Protein AF-A0A4T0FE33-F1 (afdb_monomer_lite)

Secondary structure (DSSP, 8-state):
--GGGG-S--HHHH---EEEEE-TT-BHHHHHHHHHHHHHTTTSTT--SSS--PPEEEEE-GGG-B-STTHHHH-EEEEE-SSTT-EEEEEHHHHHHH-HHHHHHHHHHHHS-SSSHHHHHHHTEEE-SSS---HHHHTTEEEE-TTS---S---SS-----------GGGSS--GGG-PPPPPPPBSS-SSPP--TTEEEETTSS-HHHHHHHHHH----TTT-SEEEEESS--HHHHHHHHHHHHHHTTTS-HHHHHHHS-SS---EEEEEEE---S-TTSS-EEEEPPPTTEEEEEEEEEEES-EEEEEEE------S----------EEEEEPTT-EEEE-HHHHHTEEEEE---SEEEETTTEEEEP--EEEEEEEEEPGGG--

Radius of gyration: 26.39 Å; chains: 1; bounding box: 79×45×77 Å

InterPro domains:
  IPR005822 Large ribosomal subunit protein uL13 [MF_01366] (18-138)
  IPR005822 Large ribosomal subunit protein uL13 [PF00572] (16-133)
  IPR005822 Large ribosomal subunit protein uL13 [PTHR11545] (12-141)
  IPR005822 Large ribosomal subunit protein uL13 [cd00392] (18-131)
  IPR005823 Large ribosomal subunit protein uL13, bacteria [TIGR01066] (9-134)
  IPR023563 Large ribosomal subunit protein uL13, conserved site [PS00783] (108-130)
  IPR027450 Alpha-ketoglutarate-dependent dioxygenase AlkB-like [PF13532] (250-381)
  IPR036899 Large ribosomal subunit protein uL13 superfamily [G3DSA:3.90.1180.10] (6-172)
  IPR036899 Large ribosomal subunit protein uL13 superfamily [SSF52161] (13-144)
  IPR037151 Alpha-ketoglutarate-dependent dioxygenase AlkB-like superfamily [G3DSA:2.60.120.590] (201-388)

Structure (mmCIF, N/CA/C/O backbone):
data_AF-A0A4T0FE33-F1
#
_entry.id   AF-A0A4T0FE33-F1
#
loop_
_atom_site.group_PDB
_atom_site.id
_atom_site.type_symbol
_atom_site.label_atom_id
_atom_site.label_alt_id
_atom_site.label_comp_id
_atom_site.label_asym_id
_atom_site.label_entity_id
_atom_site.label_seq_id
_atom_site.pdbx_PDB_ins_code
_atom_site.Cartn_x
_atom_site.Cartn_y
_atom_site.Cartn_z
_atom_site.occupancy
_atom_site.B_iso_or_equiv
_atom_site.auth_seq_id
_atom_site.auth_comp_id
_atom_site.auth_asym_id
_atom_site.auth_atom_id
_atom_site.pdbx_PDB_model_num
ATOM 1 N N . MET A 1 1 ? -6.019 16.703 -22.066 1.00 43.78 1 MET A N 1
ATOM 2 C CA . MET A 1 1 ? -5.236 15.664 -21.366 1.00 43.78 1 MET A CA 1
ATOM 3 C C . MET A 1 1 ? -5.342 14.396 -22.200 1.00 43.78 1 MET A C 1
ATOM 5 O O . MET A 1 1 ? -6.476 13.988 -22.433 1.00 43.78 1 MET A O 1
ATOM 9 N N . PRO A 1 2 ? -4.248 13.837 -22.740 1.00 44.31 2 PRO A N 1
ATOM 10 C CA . PRO A 1 2 ? -4.337 12.634 -23.561 1.00 44.31 2 PRO A CA 1
ATOM 11 C C . PRO A 1 2 ? -4.808 11.468 -22.680 1.00 44.31 2 PRO A C 1
ATOM 13 O O . PRO A 1 2 ? -4.273 11.237 -21.601 1.00 44.31 2 PRO A O 1
ATOM 16 N N . ALA A 1 3 ? -5.863 10.776 -23.109 1.00 55.12 3 ALA A N 1
ATOM 17 C CA . ALA A 1 3 ? -6.564 9.748 -22.336 1.00 55.12 3 ALA A CA 1
ATOM 18 C C . ALA A 1 3 ? -5.802 8.407 -22.225 1.00 55.12 3 ALA A C 1
ATOM 20 O O . ALA A 1 3 ? -6.330 7.453 -21.657 1.00 55.12 3 ALA A O 1
ATOM 21 N N . SER A 1 4 ? -4.575 8.318 -22.752 1.00 70.38 4 SER A N 1
ATOM 22 C CA . SER A 1 4 ? -3.825 7.065 -22.912 1.00 70.38 4 SER A CA 1
ATOM 23 C C . SER A 1 4 ? -3.527 6.354 -21.589 1.00 70.38 4 SER A C 1
ATOM 25 O O . SER A 1 4 ? -3.642 5.138 -21.526 1.00 70.38 4 SER A O 1
ATOM 27 N N . HIS A 1 5 ? -3.237 7.084 -20.505 1.00 71.06 5 HIS A N 1
ATOM 28 C CA . HIS A 1 5 ? -2.904 6.478 -19.204 1.00 71.06 5 HIS A CA 1
ATOM 29 C C . HIS A 1 5 ? -4.098 5.831 -18.474 1.00 71.06 5 HIS A C 1
ATOM 31 O O . HIS A 1 5 ? -3.899 5.131 -17.484 1.00 71.06 5 HIS A O 1
ATOM 37 N N . VAL A 1 6 ? -5.337 6.074 -18.923 1.00 67.06 6 VAL A N 1
ATOM 38 C CA . VAL A 1 6 ? -6.563 5.528 -18.302 1.00 67.06 6 VAL A CA 1
ATOM 39 C C . VAL A 1 6 ? -7.117 4.337 -19.099 1.00 67.06 6 VAL A C 1
ATOM 41 O O . VAL A 1 6 ? -7.943 3.576 -18.593 1.00 67.06 6 VAL A O 1
ATOM 44 N N . ILE A 1 7 ? -6.656 4.149 -20.339 1.00 74.69 7 ILE A N 1
ATOM 45 C CA . ILE A 1 7 ? -7.128 3.101 -21.247 1.00 74.69 7 ILE A CA 1
ATOM 46 C C . ILE A 1 7 ? -6.292 1.837 -21.021 1.00 74.69 7 ILE A C 1
ATOM 48 O O . ILE A 1 7 ? -5.102 1.798 -21.311 1.00 74.69 7 ILE A O 1
ATOM 52 N N . GLY A 1 8 ? -6.922 0.789 -20.491 1.00 82.25 8 GLY A N 1
ATOM 53 C CA . GLY A 1 8 ? -6.276 -0.492 -20.212 1.00 82.25 8 GLY A CA 1
ATOM 54 C C . GLY A 1 8 ? -7.132 -1.387 -19.319 1.00 82.25 8 GLY A C 1
ATOM 55 O O . GLY A 1 8 ? -8.261 -1.042 -18.961 1.00 82.25 8 GLY A O 1
ATOM 56 N N . ASN A 1 9 ? -6.603 -2.550 -18.936 1.00 82.62 9 ASN A N 1
ATOM 57 C CA . ASN A 1 9 ? -7.295 -3.437 -18.003 1.00 82.62 9 ASN A CA 1
ATOM 58 C C . ASN A 1 9 ? -7.242 -2.875 -16.568 1.00 82.62 9 ASN A C 1
ATOM 60 O O . ASN A 1 9 ? -6.261 -3.046 -15.849 1.00 82.62 9 ASN A O 1
ATOM 64 N N . THR A 1 10 ? -8.323 -2.224 -16.138 1.00 84.44 10 THR A N 1
ATOM 65 C CA . THR A 1 10 ? -8.432 -1.574 -14.820 1.00 84.44 10 THR A CA 1
ATOM 66 C C . THR A 1 10 ? -8.978 -2.485 -13.715 1.00 84.44 10 THR A C 1
ATOM 68 O O . THR A 1 10 ? -9.022 -2.078 -12.552 1.00 84.44 10 THR A O 1
ATOM 71 N N . SER A 1 11 ? -9.364 -3.726 -14.035 1.00 82.62 11 SER A N 1
ATOM 72 C CA . SER A 1 11 ? -9.993 -4.661 -13.085 1.00 82.62 11 SER A CA 1
ATOM 73 C C . SER A 1 11 ? -9.157 -4.895 -11.821 1.00 82.62 11 SER A C 1
ATOM 75 O O . SER A 1 11 ? -9.689 -4.850 -10.711 1.00 82.62 11 SER A O 1
ATOM 77 N N . LEU A 1 12 ? -7.841 -5.066 -11.972 1.00 85.69 12 LEU A N 1
ATOM 78 C CA . LEU A 1 12 ? -6.920 -5.257 -10.851 1.00 85.69 12 LEU A CA 1
ATOM 79 C C . LEU A 1 12 ? -6.812 -4.003 -9.977 1.00 85.69 12 LEU A C 1
ATOM 81 O O . LEU A 1 12 ? -6.770 -4.115 -8.754 1.00 85.69 12 LEU A O 1
ATOM 85 N N . ALA A 1 13 ? -6.837 -2.811 -10.575 1.00 80.62 13 ALA A N 1
ATOM 86 C CA . ALA A 1 13 ? -6.742 -1.555 -9.833 1.00 80.62 13 ALA A CA 1
ATOM 87 C C . ALA A 1 13 ? -7.981 -1.300 -8.951 1.00 80.62 13 ALA A C 1
ATOM 89 O O . ALA A 1 13 ? -7.852 -0.822 -7.821 1.00 80.62 13 ALA A O 1
ATOM 90 N N . PHE A 1 14 ? -9.174 -1.668 -9.434 1.00 86.75 14 PHE A N 1
ATOM 91 C CA . PHE A 1 14 ? -10.429 -1.576 -8.674 1.00 86.75 14 PHE A CA 1
ATOM 92 C C . PHE A 1 14 ? -10.714 -2.795 -7.787 1.00 86.75 14 PHE A C 1
ATOM 94 O O . PHE A 1 14 ? -11.676 -2.776 -7.011 1.00 86.75 14 PHE A O 1
ATOM 101 N N . SER A 1 15 ? -9.887 -3.842 -7.860 1.00 88.81 15 SER A N 1
ATOM 102 C CA . SER A 1 15 ? -10.001 -4.995 -6.970 1.00 88.81 15 SER A CA 1
ATOM 103 C C . SER A 1 15 ? -9.833 -4.567 -5.507 1.00 88.81 15 SER A C 1
ATOM 105 O O . SER A 1 15 ? -9.126 -3.603 -5.192 1.00 88.81 15 SER A O 1
ATOM 107 N N . ARG A 1 16 ? -10.534 -5.255 -4.601 1.00 90.44 16 ARG A N 1
ATOM 108 C CA . ARG A 1 16 ? -10.509 -4.949 -3.167 1.00 90.44 16 ARG A CA 1
ATOM 109 C C . ARG A 1 16 ? -9.562 -5.905 -2.464 1.00 90.44 16 ARG A C 1
ATOM 111 O O . ARG A 1 16 ? -9.888 -7.077 -2.297 1.00 90.44 16 ARG A O 1
ATOM 118 N N . ALA A 1 17 ? -8.413 -5.393 -2.049 1.00 91.44 17 ALA A N 1
ATOM 119 C CA . ALA A 1 17 ? -7.463 -6.154 -1.251 1.00 91.44 17 ALA A CA 1
ATOM 120 C C . ALA A 1 17 ? -7.923 -6.224 0.212 1.00 91.44 17 ALA A C 1
ATOM 122 O O . ALA A 1 17 ? -8.711 -5.392 0.670 1.00 91.44 17 ALA A O 1
ATOM 123 N N . TRP A 1 18 ? -7.417 -7.211 0.950 1.00 93.12 18 TRP A N 1
ATOM 124 C CA . TRP A 1 18 ? -7.623 -7.323 2.392 1.00 93.12 18 TRP A CA 1
ATOM 125 C C . TRP A 1 18 ? -6.318 -7.017 3.115 1.00 93.12 18 TRP A C 1
ATOM 127 O O . TRP A 1 18 ? -5.277 -7.608 2.823 1.00 93.12 18 TRP A O 1
ATOM 137 N N . HIS A 1 19 ? -6.393 -6.102 4.074 1.00 91.19 19 HIS A N 1
ATOM 138 C CA . HIS A 1 19 ? -5.263 -5.665 4.885 1.00 91.19 19 HIS A CA 1
ATOM 139 C C . HIS A 1 19 ? -5.483 -6.095 6.332 1.00 91.19 19 HIS A C 1
ATOM 141 O O . HIS A 1 19 ? -6.546 -5.831 6.882 1.00 91.19 19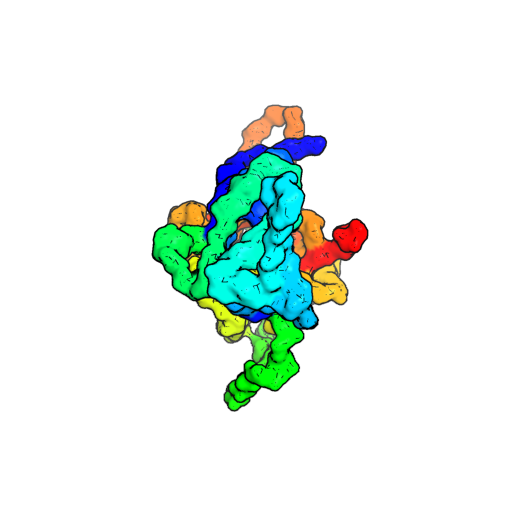 HIS A O 1
ATOM 147 N N . SER A 1 20 ? -4.496 -6.724 6.960 1.00 91.56 20 SER A N 1
ATOM 148 C CA . SER A 1 20 ? -4.494 -7.047 8.391 1.00 91.56 20 SER A CA 1
ATOM 149 C C . SER A 1 20 ? -3.662 -6.019 9.155 1.00 91.56 20 SER A C 1
ATOM 151 O O . SER A 1 20 ? -2.623 -5.574 8.675 1.00 91.56 20 SER A O 1
ATOM 153 N N . VAL A 1 21 ? -4.126 -5.602 10.331 1.00 91.75 21 VAL A N 1
ATOM 154 C CA . VAL A 1 21 ? -3.445 -4.631 11.194 1.00 91.75 21 VAL A CA 1
ATOM 155 C C . VAL A 1 21 ? -3.536 -5.084 12.647 1.00 91.75 21 VAL A C 1
ATOM 157 O O . VAL A 1 21 ? -4.616 -5.417 13.131 1.00 91.75 21 VAL A O 1
ATOM 160 N N . ASP A 1 22 ? -2.418 -5.034 13.368 1.00 91.44 22 ASP A N 1
ATOM 161 C CA . ASP A 1 22 ? -2.393 -5.262 14.813 1.00 91.44 22 ASP A CA 1
ATOM 162 C C . ASP A 1 22 ? -2.597 -3.939 15.574 1.00 91.44 22 ASP A C 1
ATOM 164 O O . ASP A 1 22 ? -1.858 -2.970 15.375 1.00 91.44 22 ASP A O 1
ATOM 168 N N . ALA A 1 23 ? -3.615 -3.877 16.440 1.00 89.94 23 ALA A N 1
ATOM 169 C CA . ALA A 1 23 ? -3.897 -2.706 17.268 1.00 89.94 23 ALA A CA 1
ATOM 170 C C . ALA A 1 23 ? -3.055 -2.637 18.555 1.00 89.94 23 ALA A C 1
ATOM 172 O O . ALA A 1 23 ? -3.117 -1.618 19.254 1.00 89.94 23 ALA A O 1
ATOM 173 N N . ARG A 1 24 ? -2.261 -3.672 18.867 1.00 89.31 24 ARG A N 1
ATOM 174 C CA . ARG A 1 24 ? -1.404 -3.730 20.059 1.00 89.31 24 ARG A CA 1
ATOM 175 C C . ARG A 1 24 ? -0.467 -2.528 20.146 1.00 89.31 24 ARG A C 1
ATOM 177 O O . ARG A 1 24 ? 0.280 -2.237 19.213 1.00 89.31 24 ARG A O 1
ATOM 184 N N . GLU A 1 25 ? -0.529 -1.828 21.280 1.00 86.38 25 GLU A N 1
ATOM 185 C CA . GLU A 1 25 ? 0.295 -0.650 21.591 1.00 86.38 25 GLU A CA 1
ATOM 186 C C . GLU A 1 25 ? 0.135 0.502 20.586 1.00 86.38 25 GLU A C 1
ATOM 188 O O . GLU A 1 25 ? 0.947 1.422 20.553 1.00 86.38 25 GLU A O 1
ATOM 193 N N . ARG A 1 26 ? -0.916 0.512 19.753 1.00 87.62 26 ARG A N 1
ATOM 194 C CA . ARG A 1 26 ? -1.101 1.560 18.740 1.00 87.62 26 ARG A CA 1
ATOM 195 C C . ARG A 1 26 ? -2.006 2.673 19.237 1.00 87.62 26 ARG A C 1
ATOM 197 O O . ARG A 1 26 ? -3.055 2.433 19.829 1.00 87.62 26 ARG A O 1
ATOM 204 N N . VAL A 1 27 ? -1.619 3.917 18.948 1.00 91.81 27 VAL A N 1
ATOM 205 C CA . VAL A 1 27 ? -2.416 5.095 19.313 1.00 91.81 27 VAL A CA 1
ATOM 206 C C . VAL A 1 27 ? -3.700 5.131 18.485 1.00 91.81 27 VAL A C 1
ATOM 208 O O . VAL A 1 27 ? -3.642 5.310 17.266 1.00 91.81 27 VAL A O 1
ATOM 211 N N . LEU A 1 28 ? -4.854 5.051 19.156 1.00 91.25 28 LEU A N 1
ATOM 212 C CA . LEU A 1 28 ? -6.193 4.947 18.561 1.00 91.25 28 LEU A CA 1
ATOM 213 C C . LEU A 1 28 ? -6.428 5.923 17.401 1.00 91.25 28 LEU A C 1
ATOM 215 O O . LEU A 1 28 ? -6.869 5.520 16.331 1.00 91.25 28 LEU A O 1
ATOM 219 N N . GLY A 1 29 ? -6.128 7.209 17.600 1.00 90.38 29 GLY A N 1
ATOM 220 C CA . GLY A 1 29 ? -6.379 8.240 16.588 1.00 90.38 29 GLY A CA 1
ATOM 221 C C . GLY A 1 29 ? -5.521 8.078 15.331 1.00 90.38 29 GLY A C 1
ATOM 222 O O . GLY A 1 29 ? -6.029 8.222 14.221 1.00 90.38 29 GLY A O 1
ATOM 223 N N . ARG A 1 30 ? -4.235 7.735 15.495 1.00 90.81 30 ARG A N 1
ATOM 224 C CA . ARG A 1 30 ? -3.306 7.530 14.371 1.00 90.81 30 ARG A CA 1
ATOM 225 C C . ARG A 1 30 ? -3.669 6.267 13.594 1.00 90.81 30 ARG A C 1
ATOM 227 O O . ARG A 1 30 ? -3.727 6.301 12.367 1.00 90.81 30 ARG A O 1
ATOM 234 N N . LEU A 1 31 ? -3.981 5.192 14.320 1.00 92.69 31 LEU A N 1
ATOM 235 C CA . LEU A 1 31 ? -4.470 3.940 13.751 1.00 92.69 31 LEU A CA 1
ATOM 236 C C . LEU A 1 31 ? -5.756 4.176 12.947 1.00 92.69 31 LEU A C 1
ATOM 238 O O . LEU A 1 31 ? -5.820 3.836 11.769 1.00 92.69 31 LEU A O 1
ATOM 242 N N . ALA A 1 32 ? -6.751 4.833 13.547 1.00 95.06 32 ALA A N 1
ATOM 243 C CA . ALA A 1 32 ? -8.028 5.106 12.897 1.00 95.06 32 ALA A CA 1
ATOM 244 C C . ALA A 1 32 ? -7.888 5.983 11.642 1.00 95.06 32 ALA A C 1
ATOM 246 O O . ALA A 1 32 ? -8.581 5.741 10.656 1.00 95.06 32 ALA A O 1
ATOM 247 N N . GLY A 1 33 ? -6.985 6.970 11.657 1.00 94.88 33 GLY A N 1
ATOM 248 C CA . GLY A 1 33 ? -6.699 7.811 10.493 1.00 94.88 33 GLY A CA 1
ATOM 249 C C . GLY A 1 33 ? -6.161 7.004 9.311 1.00 94.88 33 GLY A C 1
ATOM 250 O O . GLY A 1 33 ? -6.688 7.112 8.205 1.00 94.88 33 GLY A O 1
ATOM 251 N N . LYS A 1 34 ? -5.171 6.135 9.552 1.00 94.50 34 LYS A N 1
ATOM 252 C CA . LYS A 1 34 ? -4.619 5.254 8.511 1.00 94.50 34 LYS A CA 1
ATOM 253 C C . LYS A 1 34 ? -5.661 4.268 7.985 1.00 94.50 34 LYS A C 1
ATOM 255 O O . LYS A 1 34 ? -5.821 4.152 6.776 1.00 94.50 34 LYS A O 1
ATOM 260 N N . ILE A 1 35 ? -6.426 3.633 8.877 1.00 95.81 35 ILE A N 1
ATOM 261 C CA . ILE A 1 35 ? -7.516 2.726 8.488 1.00 95.81 35 ILE A CA 1
ATOM 262 C C . ILE A 1 35 ? -8.533 3.455 7.602 1.00 95.81 35 ILE A C 1
ATOM 264 O O . ILE A 1 35 ? -8.933 2.928 6.569 1.00 95.81 35 ILE A O 1
ATOM 268 N N . ALA A 1 36 ? -8.935 4.677 7.962 1.00 96.38 36 ALA A N 1
ATOM 269 C CA . ALA A 1 36 ? -9.899 5.445 7.179 1.00 96.38 36 ALA A CA 1
ATOM 270 C C . ALA A 1 36 ? -9.390 5.764 5.763 1.00 96.38 36 ALA A C 1
ATOM 272 O O . ALA A 1 36 ? -10.173 5.697 4.816 1.00 96.38 36 ALA A O 1
ATOM 273 N N . LEU A 1 37 ? -8.097 6.074 5.599 1.00 95.19 37 LEU A N 1
ATOM 274 C CA . LEU A 1 37 ? -7.489 6.286 4.279 1.00 95.19 37 LEU A CA 1
ATOM 275 C C . LEU A 1 37 ? -7.564 5.023 3.413 1.00 95.19 37 LEU A C 1
ATOM 277 O O . LEU A 1 37 ? -7.979 5.112 2.257 1.00 95.19 37 LEU A O 1
ATOM 281 N N . THR A 1 38 ? -7.244 3.864 3.992 1.00 95.38 38 THR A N 1
ATOM 282 C CA . THR A 1 38 ? -7.309 2.566 3.305 1.00 95.38 38 THR A CA 1
ATOM 283 C C . THR A 1 38 ? -8.741 2.187 2.928 1.00 95.38 38 THR A C 1
ATOM 285 O O . THR A 1 38 ? -9.000 1.773 1.796 1.00 95.38 38 THR A O 1
ATOM 288 N N . LEU A 1 39 ? -9.697 2.395 3.841 1.00 95.88 39 LEU A N 1
ATOM 289 C CA . LEU A 1 39 ? -11.117 2.161 3.574 1.00 95.88 39 LEU A CA 1
ATOM 290 C C . LEU A 1 39 ? -11.654 3.086 2.481 1.00 95.88 39 LEU A C 1
ATOM 292 O O . LEU A 1 39 ? -12.500 2.664 1.712 1.00 95.88 39 LEU A O 1
ATOM 296 N N . MET A 1 40 ? -11.181 4.332 2.380 1.00 94.50 40 MET A N 1
ATOM 297 C CA . MET A 1 40 ? -11.568 5.231 1.284 1.00 94.50 40 MET A CA 1
ATOM 298 C C . MET A 1 40 ? -10.884 4.891 -0.047 1.00 94.50 40 MET A C 1
ATOM 300 O O . MET A 1 40 ? -11.335 5.363 -1.084 1.00 94.50 40 MET A O 1
ATOM 304 N N . GLY A 1 41 ? -9.803 4.106 -0.035 1.00 94.25 41 GLY A N 1
ATOM 305 C CA . GLY A 1 41 ? -9.013 3.815 -1.232 1.00 94.25 41 GLY A CA 1
ATOM 306 C C . GLY A 1 41 ? -8.018 4.914 -1.606 1.00 94.25 41 GLY A C 1
ATOM 307 O O . GLY A 1 41 ? -7.436 4.849 -2.681 1.00 94.25 41 GLY A O 1
ATOM 308 N N . LYS A 1 42 ? -7.785 5.910 -0.736 1.00 93.94 42 LYS A N 1
ATOM 309 C CA . LYS A 1 42 ? -6.891 7.055 -1.016 1.00 93.94 42 LYS A CA 1
ATOM 310 C C . LYS A 1 42 ? -5.420 6.672 -1.188 1.00 93.94 42 LYS A C 1
ATOM 312 O O . LYS A 1 42 ? -4.629 7.479 -1.656 1.00 93.94 42 LYS A O 1
ATOM 317 N N . HIS A 1 43 ? -5.045 5.464 -0.782 1.00 91.56 43 HIS A N 1
ATOM 318 C CA . HIS A 1 43 ? -3.723 4.891 -1.031 1.00 91.56 43 HIS A CA 1
ATOM 319 C C . HIS A 1 43 ? -3.552 4.387 -2.469 1.00 91.56 43 HIS A C 1
ATOM 321 O O . HIS A 1 43 ? -2.427 4.100 -2.869 1.00 91.56 43 HIS A O 1
ATOM 327 N N . LYS A 1 44 ? -4.640 4.244 -3.238 1.00 91.12 44 LYS A N 1
ATOM 328 C CA . LYS A 1 44 ? -4.594 3.844 -4.646 1.00 91.12 44 LYS A CA 1
ATOM 329 C C . LYS A 1 44 ? -4.503 5.090 -5.534 1.00 91.12 44 LYS A C 1
ATOM 331 O O . LYS A 1 44 ? -5.266 6.031 -5.323 1.00 91.12 44 LYS A O 1
ATOM 336 N N . PRO A 1 45 ? -3.652 5.088 -6.574 1.00 90.12 45 PRO A N 1
ATOM 337 C CA . PRO A 1 45 ? -3.512 6.231 -7.482 1.00 90.12 45 PRO A CA 1
ATOM 338 C C . PRO A 1 45 ? -4.774 6.487 -8.320 1.00 90.12 45 PRO A C 1
ATOM 340 O O . PRO A 1 45 ? -4.988 7.598 -8.782 1.00 90.12 45 PRO A O 1
ATOM 343 N N . MET A 1 46 ? -5.638 5.476 -8.468 1.00 87.38 46 MET A N 1
ATOM 344 C CA . MET A 1 46 ? -6.921 5.557 -9.179 1.00 87.38 46 MET A CA 1
ATOM 345 C C . MET A 1 46 ? -8.070 6.076 -8.299 1.00 87.38 46 MET A C 1
ATOM 347 O O . MET A 1 46 ? -9.237 5.891 -8.642 1.00 87.38 46 MET A O 1
ATOM 351 N N . TYR A 1 47 ? -7.764 6.635 -7.124 1.00 93.25 47 TYR A N 1
ATOM 352 C CA . TYR A 1 47 ? -8.779 7.140 -6.210 1.00 93.25 47 TYR A CA 1
ATOM 353 C C . TYR A 1 47 ? -9.609 8.237 -6.877 1.00 93.25 47 TYR A C 1
ATOM 355 O O . TYR A 1 47 ? -9.084 9.262 -7.308 1.00 93.25 47 TYR A O 1
ATOM 363 N N . ASP A 1 48 ? -10.921 8.038 -6.873 1.00 90.06 48 ASP A N 1
ATOM 364 C CA . ASP A 1 48 ? -11.892 9.033 -7.290 1.00 90.06 48 ASP A CA 1
ATOM 365 C C . ASP A 1 48 ? -12.925 9.229 -6.164 1.00 90.06 48 ASP A C 1
ATOM 367 O O . ASP A 1 48 ? -13.436 8.242 -5.633 1.00 90.06 48 ASP A O 1
ATOM 371 N N . PRO A 1 49 ? -13.251 10.471 -5.759 1.00 90.06 49 PRO A N 1
ATOM 372 C CA . PRO A 1 49 ? -14.214 10.720 -4.685 1.00 90.06 49 PRO A CA 1
ATOM 373 C C . PRO A 1 49 ? -15.641 10.221 -4.959 1.00 90.06 49 PRO A C 1
ATOM 375 O O . PRO A 1 49 ? -16.401 10.029 -4.005 1.00 90.06 49 PRO A O 1
ATOM 378 N N . ALA A 1 50 ? -16.034 10.064 -6.227 1.00 88.62 50 ALA A N 1
ATOM 379 C CA . ALA A 1 50 ? -17.345 9.554 -6.617 1.00 88.62 50 ALA A CA 1
ATOM 380 C C . ALA A 1 50 ? -17.369 8.018 -6.697 1.00 88.62 50 ALA A C 1
ATOM 382 O O . ALA A 1 50 ? -18.426 7.419 -6.478 1.00 88.62 50 ALA A O 1
ATOM 383 N N . ALA A 1 51 ? -16.226 7.376 -6.961 1.00 87.12 51 ALA A N 1
ATOM 384 C CA . ALA A 1 51 ? -16.105 5.925 -7.055 1.00 87.12 51 ALA A CA 1
ATOM 385 C C . ALA A 1 51 ? -15.647 5.258 -5.744 1.00 87.12 51 ALA A C 1
ATOM 387 O O . ALA A 1 51 ? -14.717 5.683 -5.065 1.00 87.12 51 ALA A O 1
ATOM 388 N N . ASP A 1 52 ? -16.260 4.122 -5.409 1.00 88.56 52 ASP A N 1
ATOM 389 C CA . ASP A 1 52 ? -15.898 3.347 -4.221 1.00 88.56 52 ASP A CA 1
ATOM 390 C C . ASP A 1 52 ? -14.862 2.248 -4.532 1.00 88.56 52 ASP A C 1
ATOM 392 O O . ASP A 1 52 ? -15.202 1.086 -4.791 1.00 88.56 52 ASP A O 1
ATOM 396 N N . CYS A 1 53 ? -13.584 2.630 -4.472 1.00 91.88 53 CYS A N 1
ATOM 397 C CA . CYS A 1 53 ? -12.415 1.779 -4.734 1.00 91.88 53 CYS A CA 1
ATOM 398 C C . CYS A 1 53 ? -11.685 1.288 -3.461 1.00 91.88 53 CYS A C 1
ATOM 400 O O . CYS A 1 53 ? -10.572 0.758 -3.538 1.00 91.88 53 CYS A O 1
ATOM 402 N N . GLY A 1 54 ? -12.308 1.464 -2.292 1.00 92.25 54 GLY A N 1
ATOM 403 C CA . GLY A 1 54 ? -11.732 1.152 -0.985 1.00 92.25 54 GLY A CA 1
ATOM 404 C C . GLY A 1 54 ? -11.523 -0.335 -0.695 1.00 92.25 54 GLY A C 1
ATOM 405 O O . GLY A 1 54 ? -12.302 -1.179 -1.144 1.00 92.25 54 GLY A O 1
ATOM 406 N N . ASP A 1 55 ? -10.514 -0.638 0.120 1.00 95.00 55 ASP A N 1
ATOM 407 C CA . ASP A 1 55 ? -10.121 -2.005 0.488 1.00 95.00 55 ASP A CA 1
ATOM 408 C C . ASP A 1 55 ? -10.753 -2.486 1.807 1.00 95.00 55 ASP A C 1
ATOM 410 O O . ASP A 1 55 ? -11.354 -1.705 2.548 1.00 95.00 55 ASP A O 1
ATOM 414 N N . TYR A 1 56 ? -10.618 -3.782 2.106 1.00 95.25 56 TYR A N 1
ATOM 415 C CA . TYR A 1 56 ? -10.995 -4.371 3.393 1.00 95.25 56 TYR A CA 1
ATOM 416 C C . TYR A 1 56 ? -9.878 -4.204 4.414 1.00 95.25 56 TYR A C 1
ATOM 418 O O . TYR A 1 56 ? -8.700 -4.362 4.094 1.00 95.25 56 TYR A O 1
ATOM 426 N N . VAL A 1 57 ? -10.253 -3.926 5.661 1.00 96.19 57 VAL A N 1
ATOM 427 C CA . VAL A 1 57 ? -9.294 -3.814 6.761 1.00 96.19 57 VAL A CA 1
ATOM 428 C C . VAL A 1 57 ? -9.747 -4.689 7.913 1.00 96.19 57 VAL A C 1
ATOM 430 O O . VAL A 1 57 ? -10.865 -4.557 8.409 1.00 96.19 57 VAL A O 1
ATOM 433 N N . VAL A 1 58 ? -8.850 -5.563 8.345 1.00 94.81 58 VAL A N 1
ATOM 434 C CA . VAL A 1 58 ? -9.027 -6.474 9.462 1.00 94.81 58 VAL A CA 1
ATOM 435 C C . VAL A 1 58 ? -8.105 -6.051 10.592 1.00 94.81 58 VAL A C 1
ATOM 437 O O . VAL A 1 58 ? -6.897 -5.958 10.415 1.00 94.81 58 VAL A O 1
ATOM 440 N N . VAL A 1 59 ? -8.673 -5.778 11.759 1.00 94.19 59 VAL A N 1
ATOM 441 C CA . VAL A 1 59 ? -7.935 -5.324 12.937 1.00 94.19 59 VAL A CA 1
ATOM 442 C C . VAL A 1 59 ? -7.919 -6.430 13.986 1.00 94.19 59 VAL A C 1
ATOM 444 O O . VAL A 1 59 ? -8.983 -6.915 14.370 1.00 94.19 59 VAL A O 1
ATOM 447 N N . LYS A 1 60 ? -6.729 -6.794 14.467 1.00 92.69 60 LYS A N 1
ATOM 448 C CA . LYS A 1 60 ? -6.496 -7.732 15.578 1.00 92.69 60 LYS A CA 1
ATOM 449 C C . LYS A 1 60 ? -6.198 -6.982 16.874 1.00 92.69 60 LYS A C 1
ATOM 451 O O . LYS A 1 60 ? -5.814 -5.813 16.847 1.00 92.69 60 LYS A O 1
ATOM 456 N N . ASN A 1 61 ? -6.335 -7.671 18.007 1.00 91.94 61 ASN A N 1
ATOM 457 C CA . ASN A 1 61 ? -5.967 -7.179 19.340 1.00 91.94 61 ASN A CA 1
ATOM 458 C C . ASN A 1 61 ? -6.587 -5.815 19.691 1.00 91.94 61 ASN A C 1
ATOM 460 O O . ASN A 1 61 ? -5.950 -4.978 20.332 1.00 91.94 61 ASN A O 1
ATOM 464 N N . ALA A 1 62 ? -7.847 -5.575 19.306 1.00 90.75 62 ALA A N 1
ATOM 465 C CA . ALA A 1 62 ? -8.514 -4.291 19.547 1.00 90.75 62 ALA A CA 1
ATOM 466 C C . ALA A 1 62 ? -8.585 -3.897 21.036 1.00 90.75 62 ALA A C 1
ATOM 468 O O . ALA A 1 62 ? -8.692 -2.716 21.361 1.00 90.75 62 ALA A O 1
ATOM 469 N N . THR A 1 63 ? -8.495 -4.872 21.945 1.00 89.50 63 THR A N 1
ATOM 470 C CA . THR A 1 63 ? -8.410 -4.658 23.402 1.00 89.50 63 THR A CA 1
ATOM 471 C C . THR A 1 63 ? -7.151 -3.910 23.843 1.00 89.50 63 THR A C 1
ATOM 473 O O . THR A 1 63 ? -7.161 -3.278 24.894 1.00 89.50 63 THR A O 1
ATOM 476 N N . GLN A 1 64 ? -6.080 -3.958 23.050 1.00 88.44 64 GLN A N 1
ATOM 477 C CA . GLN A 1 64 ? -4.751 -3.449 23.402 1.00 88.44 64 GLN A CA 1
ATOM 478 C C . GLN A 1 64 ? -4.428 -2.108 22.724 1.00 88.44 64 GLN A C 1
ATOM 480 O O . GLN A 1 64 ? -3.268 -1.691 22.674 1.00 88.44 64 GLN A O 1
ATOM 485 N N . VAL A 1 65 ? -5.450 -1.427 22.196 1.00 89.25 65 VAL A N 1
ATOM 486 C CA . VAL A 1 65 ? -5.306 -0.093 21.610 1.00 89.25 65 VAL A CA 1
ATOM 487 C C . VAL A 1 65 ? -5.052 0.945 22.704 1.00 89.25 65 VAL A C 1
ATOM 489 O O . VAL A 1 65 ? -5.726 0.963 23.736 1.00 89.25 65 VAL A O 1
ATOM 492 N N . VAL A 1 66 ? -4.096 1.845 22.475 1.00 89.06 66 VAL A N 1
ATOM 493 C CA . VAL A 1 66 ? -3.693 2.850 23.468 1.00 89.06 66 VAL A CA 1
ATOM 494 C C . VAL A 1 66 ? -4.209 4.241 23.111 1.00 89.06 66 VAL A C 1
ATOM 496 O O . VAL A 1 66 ? -4.398 4.606 21.948 1.00 89.06 66 VAL A O 1
ATOM 499 N N . THR A 1 67 ? -4.423 5.065 24.130 1.00 87.31 67 THR A N 1
ATOM 500 C CA . THR A 1 67 ? -4.721 6.494 23.984 1.00 87.31 67 THR A CA 1
ATOM 501 C C . THR A 1 67 ? -3.652 7.300 24.701 1.00 87.31 67 THR A C 1
ATOM 503 O O . THR A 1 67 ? -3.191 6.894 25.760 1.00 87.31 67 THR A O 1
ATOM 506 N N . THR A 1 68 ? -3.268 8.448 24.149 1.00 86.50 68 THR A N 1
ATOM 507 C CA . THR A 1 68 ? -2.235 9.299 24.749 1.00 86.50 68 THR A CA 1
ATOM 508 C C . THR A 1 68 ? -2.780 10.171 25.884 1.00 86.50 68 THR A C 1
ATOM 510 O O . THR A 1 68 ? -3.928 10.624 25.832 1.00 86.50 68 THR A O 1
ATOM 513 N N . GLY A 1 69 ? -1.932 10.448 26.881 1.00 85.25 69 GLY A N 1
ATOM 514 C CA . GLY A 1 69 ? -2.259 11.289 28.038 1.00 85.25 69 GLY A CA 1
ATOM 515 C C . GLY A 1 69 ? -3.365 10.700 28.921 1.00 85.25 69 GLY A C 1
ATOM 516 O O . GLY A 1 69 ? -3.555 9.489 28.973 1.00 85.25 69 GLY A O 1
ATOM 517 N N . ASP A 1 70 ? -4.142 11.567 29.571 1.00 85.88 70 ASP A N 1
ATOM 518 C CA . ASP A 1 70 ? -5.224 11.173 30.491 1.00 85.88 70 ASP A CA 1
ATOM 519 C C . ASP A 1 70 ? -6.570 10.879 29.783 1.00 85.88 70 ASP A C 1
ATOM 521 O O . ASP A 1 70 ? -7.636 10.752 30.392 1.00 85.88 70 ASP A O 1
ATOM 525 N N . LYS A 1 71 ? -6.547 10.748 28.450 1.00 84.88 71 LYS A N 1
ATOM 526 C CA . LYS A 1 71 ? -7.758 10.558 27.634 1.00 84.88 71 LYS A CA 1
ATOM 527 C C . LYS A 1 71 ? -8.508 9.276 27.981 1.00 84.88 71 LYS A C 1
ATOM 529 O O . LYS A 1 71 ? -9.731 9.260 27.893 1.00 84.88 71 LYS A O 1
ATOM 534 N N . ALA A 1 72 ? -7.812 8.227 28.417 1.00 82.00 72 ALA A N 1
ATOM 535 C CA . ALA A 1 72 ? -8.453 6.982 28.836 1.00 82.00 72 ALA A CA 1
ATOM 536 C C . ALA A 1 72 ? -9.415 7.178 30.026 1.00 82.00 72 ALA A C 1
ATOM 538 O O . ALA A 1 72 ? -10.408 6.458 30.136 1.00 82.00 72 ALA A O 1
ATOM 539 N N . ASN A 1 73 ? -9.139 8.149 30.903 1.00 85.81 73 ASN A N 1
ATOM 540 C CA . ASN A 1 73 ? -9.976 8.464 32.062 1.00 85.81 73 ASN A CA 1
ATOM 541 C C . ASN A 1 73 ? -11.056 9.500 31.730 1.00 85.81 73 ASN A C 1
ATOM 543 O O . ASN A 1 73 ? -12.176 9.400 32.226 1.00 85.81 73 ASN A O 1
ATOM 547 N N . GLN A 1 74 ? -10.734 10.470 30.874 1.00 89.00 74 GLN A N 1
ATOM 548 C CA . GLN A 1 74 ? -11.603 11.616 30.592 1.00 89.00 74 GLN A CA 1
ATOM 549 C C . GLN A 1 74 ? -12.581 11.387 29.433 1.00 89.00 74 GLN A C 1
ATOM 551 O O . GLN A 1 74 ? -13.599 12.071 29.332 1.00 89.00 74 GLN A O 1
ATOM 556 N N . MET A 1 75 ? -12.286 10.460 28.518 1.00 88.81 75 MET A N 1
ATOM 557 C CA . MET A 1 75 ? -13.079 10.299 27.304 1.00 88.81 75 MET A CA 1
ATOM 558 C C . MET A 1 75 ? -14.397 9.566 27.585 1.00 88.81 75 MET A C 1
ATOM 560 O O . MET A 1 75 ? -14.424 8.432 28.072 1.00 88.81 75 MET A O 1
ATOM 564 N N . VAL A 1 76 ? -15.504 10.221 27.226 1.00 92.88 76 VAL A N 1
ATOM 565 C CA . VAL A 1 76 ? -16.870 9.723 27.410 1.00 92.88 76 VAL A CA 1
ATOM 566 C C . VAL A 1 76 ? -17.593 9.696 26.069 1.00 92.88 76 VAL A C 1
ATOM 568 O O . VAL A 1 76 ? -17.690 10.703 25.367 1.00 92.88 76 VAL A O 1
ATOM 571 N N . TYR A 1 77 ? -18.130 8.534 25.715 1.00 92.50 77 TYR A N 1
ATOM 572 C CA . TYR A 1 77 ? -18.963 8.353 24.536 1.00 92.50 77 TYR A CA 1
ATOM 573 C C . TYR A 1 77 ? -20.414 8.665 24.874 1.00 92.50 77 TYR A C 1
ATOM 575 O O . TYR A 1 77 ? -21.013 8.014 25.731 1.00 92.50 77 TYR A O 1
ATOM 583 N N . ARG A 1 78 ? -20.989 9.628 24.156 1.00 93.81 78 ARG A N 1
ATOM 584 C CA . ARG A 1 78 ? -22.376 10.059 24.330 1.00 93.81 78 ARG A CA 1
ATOM 585 C C . ARG A 1 78 ? -23.257 9.528 23.209 1.00 93.81 78 ARG A C 1
ATOM 587 O O . ARG A 1 78 ? -22.829 9.419 22.062 1.00 93.81 78 ARG A O 1
ATOM 594 N N . SER A 1 79 ? -24.499 9.215 23.540 1.00 93.38 79 SER A N 1
ATOM 595 C CA . SER A 1 79 ? -25.562 8.921 22.578 1.00 93.38 79 SER A CA 1
ATOM 596 C C . SER A 1 79 ? -26.883 9.443 23.126 1.00 93.38 79 SER A C 1
ATOM 598 O O . SER A 1 79 ? -27.072 9.472 24.339 1.00 93.38 79 SER A O 1
ATOM 600 N N . HIS A 1 80 ? -27.782 9.875 22.250 1.00 96.12 80 HIS A N 1
ATOM 601 C CA . HIS A 1 80 ? -29.075 10.418 22.642 1.00 96.12 80 HIS A CA 1
ATOM 602 C C . HIS A 1 80 ? -30.173 9.739 21.832 1.00 96.12 80 HIS A C 1
ATOM 604 O O . HIS A 1 80 ? -30.008 9.518 20.634 1.00 96.12 80 HIS A O 1
ATOM 610 N N . THR A 1 81 ? -31.283 9.393 22.479 1.00 94.50 81 THR A N 1
ATOM 611 C CA . THR A 1 81 ? -32.408 8.709 21.818 1.00 94.50 81 THR A CA 1
ATOM 612 C C . THR A 1 81 ? -33.315 9.655 21.029 1.00 94.50 81 THR A C 1
ATOM 614 O O . THR A 1 81 ? -34.074 9.196 20.187 1.00 94.50 81 THR A O 1
ATOM 617 N N . GLY A 1 82 ? -33.242 10.960 21.300 1.00 93.88 82 GLY A N 1
ATOM 618 C CA . GLY A 1 82 ? -34.115 11.994 20.727 1.00 93.88 82 GLY A CA 1
ATOM 619 C C . GLY A 1 82 ? -35.181 12.504 21.703 1.00 93.88 82 GLY A C 1
ATOM 620 O O . GLY A 1 82 ? -35.713 13.588 21.498 1.00 93.88 82 GLY A O 1
ATOM 621 N N . TYR A 1 83 ? -35.430 11.783 22.800 1.00 94.62 83 TYR A N 1
ATOM 622 C CA . TYR A 1 83 ? -36.377 12.170 23.853 1.00 94.62 83 TYR A CA 1
ATOM 623 C C . TYR A 1 83 ? -35.687 12.919 24.999 1.00 94.62 83 TYR A C 1
ATOM 625 O O . TYR A 1 83 ? -34.519 12.660 25.289 1.00 94.62 83 TYR A O 1
ATOM 633 N N . ALA A 1 84 ? -36.409 13.808 25.687 1.00 93.81 84 ALA A N 1
ATOM 634 C CA . ALA A 1 84 ? -35.896 14.496 26.873 1.00 93.81 84 ALA A CA 1
ATOM 635 C C . ALA A 1 84 ? -35.440 13.487 27.946 1.00 93.81 84 ALA A C 1
ATOM 637 O O . ALA A 1 84 ? -36.146 12.526 28.244 1.00 93.81 84 ALA A O 1
ATOM 638 N N . GLY A 1 85 ? -34.237 13.681 28.496 1.00 93.19 85 GLY A N 1
ATOM 639 C CA . GLY A 1 85 ? -33.613 12.740 29.439 1.00 93.19 85 GLY A CA 1
ATOM 640 C C . GLY A 1 85 ? -32.996 11.490 28.793 1.00 93.19 85 GLY A C 1
ATOM 641 O O . GLY A 1 85 ? -32.459 10.637 29.492 1.00 93.19 85 GLY A O 1
ATOM 642 N N . GLY A 1 86 ? -33.014 11.373 27.462 1.00 94.00 86 GLY A N 1
ATOM 643 C CA . GLY A 1 86 ? -32.504 10.222 26.715 1.00 94.00 86 GLY A CA 1
ATOM 644 C C . GLY A 1 86 ? -30.984 10.168 26.524 1.00 94.00 86 GLY A C 1
ATOM 645 O O . GLY A 1 86 ? -30.517 9.419 25.659 1.00 94.00 86 GLY A O 1
ATOM 646 N N . LEU A 1 87 ? -30.209 10.966 27.267 1.00 95.12 87 LEU A N 1
ATOM 647 C CA . LEU A 1 87 ? -28.751 11.012 27.167 1.00 95.12 87 LEU A CA 1
ATOM 648 C C . LEU A 1 87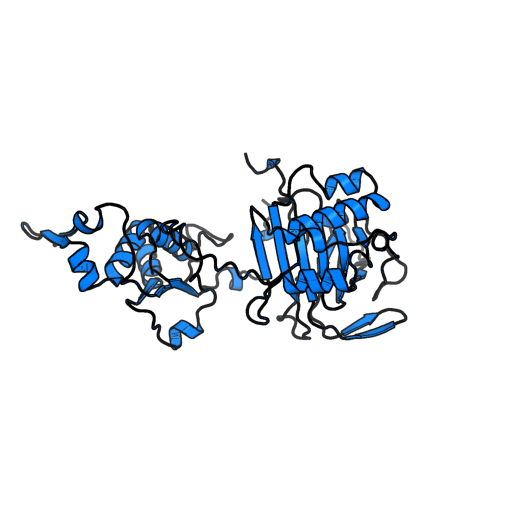 ? -28.130 9.790 27.850 1.00 95.12 87 LEU A C 1
ATOM 650 O O . LEU A 1 87 ? -28.332 9.543 29.035 1.00 95.12 87 LEU A O 1
ATOM 654 N N . LYS A 1 88 ? -27.335 9.035 27.095 1.00 93.94 88 LYS A N 1
ATOM 655 C CA . LYS A 1 88 ? -26.556 7.899 27.584 1.00 93.94 88 LYS A CA 1
ATOM 656 C C . LYS A 1 88 ? -25.078 8.195 27.422 1.00 93.94 88 LYS A C 1
ATOM 658 O O . LYS A 1 88 ? -24.617 8.473 26.313 1.00 93.94 88 LYS A O 1
ATOM 663 N N . GLU A 1 89 ? -24.347 8.060 28.517 1.00 94.44 89 GLU A N 1
ATOM 664 C CA . GLU A 1 89 ? -22.909 8.277 28.579 1.00 94.44 89 GLU A CA 1
ATOM 665 C C . GLU A 1 89 ? -22.193 6.986 28.980 1.00 94.44 89 GLU A C 1
ATOM 667 O O . GLU A 1 89 ? -22.611 6.272 29.894 1.00 94.44 89 GLU A O 1
ATOM 672 N N . VAL A 1 90 ? -21.116 6.657 28.271 1.00 93.19 90 VAL A N 1
ATOM 673 C CA . VAL A 1 90 ? -20.286 5.481 28.545 1.00 93.19 90 VAL A CA 1
ATOM 674 C C . VAL A 1 90 ? -18.827 5.915 28.554 1.00 93.19 90 VAL A C 1
ATOM 676 O O . VAL A 1 90 ? -18.332 6.433 27.554 1.00 93.19 90 VAL A O 1
ATOM 679 N N . SER A 1 91 ? -18.133 5.702 29.671 1.00 93.06 91 SER A N 1
ATOM 680 C CA . SER A 1 91 ? -16.701 5.994 29.776 1.00 93.06 91 SER A CA 1
ATOM 681 C C . SER A 1 91 ? -15.872 5.075 28.878 1.00 93.06 91 SER A C 1
ATOM 683 O O . SER A 1 91 ? -16.267 3.942 28.583 1.00 93.06 91 SER A O 1
ATOM 685 N N . PHE A 1 92 ? -14.697 5.550 28.462 1.00 89.94 92 PHE A N 1
ATOM 686 C CA . PHE A 1 92 ? -13.773 4.777 27.638 1.00 89.94 92 PHE A CA 1
ATOM 687 C C . PHE A 1 92 ? -13.416 3.423 28.257 1.00 89.94 92 PHE A C 1
ATOM 689 O O . PHE A 1 92 ? -13.557 2.409 27.582 1.00 89.94 92 PHE A O 1
ATOM 696 N N . LYS A 1 93 ? -13.060 3.388 29.549 1.00 89.44 93 LYS A N 1
ATOM 697 C CA . LYS A 1 93 ? -12.745 2.142 30.272 1.00 89.44 93 LYS A CA 1
ATOM 698 C C . LYS A 1 93 ? -13.869 1.113 30.186 1.00 89.44 93 LYS A C 1
ATOM 700 O O . LYS A 1 93 ? -13.651 -0.018 29.770 1.00 89.44 93 LYS A O 1
ATOM 705 N N . ARG A 1 94 ? -15.102 1.542 30.474 1.00 91.12 94 ARG A N 1
ATOM 706 C CA . ARG A 1 94 ? -16.278 0.664 30.423 1.00 91.12 94 ARG A CA 1
ATOM 707 C C . ARG A 1 94 ? -16.560 0.161 29.007 1.00 91.12 94 ARG A C 1
ATOM 709 O O . ARG A 1 94 ? -17.063 -0.947 28.835 1.00 91.12 94 ARG A O 1
ATOM 716 N N . MET A 1 95 ? -16.283 0.981 27.992 1.00 90.44 95 MET A N 1
ATOM 717 C CA . MET A 1 95 ? -16.411 0.565 26.596 1.00 90.44 95 MET A CA 1
ATOM 718 C C . MET A 1 95 ? -15.318 -0.431 26.207 1.00 90.44 95 MET A C 1
ATOM 720 O O . MET A 1 95 ? -15.637 -1.416 25.556 1.00 90.44 95 MET A O 1
ATOM 724 N N . ALA A 1 96 ? -14.079 -0.224 26.655 1.00 87.94 96 ALA A N 1
ATOM 725 C CA . ALA A 1 96 ? -12.955 -1.116 26.380 1.00 87.94 96 ALA A CA 1
ATOM 726 C C . ALA A 1 96 ? -13.174 -2.514 26.976 1.00 87.94 96 ALA A C 1
ATOM 728 O O . ALA A 1 96 ? -12.884 -3.508 26.322 1.00 87.94 96 ALA A O 1
ATOM 729 N N . GLU A 1 97 ? -13.765 -2.590 28.170 1.00 88.44 97 GLU A N 1
ATOM 730 C CA . GLU A 1 97 ? -14.112 -3.858 28.823 1.00 88.44 97 GLU A CA 1
ATOM 731 C C . GLU A 1 97 ? -15.250 -4.604 28.114 1.00 88.44 97 GLU A C 1
ATOM 733 O O . GLU A 1 97 ? -15.198 -5.820 27.956 1.00 88.44 97 GLU A O 1
ATOM 738 N N . LYS A 1 98 ? -16.312 -3.892 27.707 1.00 90.75 98 LYS A N 1
ATOM 739 C CA . LYS A 1 98 ? -17.521 -4.533 27.163 1.00 90.75 98 LYS A CA 1
ATOM 740 C C . LYS A 1 98 ? -17.478 -4.772 25.658 1.00 90.75 98 LYS A C 1
ATOM 742 O O . LYS A 1 98 ? -18.034 -5.763 25.196 1.00 90.75 98 LYS A O 1
ATOM 747 N N . LYS A 1 99 ? -16.959 -3.801 24.904 1.00 90.88 99 LYS A N 1
ATOM 748 C CA . LYS A 1 99 ? -16.997 -3.717 23.434 1.00 90.88 99 LYS A CA 1
ATOM 749 C C . LYS A 1 99 ? -15.771 -2.946 22.915 1.00 90.88 99 LYS A C 1
ATOM 751 O O . LYS A 1 99 ? -15.900 -1.791 22.496 1.00 90.88 99 LYS A O 1
ATOM 756 N N . PRO A 1 100 ? -14.567 -3.541 22.987 1.00 89.12 100 PRO A N 1
ATOM 757 C CA . PRO A 1 100 ? -13.330 -2.899 22.532 1.00 89.12 100 PRO A CA 1
ATOM 758 C C . PRO A 1 100 ? -13.331 -2.612 21.021 1.00 89.12 100 PRO A C 1
ATOM 760 O O . PRO A 1 100 ? -12.715 -1.655 20.558 1.00 89.12 100 PRO A O 1
ATOM 763 N N . ASP A 1 101 ? -14.075 -3.397 20.248 1.00 92.44 101 ASP A N 1
ATOM 764 C CA . ASP A 1 101 ? -14.293 -3.228 18.812 1.00 92.44 101 ASP A CA 1
ATOM 765 C C . ASP A 1 101 ? -14.986 -1.898 18.465 1.00 92.44 101 ASP A C 1
ATOM 767 O O . ASP A 1 101 ? -14.600 -1.204 17.519 1.00 92.44 101 ASP A O 1
ATOM 771 N N . GLU A 1 102 ? -15.966 -1.488 19.273 1.00 92.75 102 GLU A N 1
ATOM 772 C CA . GLU A 1 102 ? -16.721 -0.247 19.069 1.00 92.75 102 GLU A CA 1
ATOM 773 C C . GLU A 1 102 ? -15.852 1.010 19.195 1.00 92.75 102 GLU A C 1
ATOM 775 O O . GLU A 1 102 ? -16.124 2.016 18.540 1.00 92.75 102 GLU A O 1
ATOM 780 N N . ILE A 1 103 ? -14.784 0.966 19.994 1.00 93.25 103 ILE A N 1
ATOM 781 C CA . ILE A 1 103 ? -13.861 2.096 20.168 1.00 93.25 103 ILE A CA 1
ATOM 782 C C . ILE A 1 103 ? -13.198 2.449 18.834 1.00 93.25 103 ILE A C 1
ATOM 784 O O . ILE A 1 103 ? -13.255 3.598 18.384 1.00 93.25 103 ILE A O 1
ATOM 788 N N . ILE A 1 104 ? -12.609 1.448 18.175 1.00 94.88 104 ILE A N 1
ATOM 789 C CA . ILE A 1 104 ? -11.938 1.623 16.883 1.00 94.88 104 ILE A CA 1
ATOM 790 C C . ILE A 1 104 ? -12.975 1.947 15.806 1.00 94.88 104 ILE A C 1
ATOM 792 O O . ILE A 1 104 ? -12.785 2.889 15.032 1.00 94.88 104 ILE A O 1
ATOM 796 N N . ARG A 1 105 ? -14.120 1.247 15.804 1.00 95.81 105 ARG A N 1
ATOM 797 C CA . ARG A 1 105 ? -15.213 1.493 14.852 1.00 95.81 105 ARG A CA 1
ATOM 798 C C . ARG A 1 105 ? -15.705 2.939 14.909 1.00 95.81 105 ARG A C 1
ATOM 800 O O . ARG A 1 105 ? -15.866 3.569 13.864 1.00 95.81 105 ARG A O 1
ATOM 807 N N . LYS A 1 106 ? -15.909 3.501 16.104 1.00 94.56 106 LYS A N 1
ATOM 808 C CA . LYS A 1 106 ? -16.337 4.898 16.284 1.00 94.56 106 LYS A CA 1
ATOM 809 C C . LYS A 1 106 ? -15.270 5.896 15.861 1.00 94.56 106 LYS A C 1
ATOM 811 O O . LYS A 1 106 ? -15.611 6.872 15.192 1.00 94.56 106 LYS A O 1
ATOM 816 N N . ALA A 1 107 ? -14.007 5.643 16.200 1.00 94.62 107 ALA A N 1
ATOM 817 C CA . ALA A 1 107 ? -12.897 6.494 15.787 1.00 94.62 107 ALA A CA 1
ATOM 818 C C . ALA A 1 107 ? -12.803 6.574 14.253 1.00 94.62 107 ALA A C 1
ATOM 820 O O . ALA A 1 107 ? -12.825 7.668 13.691 1.00 94.62 107 ALA A O 1
ATOM 821 N N . VAL A 1 108 ? -12.813 5.426 13.565 1.00 96.88 108 VAL A N 1
ATOM 822 C CA . VAL A 1 108 ? -12.778 5.362 12.093 1.00 96.88 108 VAL A CA 1
ATOM 823 C C . VAL A 1 108 ? -14.035 5.983 11.480 1.00 96.88 108 VAL A C 1
ATOM 825 O O . VAL A 1 108 ? -13.955 6.788 10.556 1.00 96.88 108 VAL A O 1
ATOM 828 N N . SER A 1 109 ? -15.211 5.688 12.035 1.00 96.38 109 SER A N 1
ATOM 829 C CA . SER A 1 109 ? -16.485 6.265 11.593 1.00 96.38 109 SER A CA 1
ATOM 830 C C . SER A 1 109 ? -16.511 7.794 11.685 1.00 96.38 109 SER A C 1
ATOM 832 O O . SER A 1 109 ? -17.170 8.452 10.869 1.00 96.38 109 SER A O 1
ATOM 834 N N . GLY A 1 110 ? -15.804 8.370 12.660 1.00 95.12 110 GLY A N 1
ATOM 835 C CA . GLY A 1 110 ? -15.575 9.807 12.784 1.00 95.12 110 GLY A CA 1
ATOM 836 C C . GLY A 1 110 ? -14.799 10.379 11.598 1.00 95.12 110 GLY A C 1
ATOM 837 O O . GLY A 1 110 ? -15.242 11.383 11.042 1.00 95.12 110 GL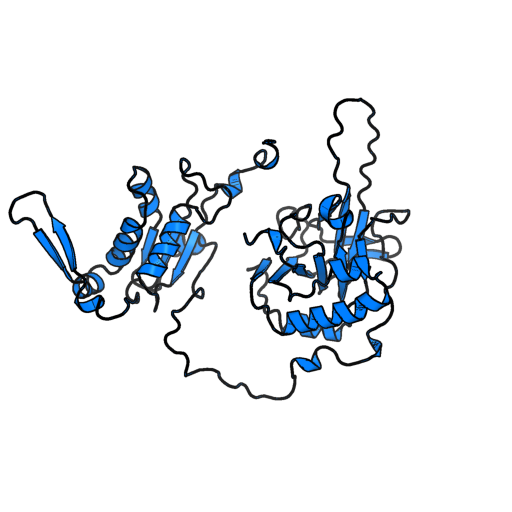Y A O 1
ATOM 838 N N . MET A 1 111 ? -13.738 9.688 11.172 1.00 95.50 111 MET A N 1
ATOM 839 C CA . MET A 1 111 ? -12.816 10.097 10.101 1.00 95.50 111 MET A CA 1
ATOM 840 C C . MET A 1 111 ? -13.386 9.950 8.681 1.00 95.50 111 MET A C 1
ATOM 842 O O . MET A 1 111 ? -12.887 10.580 7.753 1.00 95.50 111 MET A O 1
ATOM 846 N N . LEU A 1 112 ? -14.427 9.133 8.491 1.00 95.38 112 LEU A N 1
ATOM 847 C CA . LEU A 1 112 ? -15.045 8.937 7.177 1.00 95.38 112 LEU A CA 1
ATOM 848 C C . LEU A 1 112 ? -15.988 10.097 6.776 1.00 95.38 112 LEU A C 1
ATOM 850 O O . LEU A 1 112 ? -16.717 10.617 7.642 1.00 95.38 112 LEU A O 1
ATOM 854 N N . PRO A 1 113 ? -16.052 10.447 5.469 1.00 93.88 113 PRO A N 1
ATOM 855 C CA . PRO A 1 113 ? -16.983 11.438 4.931 1.00 93.88 113 PRO A CA 1
ATOM 856 C C . PRO A 1 113 ? -18.435 11.115 5.290 1.00 93.88 113 PRO A C 1
ATOM 858 O O . PRO A 1 113 ? -18.844 9.955 5.332 1.00 93.88 113 PRO A O 1
ATOM 861 N N . LYS A 1 114 ? -19.246 12.139 5.563 1.00 94.44 114 LYS A N 1
ATOM 862 C CA . LYS A 1 114 ? -20.650 11.966 5.966 1.00 94.44 114 LYS A CA 1
ATOM 863 C C . LYS A 1 114 ? -21.553 11.873 4.734 1.00 94.44 114 LYS A C 1
ATOM 865 O O . LYS A 1 114 ? -22.262 12.812 4.400 1.00 94.44 114 LYS A O 1
ATOM 870 N N . ASN A 1 115 ? -21.502 10.733 4.053 1.00 93.69 115 ASN A N 1
ATOM 871 C CA . ASN A 1 115 ? -22.284 10.442 2.849 1.00 93.69 115 ASN A CA 1
ATOM 872 C C . ASN A 1 115 ? -22.931 9.040 2.924 1.00 93.69 115 ASN A C 1
ATOM 874 O O . ASN A 1 115 ? -22.814 8.336 3.930 1.00 93.69 115 ASN A O 1
ATOM 878 N N . ARG A 1 116 ? -23.622 8.626 1.851 1.00 91.94 116 ARG A N 1
ATOM 879 C CA . ARG A 1 116 ? -24.277 7.306 1.762 1.00 91.94 116 ARG A CA 1
ATOM 880 C C . ARG A 1 116 ? -23.275 6.143 1.737 1.00 91.94 116 ARG A C 1
ATOM 882 O O . ARG A 1 116 ? -23.585 5.080 2.267 1.00 91.94 116 ARG A O 1
ATOM 889 N N . THR A 1 117 ? -22.077 6.341 1.178 1.00 90.31 117 THR A N 1
ATOM 890 C CA . THR A 1 117 ? -21.051 5.288 1.072 1.00 90.31 117 THR A CA 1
ATOM 891 C C . THR A 1 117 ? -20.381 4.975 2.407 1.00 90.31 117 THR A C 1
ATOM 893 O O . THR A 1 117 ? -19.921 3.855 2.603 1.00 90.31 117 THR A O 1
ATOM 896 N N . ARG A 1 118 ? -20.425 5.894 3.382 1.00 93.62 118 ARG A N 1
ATOM 897 C CA . ARG A 1 118 ? -19.879 5.702 4.737 1.00 93.62 118 ARG A CA 1
ATOM 898 C C . ARG A 1 118 ? -20.263 4.372 5.384 1.00 93.62 118 ARG A C 1
ATOM 900 O O . ARG A 1 118 ? -19.417 3.761 6.029 1.00 93.62 118 ARG A O 1
ATOM 907 N N . LYS A 1 119 ? -21.523 3.940 5.248 1.00 93.12 119 LYS A N 1
ATOM 908 C CA . LYS A 1 119 ? -21.982 2.669 5.830 1.00 93.12 119 LYS A CA 1
ATOM 909 C C . LYS A 1 119 ? -21.254 1.487 5.184 1.00 93.12 119 LYS A C 1
ATOM 911 O O . LYS A 1 119 ? -20.662 0.692 5.898 1.00 93.12 119 LYS A O 1
ATOM 916 N N . HIS A 1 120 ? -21.200 1.461 3.854 1.00 92.88 120 HIS A N 1
ATOM 917 C CA . HIS A 1 120 ? -20.494 0.427 3.098 1.00 92.88 120 HIS A CA 1
ATOM 918 C C . HIS A 1 120 ? -18.996 0.389 3.416 1.00 92.88 120 HIS A C 1
ATOM 920 O O . HIS A 1 120 ? -18.436 -0.691 3.556 1.00 92.88 120 HIS A O 1
ATOM 926 N N . LEU A 1 121 ? -18.357 1.550 3.593 1.00 93.88 121 LEU A N 1
ATOM 927 C CA . LEU A 1 121 ? -16.951 1.617 4.001 1.00 93.88 121 LEU A CA 1
ATOM 928 C C . LEU A 1 121 ? -16.731 1.055 5.414 1.00 93.88 121 LEU A C 1
ATOM 930 O O . LEU A 1 121 ? -15.755 0.352 5.651 1.00 93.88 121 LEU A O 1
ATOM 934 N N . LEU A 1 122 ? -17.641 1.328 6.354 1.00 95.06 122 LEU A N 1
ATOM 935 C CA . LEU A 1 122 ? -17.564 0.773 7.711 1.00 95.06 122 LEU A CA 1
ATOM 936 C C . LEU A 1 122 ? -17.842 -0.728 7.772 1.00 95.06 122 LEU A C 1
ATOM 938 O O . LEU A 1 122 ? -17.292 -1.397 8.648 1.00 95.06 122 LEU A O 1
ATOM 942 N N . ASP A 1 123 ? -18.669 -1.255 6.872 1.00 95.00 123 ASP A N 1
ATOM 943 C CA . ASP A 1 123 ? -18.952 -2.691 6.793 1.00 95.00 123 ASP A CA 1
ATOM 944 C C . ASP A 1 123 ? -17.704 -3.486 6.356 1.00 95.00 123 ASP A C 1
ATOM 946 O O . ASP A 1 123 ? -17.551 -4.647 6.725 1.00 95.00 123 ASP A O 1
ATOM 950 N N . ARG A 1 124 ? -16.759 -2.846 5.647 1.00 94.94 124 ARG A N 1
ATOM 951 C CA . ARG A 1 124 ? -15.457 -3.436 5.274 1.00 94.94 124 ARG A CA 1
ATOM 952 C C . ARG A 1 124 ? -14.424 -3.448 6.400 1.00 94.94 124 ARG A C 1
ATOM 954 O O . ARG A 1 124 ? -13.364 -4.054 6.245 1.00 94.94 124 ARG A O 1
ATOM 961 N N . LEU A 1 125 ? -14.712 -2.771 7.511 1.00 96.81 125 LEU A N 1
ATOM 962 C CA . LEU A 1 125 ? -13.868 -2.768 8.698 1.00 96.81 125 LEU A CA 1
ATOM 963 C C . LEU A 1 125 ? -14.273 -3.912 9.631 1.00 96.81 125 LEU A C 1
ATOM 965 O O . LEU A 1 125 ? -15.296 -3.849 10.329 1.00 96.81 125 LEU A O 1
ATOM 969 N N . LEU A 1 126 ? -13.426 -4.933 9.670 1.00 94.44 126 LEU A N 1
ATOM 970 C CA . LEU A 1 126 ? -13.566 -6.102 10.527 1.00 94.44 126 LEU A CA 1
ATOM 971 C C . LEU A 1 126 ? -12.640 -5.934 11.728 1.00 94.44 126 LEU A C 1
ATOM 973 O O . LEU A 1 126 ? -11.456 -5.662 11.567 1.00 94.44 126 LEU A O 1
ATOM 977 N N . ILE A 1 127 ? -13.177 -6.042 12.939 1.00 94.88 127 ILE A N 1
ATOM 978 C CA . ILE A 1 127 ? -12.419 -5.780 14.165 1.00 94.88 127 ILE A CA 1
ATOM 979 C C . ILE A 1 127 ? -12.590 -6.969 15.093 1.00 94.88 127 ILE A C 1
ATOM 981 O O . ILE A 1 127 ? -13.713 -7.338 15.430 1.00 94.88 127 ILE A O 1
ATOM 985 N N . PHE A 1 128 ? -11.466 -7.526 15.523 1.00 93.12 128 PHE A N 1
ATOM 986 C CA . PHE A 1 128 ? -11.387 -8.646 16.441 1.00 93.12 128 PHE A CA 1
ATOM 987 C C . PHE A 1 128 ? -10.724 -8.197 17.743 1.00 93.12 128 PHE A C 1
ATOM 989 O O . PHE A 1 128 ? -9.720 -7.480 17.762 1.00 93.12 128 PHE A O 1
ATOM 996 N N . SER A 1 129 ? -11.324 -8.593 18.865 1.00 89.56 129 SER A N 1
ATOM 997 C CA . SER A 1 129 ? -10.859 -8.196 20.198 1.00 89.56 129 SER A CA 1
ATOM 998 C C . SER A 1 129 ? -9.511 -8.822 20.566 1.00 89.56 129 SER A C 1
ATOM 1000 O O . SER A 1 129 ? -8.732 -8.189 21.281 1.00 89.56 129 SER A O 1
ATOM 1002 N N . GLY A 1 130 ? -9.248 -10.038 20.076 1.00 86.50 130 GLY A N 1
ATOM 1003 C CA . GLY A 1 130 ? -8.009 -10.788 20.283 1.00 86.50 130 GLY A CA 1
ATOM 1004 C C . GLY A 1 130 ? -7.218 -10.990 18.992 1.00 86.50 130 GLY A C 1
ATOM 1005 O O . GLY A 1 130 ? -7.487 -10.350 17.975 1.00 86.50 130 GLY A O 1
ATOM 1006 N N . ASP A 1 131 ? -6.236 -11.882 19.057 1.00 85.19 131 ASP A N 1
ATOM 1007 C CA . ASP A 1 131 ? -5.299 -12.142 17.959 1.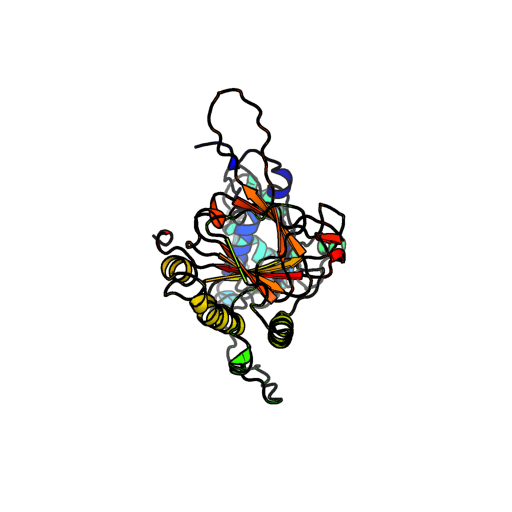00 85.19 131 ASP A CA 1
ATOM 1008 C C . ASP A 1 131 ? -5.856 -13.115 16.908 1.00 85.19 131 ASP A C 1
ATOM 1010 O O . ASP A 1 131 ? -5.467 -13.106 15.740 1.00 85.19 131 ASP A O 1
ATOM 1014 N N . THR A 1 132 ? -6.810 -13.948 17.322 1.00 83.88 132 THR A N 1
ATOM 1015 C CA . THR A 1 132 ? -7.406 -14.982 16.480 1.00 83.88 132 THR A CA 1
ATOM 1016 C C . THR A 1 132 ? -8.396 -14.376 15.490 1.00 83.88 132 THR A C 1
ATOM 1018 O O . THR A 1 132 ? -9.407 -13.787 15.877 1.00 83.88 132 THR A O 1
ATOM 1021 N N . ILE A 1 133 ? -8.118 -14.575 14.204 1.00 83.62 133 ILE A N 1
ATOM 1022 C CA . ILE A 1 133 ? -9.034 -14.300 13.096 1.00 83.62 133 ILE A CA 1
ATOM 1023 C C . ILE A 1 133 ? -9.551 -15.647 12.567 1.00 83.62 133 ILE A C 1
ATOM 1025 O O . ILE A 1 133 ? -8.764 -16.586 12.494 1.00 83.62 133 ILE A O 1
ATOM 1029 N N . PRO A 1 134 ? -10.830 -15.761 12.166 1.00 85.88 134 PRO A N 1
ATOM 1030 C CA . PRO A 1 134 ? -11.325 -16.937 11.451 1.00 85.88 134 PRO A CA 1
ATOM 1031 C C . PRO A 1 134 ? -10.507 -17.248 10.185 1.00 85.88 134 PRO A C 1
ATOM 1033 O O . PRO A 1 134 ? -10.222 -16.341 9.400 1.00 85.88 134 PRO A O 1
ATOM 1036 N N . ASP A 1 135 ? -10.211 -18.525 9.933 1.00 79.62 135 ASP A N 1
ATOM 1037 C CA . ASP A 1 135 ? -9.382 -18.961 8.794 1.00 79.62 135 ASP A CA 1
ATOM 1038 C C . ASP A 1 135 ? -9.917 -18.476 7.437 1.00 79.62 135 ASP A C 1
ATOM 1040 O O . ASP A 1 135 ? -9.150 -18.098 6.552 1.00 79.62 135 ASP A O 1
ATOM 1044 N N . SER A 1 136 ? -11.246 -18.393 7.301 1.00 79.19 136 SER A N 1
ATOM 1045 C CA . SER A 1 136 ? -11.920 -17.882 6.099 1.00 79.19 136 SER A CA 1
ATOM 1046 C C . SER A 1 136 ? -11.586 -16.425 5.776 1.00 79.19 136 SER A C 1
ATOM 1048 O O . SER A 1 136 ? -11.668 -16.020 4.621 1.00 79.19 136 SER A O 1
ATOM 1050 N N . ILE A 1 137 ? -11.227 -15.630 6.785 1.00 82.62 137 ILE A N 1
ATOM 1051 C CA . ILE A 1 137 ? -10.806 -14.237 6.630 1.00 82.62 137 ILE A CA 1
ATOM 1052 C C . ILE A 1 137 ? -9.285 -14.166 6.516 1.00 82.62 137 ILE A C 1
ATOM 1054 O O . ILE A 1 137 ? -8.781 -13.414 5.686 1.00 82.62 137 ILE A O 1
ATOM 1058 N N . ALA A 1 138 ? -8.561 -14.955 7.315 1.00 75.62 138 ALA A N 1
ATOM 1059 C CA . ALA A 1 138 ? -7.102 -14.981 7.308 1.00 75.62 138 ALA A CA 1
ATOM 1060 C C . ALA A 1 138 ? -6.535 -15.357 5.928 1.00 75.62 138 ALA A C 1
ATOM 1062 O O . ALA A 1 138 ? -5.608 -14.700 5.464 1.00 75.62 138 ALA A O 1
ATOM 1063 N N . GLY A 1 139 ? -7.145 -16.325 5.233 1.00 78.06 139 GLY A N 1
ATOM 1064 C CA . GLY A 1 139 ? -6.732 -16.729 3.883 1.00 78.06 139 GLY A CA 1
ATOM 1065 C C . GLY A 1 139 ? -6.919 -15.658 2.800 1.00 78.06 139 GLY A C 1
ATOM 1066 O O . GLY A 1 139 ? -6.306 -15.756 1.742 1.00 78.06 139 GLY A O 1
ATOM 1067 N N . ASN A 1 140 ? -7.724 -14.620 3.055 1.00 82.81 140 ASN A N 1
ATOM 1068 C CA . ASN A 1 140 ? -7.941 -13.525 2.104 1.00 82.81 140 ASN A CA 1
ATOM 1069 C C . ASN A 1 140 ? -6.951 -12.367 2.289 1.00 82.81 140 ASN A C 1
ATOM 1071 O O . ASN A 1 140 ? -6.889 -11.490 1.427 1.00 82.81 140 ASN A O 1
ATOM 1075 N N . VAL A 1 141 ? -6.221 -12.318 3.410 1.00 85.31 141 VAL A N 1
ATOM 1076 C CA . VAL A 1 141 ? -5.320 -11.209 3.754 1.00 85.31 141 VAL A CA 1
ATOM 1077 C C . VAL A 1 141 ? -4.136 -11.176 2.790 1.00 85.31 141 VAL A C 1
ATOM 1079 O O . VAL A 1 141 ? -3.342 -12.106 2.733 1.00 85.31 141 VAL A O 1
ATOM 1082 N N . VAL A 1 142 ? -3.994 -10.065 2.065 1.00 82.94 142 VAL A N 1
ATOM 1083 C CA . VAL A 1 142 ? -2.913 -9.851 1.088 1.00 82.94 142 VAL A CA 1
ATOM 1084 C C . VAL A 1 142 ? -1.727 -9.123 1.722 1.00 82.94 142 VAL A C 1
ATOM 1086 O O . VAL A 1 142 ? -0.581 -9.358 1.351 1.00 82.94 142 VAL A O 1
ATOM 1089 N N . LYS A 1 143 ? -1.985 -8.213 2.669 1.00 80.50 143 LYS A N 1
ATOM 1090 C CA . LYS A 1 143 ? -0.945 -7.434 3.360 1.00 80.50 143 LYS A CA 1
ATOM 1091 C C . LYS A 1 143 ? -1.175 -7.447 4.861 1.00 80.50 143 LYS A C 1
ATOM 1093 O O . LYS A 1 143 ? -2.275 -7.123 5.304 1.00 80.50 143 LYS A O 1
ATOM 1098 N N . ASP A 1 144 ? -0.138 -7.759 5.632 1.00 79.88 144 ASP A N 1
ATOM 1099 C CA . ASP A 1 144 ? -0.172 -7.699 7.094 1.00 79.88 144 ASP A CA 1
ATOM 1100 C C . ASP A 1 144 ? 0.734 -6.572 7.615 1.00 79.88 144 ASP A C 1
ATOM 1102 O O . ASP A 1 144 ? 1.923 -6.508 7.308 1.00 79.88 144 ASP A O 1
ATOM 1106 N N . TYR A 1 145 ? 0.159 -5.654 8.390 1.00 75.19 145 TYR A N 1
ATOM 1107 C CA . TYR A 1 145 ? 0.804 -4.438 8.897 1.00 75.19 145 TYR A CA 1
ATOM 1108 C C . TYR A 1 145 ? 1.180 -4.551 10.380 1.00 75.19 145 TYR A C 1
ATOM 1110 O O . TYR A 1 145 ? 1.172 -3.558 11.113 1.00 75.19 145 TYR A O 1
ATOM 1118 N N . THR A 1 146 ? 1.545 -5.750 10.834 1.00 66.38 146 THR A N 1
ATOM 1119 C CA . THR A 1 146 ? 1.971 -6.035 12.217 1.00 66.38 146 THR A CA 1
ATOM 1120 C C . THR A 1 146 ? 3.134 -5.144 12.685 1.00 66.38 146 THR A C 1
ATOM 1122 O O . THR A 1 146 ? 3.171 -4.746 13.850 1.00 66.38 146 THR A O 1
ATOM 1125 N N . ASN A 1 147 ? 4.008 -4.691 11.773 1.00 51.66 147 ASN A N 1
ATOM 1126 C CA . ASN A 1 147 ? 5.223 -3.933 12.113 1.00 51.66 147 ASN A CA 1
ATOM 1127 C C . ASN A 1 147 ? 5.240 -2.430 11.756 1.00 51.66 147 ASN A C 1
ATOM 1129 O O . ASN A 1 147 ? 6.226 -1.758 12.038 1.00 51.66 147 ASN A O 1
ATOM 1133 N N . GLY A 1 148 ? 4.184 -1.845 11.181 1.00 44.41 148 GLY A N 1
ATOM 1134 C CA . GLY A 1 148 ? 4.263 -0.452 10.700 1.00 44.41 148 GLY A CA 1
ATOM 1135 C C . GLY A 1 148 ? 3.921 0.601 11.758 1.00 44.41 148 GLY A C 1
ATOM 1136 O O . GLY A 1 148 ? 2.734 0.813 11.966 1.00 44.41 148 GLY A O 1
ATOM 1137 N N . ASP A 1 149 ? 4.904 1.274 12.376 1.00 41.03 149 ASP A N 1
ATOM 1138 C CA . ASP A 1 149 ? 4.828 2.405 13.346 1.00 41.03 149 ASP A CA 1
ATOM 1139 C C . ASP A 1 149 ? 4.363 2.095 14.784 1.00 41.03 149 ASP A C 1
ATOM 1141 O O . ASP A 1 149 ? 3.364 2.658 15.263 1.00 41.03 149 ASP A O 1
ATOM 1145 N N . LYS A 1 150 ? 5.047 1.209 15.521 1.00 35.78 150 LYS A N 1
ATOM 1146 C CA . LYS A 1 150 ? 4.894 1.228 16.989 1.00 35.78 150 LYS A CA 1
ATOM 1147 C C . LYS A 1 150 ? 5.183 2.662 17.472 1.00 35.78 150 LYS A C 1
ATOM 1149 O O . LYS A 1 150 ? 6.166 3.242 17.012 1.00 35.78 150 LYS A O 1
ATOM 1154 N N . PRO A 1 151 ? 4.330 3.285 18.309 1.00 33.06 151 PRO A N 1
ATOM 1155 C CA . PRO A 1 151 ? 4.670 4.581 18.869 1.00 33.06 151 PRO A CA 1
ATOM 1156 C C . PRO A 1 151 ? 5.980 4.431 19.635 1.00 33.06 151 PRO A C 1
ATOM 1158 O O . PRO A 1 151 ? 6.169 3.478 20.385 1.00 33.06 151 PRO A O 1
ATOM 1161 N N . GLU A 1 152 ? 6.869 5.376 19.384 1.00 33.94 152 GLU A N 1
ATOM 1162 C CA . GLU A 1 152 ? 8.191 5.576 19.964 1.00 33.94 152 GLU A CA 1
ATOM 1163 C C . GLU A 1 152 ? 8.098 5.803 21.486 1.00 33.94 152 GLU A C 1
ATOM 1165 O O . GLU A 1 152 ? 8.307 6.891 22.008 1.00 33.94 152 GLU A O 1
ATOM 1170 N N . ALA A 1 153 ? 7.672 4.775 22.213 1.00 32.62 153 ALA A N 1
ATOM 1171 C CA . ALA A 1 153 ? 7.483 4.783 23.654 1.00 32.62 153 ALA A CA 1
ATOM 1172 C C . ALA A 1 153 ? 8.009 3.467 24.235 1.00 32.62 153 ALA A C 1
ATOM 1174 O O . ALA A 1 153 ? 7.258 2.711 24.836 1.00 32.62 153 ALA A O 1
ATOM 1175 N N . GLN A 1 154 ? 9.295 3.203 23.976 1.00 32.12 154 GLN A N 1
ATOM 1176 C CA . GLN A 1 154 ? 10.249 2.437 24.796 1.00 32.12 154 GLN A CA 1
ATOM 1177 C C . GLN A 1 154 ? 11.587 2.341 24.039 1.00 32.12 154 GLN A C 1
ATOM 1179 O O . GLN A 1 154 ? 12.075 1.273 23.681 1.00 32.12 154 GLN A O 1
ATOM 1184 N N . ALA A 1 155 ? 12.196 3.496 23.772 1.00 34.38 155 ALA A N 1
ATOM 1185 C CA . ALA A 1 155 ? 13.616 3.565 23.455 1.00 34.38 155 ALA A CA 1
ATOM 1186 C C . ALA A 1 155 ? 14.390 3.531 24.781 1.00 34.38 155 ALA A C 1
ATOM 1188 O O . ALA A 1 155 ? 14.635 4.592 25.338 1.00 34.38 155 ALA A O 1
ATOM 1189 N N . THR A 1 156 ? 14.662 2.326 25.305 1.00 31.67 156 THR A N 1
ATOM 1190 C CA . THR A 1 156 ? 15.775 1.974 26.228 1.00 31.67 156 THR A CA 1
ATOM 1191 C C . THR A 1 156 ? 15.612 0.573 26.841 1.00 31.67 156 THR A C 1
ATOM 1193 O O . THR A 1 156 ? 15.793 0.396 28.034 1.00 31.67 156 THR A O 1
ATOM 1196 N N . GLN A 1 157 ? 15.317 -0.474 26.065 1.00 30.20 157 GLN A N 1
ATOM 1197 C CA . GLN A 1 157 ? 15.801 -1.820 26.422 1.00 30.20 157 GLN A CA 1
ATOM 1198 C C . GLN A 1 157 ? 15.567 -2.795 25.269 1.00 30.20 157 GLN A C 1
ATOM 1200 O O . GLN A 1 157 ? 14.425 -3.059 24.909 1.00 30.20 157 GLN A O 1
ATOM 1205 N N . GLY A 1 158 ? 16.645 -3.358 24.716 1.00 26.19 158 GLY A N 1
ATOM 1206 C CA . GLY A 1 158 ? 16.543 -4.500 23.805 1.00 26.19 158 GLY A CA 1
ATOM 1207 C C . GLY A 1 158 ? 17.233 -4.358 22.452 1.00 26.19 158 GLY A C 1
ATOM 1208 O O . GLY A 1 158 ? 16.733 -4.901 21.474 1.00 26.19 158 GLY A O 1
ATOM 1209 N N . TRP A 1 159 ? 18.395 -3.710 22.374 1.00 27.39 159 TRP A N 1
ATOM 1210 C CA . TRP A 1 159 ? 19.423 -4.245 21.484 1.00 27.39 159 TRP A CA 1
ATOM 1211 C C . TRP A 1 159 ? 20.151 -5.320 22.276 1.00 27.39 159 TRP A C 1
ATOM 1213 O O . TRP A 1 159 ? 20.855 -5.033 23.240 1.00 27.39 159 TRP A O 1
ATOM 1223 N N . LYS A 1 160 ? 19.909 -6.584 21.920 1.00 27.28 160 LYS A N 1
ATOM 1224 C CA . LYS A 1 160 ? 20.933 -7.588 22.163 1.00 27.28 160 LYS A CA 1
ATOM 1225 C C . LYS A 1 160 ? 22.066 -7.220 21.224 1.00 27.28 160 LYS A C 1
ATOM 1227 O O . LYS A 1 160 ? 21.972 -7.487 20.028 1.00 27.28 160 LYS A O 1
ATOM 1232 N N . ASP A 1 161 ? 23.101 -6.618 21.795 1.00 35.12 161 ASP A N 1
ATOM 1233 C CA . ASP A 1 161 ? 24.458 -6.769 21.302 1.00 35.12 161 ASP A CA 1
ATOM 1234 C C . ASP A 1 161 ? 24.698 -8.272 21.154 1.00 35.12 161 ASP A C 1
ATOM 1236 O O . ASP A 1 161 ? 25.041 -8.976 22.101 1.00 35.12 161 ASP A O 1
ATOM 1240 N N . SER A 1 162 ? 24.448 -8.788 19.954 1.00 29.86 162 SER A N 1
ATOM 1241 C CA . SER A 1 162 ? 25.087 -10.018 19.512 1.00 29.86 162 SER A CA 1
ATOM 1242 C C . SER A 1 162 ? 26.448 -9.581 19.001 1.00 29.86 162 SER A C 1
ATOM 1244 O O . SER A 1 162 ? 26.703 -9.502 17.804 1.00 29.86 162 SER A O 1
ATOM 1246 N N . ALA A 1 163 ? 27.281 -9.183 19.960 1.00 35.44 163 ALA A N 1
ATOM 1247 C CA . ALA A 1 163 ? 28.711 -9.172 19.807 1.00 35.44 163 ALA A CA 1
ATOM 1248 C C . ALA A 1 163 ? 29.139 -10.636 19.675 1.00 35.44 163 ALA A C 1
ATOM 1250 O O . ALA A 1 163 ? 29.415 -11.294 20.669 1.00 35.44 163 ALA A O 1
ATOM 1251 N N . ASP A 1 164 ? 29.145 -11.118 18.436 1.00 28.62 164 ASP A N 1
ATOM 1252 C CA . ASP A 1 164 ? 30.111 -12.106 17.981 1.00 28.62 164 ASP A CA 1
ATOM 1253 C C . ASP A 1 164 ? 30.738 -11.572 16.685 1.00 28.62 164 ASP A C 1
ATOM 1255 O O . ASP A 1 164 ? 30.190 -11.653 15.592 1.00 28.62 164 ASP A O 1
ATOM 1259 N N . SER A 1 165 ? 31.890 -10.931 16.902 1.00 35.59 165 SER A N 1
ATOM 1260 C CA . SER A 1 165 ? 33.089 -10.884 16.055 1.00 35.59 165 SER A CA 1
ATOM 1261 C C . SER A 1 165 ? 32.981 -10.561 14.548 1.00 35.59 165 SER A C 1
ATOM 1263 O O . SER A 1 165 ? 32.667 -11.413 13.726 1.00 35.59 165 SER A O 1
ATOM 1265 N N . SER A 1 166 ? 33.476 -9.357 14.215 1.00 34.44 166 SER A N 1
ATOM 1266 C CA . SER A 1 166 ? 34.417 -9.065 13.109 1.00 34.44 166 SER A CA 1
ATOM 1267 C C . SER A 1 166 ? 33.962 -9.023 11.640 1.00 34.44 166 SER A C 1
ATOM 1269 O O . SER A 1 166 ? 34.728 -9.444 10.779 1.00 34.44 166 SER A O 1
ATOM 1271 N N . ASP A 1 167 ? 32.822 -8.421 11.307 1.00 40.53 167 ASP A N 1
ATOM 1272 C CA . ASP A 1 167 ? 32.634 -7.871 9.950 1.00 40.53 167 ASP A CA 1
ATOM 1273 C C . ASP A 1 167 ? 32.034 -6.460 10.073 1.00 40.53 167 ASP A C 1
ATOM 1275 O O . ASP A 1 167 ? 30.824 -6.263 10.184 1.00 40.53 167 ASP A O 1
ATOM 1279 N N . SER A 1 168 ? 32.909 -5.455 10.182 1.00 43.62 168 SER A N 1
ATOM 1280 C CA . SER A 1 168 ? 32.513 -4.049 10.077 1.00 43.62 168 SER A CA 1
ATOM 1281 C C . SER A 1 168 ? 31.920 -3.806 8.688 1.00 43.62 168 SER A C 1
ATOM 1283 O O . SER A 1 168 ? 32.381 -4.383 7.716 1.00 43.62 168 SER A O 1
ATOM 1285 N N . LEU A 1 169 ? 30.922 -2.929 8.556 1.00 45.66 169 LEU A N 1
ATOM 1286 C CA . LEU A 1 169 ? 30.345 -2.559 7.250 1.00 45.66 169 LEU A CA 1
ATOM 1287 C C . LEU A 1 169 ? 31.401 -2.035 6.247 1.00 45.66 169 LEU A C 1
ATOM 1289 O O . LEU A 1 169 ? 31.205 -2.152 5.039 1.00 45.66 169 LEU A O 1
ATOM 1293 N N . ASP A 1 170 ? 32.546 -1.557 6.746 1.00 46.12 170 ASP A N 1
ATOM 1294 C CA . ASP A 1 170 ? 33.738 -1.193 5.965 1.00 46.12 170 ASP A CA 1
ATOM 1295 C C . ASP A 1 170 ? 34.420 -2.389 5.272 1.00 46.12 170 ASP A C 1
ATOM 1297 O O . ASP A 1 170 ? 35.252 -2.203 4.389 1.00 46.12 170 ASP A O 1
ATOM 1301 N N . SER A 1 171 ? 34.088 -3.627 5.649 1.00 53.25 171 SER A N 1
ATOM 1302 C CA . SER A 1 171 ? 34.675 -4.843 5.086 1.00 53.25 171 SER A CA 1
ATOM 1303 C C . SER A 1 171 ? 33.961 -5.339 3.829 1.00 53.25 171 SER A C 1
ATOM 1305 O O . SER A 1 171 ? 34.468 -6.272 3.207 1.00 53.25 171 SER A O 1
ATOM 1307 N N . LEU A 1 172 ? 32.819 -4.754 3.425 1.00 58.09 172 LEU A N 1
ATOM 1308 C CA . LEU A 1 172 ? 32.050 -5.192 2.247 1.00 58.09 172 LEU A CA 1
ATOM 1309 C C . LEU A 1 172 ? 32.886 -5.181 0.956 1.00 58.09 172 LEU A C 1
ATOM 1311 O O . LEU A 1 172 ? 32.691 -6.049 0.103 1.00 58.09 172 LEU A O 1
ATOM 1315 N N . PHE A 1 173 ? 33.839 -4.252 0.855 1.00 59.59 173 PHE A N 1
ATOM 1316 C CA . PHE A 1 173 ? 34.658 -3.991 -0.325 1.00 59.59 173 PHE A CA 1
ATOM 1317 C C . PHE A 1 173 ? 36.136 -3.941 0.092 1.00 59.59 173 PHE A C 1
ATOM 1319 O O . PHE A 1 173 ? 36.590 -2.955 0.665 1.00 59.59 173 PHE A O 1
ATOM 1326 N N . VAL A 1 174 ? 36.892 -5.019 -0.146 1.00 49.59 174 VAL A N 1
ATOM 1327 C CA . VAL A 1 174 ? 38.325 -5.106 0.186 1.00 49.59 174 VAL A CA 1
ATOM 1328 C C . VAL A 1 174 ? 39.100 -5.493 -1.069 1.00 49.59 174 VAL A C 1
ATOM 1330 O O . VAL A 1 174 ? 39.061 -6.651 -1.468 1.00 49.59 174 VAL A O 1
ATOM 1333 N N . GLY A 1 175 ? 39.847 -4.547 -1.647 1.00 53.06 175 GLY A N 1
ATOM 1334 C CA . GLY A 1 175 ? 40.862 -4.832 -2.669 1.00 53.06 175 GLY A CA 1
ATOM 1335 C C . GLY A 1 175 ? 40.856 -3.885 -3.873 1.00 53.06 175 GLY A C 1
ATOM 1336 O O . GLY A 1 175 ? 39.810 -3.484 -4.367 1.00 53.06 175 GLY A O 1
ATOM 1337 N N . ALA A 1 176 ? 42.052 -3.542 -4.365 1.00 50.41 176 ALA A N 1
ATOM 1338 C CA . ALA A 1 176 ? 42.253 -2.758 -5.591 1.00 50.41 176 ALA A CA 1
ATOM 1339 C C . ALA A 1 176 ? 42.063 -3.584 -6.883 1.00 50.41 176 ALA A C 1
ATOM 1341 O O . ALA A 1 176 ? 41.938 -3.011 -7.964 1.00 50.41 176 ALA A O 1
ATOM 1342 N N . ASP A 1 177 ? 42.007 -4.917 -6.774 1.00 51.25 177 ASP A N 1
ATOM 1343 C CA . ASP A 1 177 ? 41.876 -5.841 -7.911 1.00 51.25 177 ASP A CA 1
ATOM 1344 C C . ASP A 1 177 ? 40.461 -5.858 -8.531 1.00 51.25 177 ASP A C 1
ATOM 1346 O O . ASP A 1 177 ? 40.277 -6.358 -9.643 1.00 51.25 177 ASP A O 1
ATOM 1350 N N . ASP A 1 178 ? 39.472 -5.251 -7.862 1.00 54.78 178 ASP A N 1
ATOM 1351 C CA . ASP A 1 178 ? 38.054 -5.252 -8.257 1.00 54.78 178 ASP A CA 1
ATOM 1352 C C . ASP A 1 178 ? 37.649 -4.077 -9.181 1.00 54.78 178 ASP A C 1
ATOM 1354 O O . ASP A 1 178 ? 36.479 -3.926 -9.544 1.00 54.78 178 ASP A O 1
ATOM 1358 N N . LEU A 1 179 ? 38.600 -3.234 -9.608 1.00 63.81 179 LEU A N 1
ATOM 1359 C CA . LEU A 1 179 ? 38.370 -2.044 -10.450 1.00 63.81 179 LEU A CA 1
ATOM 1360 C C . LEU A 1 179 ? 38.789 -2.234 -11.923 1.00 63.81 179 LEU A C 1
ATOM 1362 O O . LEU A 1 179 ? 39.319 -1.328 -12.564 1.00 63.81 179 LEU A O 1
ATOM 1366 N N . GLN A 1 180 ? 38.555 -3.417 -12.495 1.00 64.44 180 GLN A N 1
ATOM 1367 C CA . GLN A 1 180 ? 38.807 -3.666 -13.924 1.00 64.44 180 GLN A CA 1
ATOM 1368 C C . GLN A 1 180 ? 37.725 -3.048 -14.824 1.00 64.44 180 GLN A C 1
ATOM 1370 O O . GLN A 1 180 ? 36.544 -3.137 -14.504 1.00 64.44 180 GLN A O 1
ATOM 1375 N N . VAL A 1 181 ? 38.103 -2.479 -15.974 1.00 65.56 181 VAL A N 1
ATOM 1376 C CA . VAL A 1 181 ? 37.170 -1.883 -16.956 1.00 65.56 181 VAL A CA 1
ATOM 1377 C C . VAL A 1 181 ? 36.140 -2.922 -17.447 1.00 65.56 181 VAL A C 1
ATOM 1379 O O . VAL A 1 181 ? 36.496 -4.089 -17.632 1.00 65.56 181 VAL A O 1
ATOM 1382 N N . PRO A 1 182 ? 34.866 -2.535 -17.659 1.00 65.44 182 PRO A N 1
ATOM 1383 C CA . PRO A 1 182 ? 33.809 -3.438 -18.104 1.00 65.44 182 PRO A CA 1
ATOM 1384 C C . PRO A 1 182 ? 34.112 -4.143 -19.432 1.00 65.44 182 PRO A C 1
ATOM 1386 O O . PRO A 1 182 ? 34.667 -3.571 -20.369 1.00 65.44 182 PRO A O 1
ATOM 1389 N N . VAL A 1 183 ? 33.662 -5.396 -19.527 1.00 62.16 183 VAL A N 1
ATOM 1390 C CA . VAL A 1 183 ? 33.665 -6.194 -20.763 1.00 62.16 183 VAL A CA 1
ATOM 1391 C C . VAL A 1 183 ? 32.354 -5.969 -21.521 1.00 62.16 183 VAL A C 1
ATOM 1393 O O . VAL A 1 183 ? 31.289 -5.879 -20.901 1.00 62.16 183 VAL A O 1
ATOM 1396 N N . ALA A 1 184 ? 32.423 -5.925 -22.857 1.00 60.16 184 ALA A N 1
ATOM 1397 C CA . ALA A 1 184 ? 31.269 -5.733 -23.736 1.00 60.16 184 ALA A CA 1
ATOM 1398 C C . ALA A 1 184 ? 30.087 -6.675 -23.396 1.00 60.16 184 ALA A C 1
ATOM 1400 O O . ALA A 1 184 ? 30.307 -7.849 -23.068 1.00 60.16 184 ALA A O 1
ATOM 1401 N N . PRO A 1 185 ? 28.831 -6.192 -23.483 1.00 60.44 185 PRO A N 1
ATOM 1402 C CA . PRO A 1 185 ? 27.651 -6.982 -23.151 1.00 60.44 185 PRO A CA 1
ATOM 1403 C C . PRO A 1 185 ? 27.503 -8.207 -24.052 1.00 60.44 185 PRO A C 1
ATOM 1405 O O . PRO A 1 185 ? 27.652 -8.140 -25.271 1.00 60.44 185 PRO A O 1
ATOM 1408 N N . SER A 1 186 ? 27.183 -9.346 -23.434 1.00 61.34 186 SER A N 1
ATOM 1409 C CA . SER A 1 186 ? 26.858 -10.575 -24.160 1.00 61.34 186 SER A CA 1
ATOM 1410 C C . SER A 1 186 ? 25.415 -10.485 -24.674 1.00 61.34 186 SER A C 1
ATOM 1412 O O . SER A 1 186 ? 24.482 -10.382 -23.877 1.00 61.34 186 SER A O 1
ATOM 1414 N N . LEU A 1 187 ? 25.221 -10.506 -25.993 1.00 60.59 187 LEU A N 1
ATOM 1415 C CA . LEU A 1 187 ? 23.895 -10.431 -26.618 1.00 60.59 187 LEU A CA 1
ATOM 1416 C C . LEU A 1 187 ? 23.250 -11.815 -26.723 1.00 60.59 187 LEU A C 1
ATOM 1418 O O . LEU A 1 187 ? 23.928 -12.809 -26.984 1.00 60.59 187 LEU A O 1
ATOM 1422 N N . VAL A 1 188 ? 21.932 -11.872 -26.518 1.00 55.84 188 VAL A N 1
ATOM 1423 C CA . VAL A 1 188 ? 21.191 -13.142 -26.425 1.00 55.84 188 VAL A CA 1
ATOM 1424 C C . VAL A 1 188 ? 20.466 -13.482 -27.727 1.00 55.84 188 VAL A C 1
ATOM 1426 O O . VAL A 1 188 ? 20.545 -14.620 -28.166 1.00 55.84 188 VAL A O 1
ATOM 1429 N N . HIS A 1 189 ? 19.827 -12.512 -28.392 1.00 52.19 189 HIS A N 1
ATOM 1430 C CA . HIS A 1 189 ? 18.972 -12.798 -29.559 1.00 52.19 189 HIS A CA 1
ATOM 1431 C C . HIS A 1 189 ? 19.159 -11.866 -30.764 1.00 52.19 189 HIS A C 1
ATOM 1433 O O . HIS A 1 189 ? 18.561 -12.108 -31.810 1.00 52.19 189 HIS A O 1
ATOM 1439 N N . THR A 1 190 ? 19.990 -10.828 -30.663 1.00 53.88 190 THR A N 1
ATOM 1440 C CA . THR A 1 190 ? 20.160 -9.836 -31.734 1.00 53.88 190 THR A CA 1
ATOM 1441 C C . THR A 1 190 ? 21.586 -9.807 -32.261 1.00 53.88 190 THR A C 1
ATOM 1443 O O . THR A 1 190 ? 22.540 -9.671 -31.495 1.00 53.88 190 THR A O 1
ATOM 1446 N N . SER A 1 191 ? 21.720 -9.903 -33.581 1.00 46.34 191 SER A N 1
ATOM 1447 C CA . SER A 1 191 ? 22.949 -9.631 -34.323 1.00 46.34 191 SER A CA 1
ATOM 1448 C C . SER A 1 191 ? 22.596 -8.655 -35.447 1.00 46.34 191 SER A C 1
ATOM 1450 O O . SER A 1 191 ? 21.612 -8.921 -36.141 1.00 46.34 191 SER A O 1
ATOM 1452 N N . PRO A 1 192 ? 23.333 -7.546 -35.654 1.00 54.62 192 PRO A N 1
ATOM 1453 C CA . PRO A 1 192 ? 24.579 -7.109 -35.002 1.00 54.62 192 PRO A CA 1
ATOM 1454 C C . PRO A 1 192 ? 24.366 -6.395 -33.644 1.00 54.62 192 PRO A C 1
ATOM 1456 O O . PRO A 1 192 ? 23.222 -6.144 -33.262 1.00 54.62 192 PRO A O 1
ATOM 1459 N N . PRO A 1 193 ? 25.439 -6.076 -32.884 1.00 55.09 193 PRO A N 1
ATOM 1460 C CA . PRO A 1 193 ? 25.333 -5.270 -31.670 1.00 55.09 193 PRO A CA 1
ATOM 1461 C C . PRO A 1 193 ? 24.739 -3.897 -31.973 1.00 55.09 193 PRO A C 1
ATOM 1463 O O . PRO A 1 193 ? 25.308 -3.122 -32.739 1.00 55.09 193 PRO A O 1
ATOM 1466 N N . VAL A 1 194 ? 23.597 -3.602 -31.358 1.00 62.22 194 VAL A N 1
ATOM 1467 C CA . VAL A 1 194 ? 22.956 -2.294 -31.460 1.00 62.22 194 VAL A CA 1
ATOM 1468 C C . VAL A 1 194 ? 23.321 -1.455 -30.249 1.00 62.22 194 VAL A C 1
ATOM 1470 O O . VAL A 1 194 ? 23.235 -1.897 -29.105 1.00 62.22 194 VAL A O 1
ATOM 1473 N N . HIS A 1 195 ? 23.769 -0.238 -30.533 1.00 74.06 195 HIS A N 1
ATOM 1474 C CA . HIS A 1 195 ? 24.114 0.761 -29.540 1.00 74.06 195 HIS A CA 1
ATOM 1475 C C . HIS A 1 195 ? 22.848 1.517 -29.129 1.00 74.06 195 HIS A C 1
ATOM 1477 O O . HIS A 1 195 ? 22.271 2.241 -29.941 1.00 74.06 195 HIS A O 1
ATOM 1483 N N . ILE A 1 196 ? 22.424 1.354 -27.876 1.00 81.44 196 ILE A N 1
ATOM 1484 C CA . ILE A 1 196 ? 21.335 2.134 -27.280 1.00 81.44 196 ILE A CA 1
ATOM 1485 C C . ILE A 1 196 ? 21.968 3.361 -26.598 1.00 81.44 196 ILE A C 1
ATOM 1487 O O . ILE A 1 196 ? 22.712 3.183 -25.634 1.00 81.44 196 ILE A O 1
ATOM 1491 N N . PRO A 1 197 ? 21.722 4.598 -27.074 1.00 84.12 197 PRO A N 1
ATOM 1492 C CA . PRO A 1 197 ? 22.277 5.798 -26.446 1.00 84.12 197 PRO A CA 1
ATOM 1493 C C . PRO A 1 197 ? 21.825 5.939 -24.985 1.00 84.12 197 PRO A C 1
ATOM 1495 O O . PRO A 1 197 ? 20.634 5.835 -24.699 1.00 84.12 197 PRO A O 1
ATOM 1498 N N . GLY A 1 198 ? 22.769 6.171 -24.068 1.00 84.44 198 GLY A N 1
ATOM 1499 C CA . GLY A 1 198 ? 22.505 6.280 -22.625 1.00 84.44 198 GLY A CA 1
ATOM 1500 C C . GLY A 1 198 ? 22.372 4.940 -21.883 1.00 84.44 198 GLY A C 1
ATOM 1501 O O . GLY A 1 198 ? 22.098 4.928 -20.684 1.00 84.44 198 GLY A O 1
ATOM 1502 N N . LEU A 1 199 ? 22.558 3.800 -22.565 1.00 88.75 199 LEU A N 1
ATOM 1503 C CA . LEU A 1 199 ? 22.637 2.481 -21.931 1.00 88.75 199 LEU A CA 1
ATOM 1504 C C . LEU A 1 199 ? 24.103 2.102 -21.721 1.00 88.75 199 LEU A C 1
ATOM 1506 O O . LEU A 1 199 ? 24.826 1.845 -22.683 1.00 88.75 199 LEU A O 1
ATOM 1510 N N . HIS A 1 200 ? 24.513 1.966 -20.462 1.00 88.88 200 HIS A N 1
ATOM 1511 C CA . HIS A 1 200 ? 25.832 1.439 -20.114 1.00 88.88 200 HIS A CA 1
ATOM 1512 C C . HIS A 1 200 ? 25.686 0.191 -19.250 1.00 88.88 200 HIS A C 1
ATOM 1514 O O . HIS A 1 200 ? 24.867 0.141 -18.335 1.00 88.88 200 HIS A O 1
ATOM 1520 N N . ILE A 1 201 ? 26.471 -0.842 -19.549 1.00 87.94 201 ILE A N 1
ATOM 1521 C CA . ILE A 1 201 ? 26.404 -2.125 -18.848 1.00 87.94 201 ILE A CA 1
ATOM 1522 C C . ILE A 1 2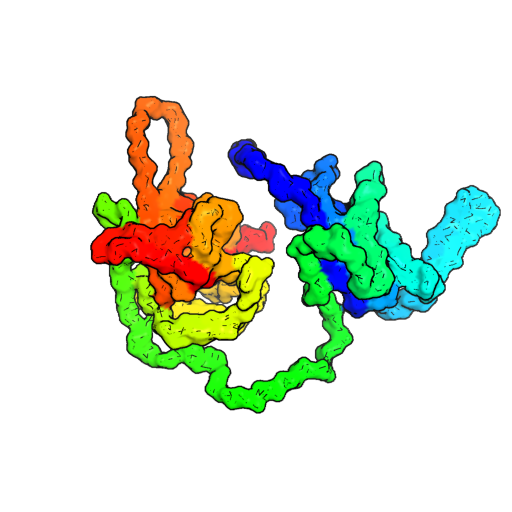01 ? 27.803 -2.516 -18.403 1.00 87.94 201 ILE A C 1
ATOM 1524 O O . ILE A 1 201 ? 28.722 -2.611 -19.216 1.00 87.94 201 ILE A O 1
ATOM 1528 N N . ASP A 1 202 ? 27.928 -2.809 -17.117 1.00 88.44 202 ASP A N 1
ATOM 1529 C CA . ASP A 1 202 ? 29.139 -3.332 -16.511 1.00 88.44 202 ASP A CA 1
ATOM 1530 C C . ASP A 1 202 ? 28.889 -4.756 -16.031 1.00 88.44 202 ASP A C 1
ATOM 1532 O O . ASP A 1 202 ? 28.273 -4.980 -14.992 1.00 88.44 202 ASP A O 1
ATOM 1536 N N . ASN A 1 203 ? 29.342 -5.738 -16.811 1.00 83.12 203 ASN A N 1
ATOM 1537 C CA . ASN A 1 203 ? 29.093 -7.154 -16.527 1.00 83.12 203 ASN A CA 1
ATOM 1538 C C . ASN A 1 203 ? 29.904 -7.708 -15.349 1.00 83.12 203 ASN A C 1
ATOM 1540 O O . ASN A 1 203 ? 29.619 -8.813 -14.897 1.00 83.12 203 ASN A O 1
ATOM 1544 N N . ALA A 1 204 ? 30.892 -6.958 -14.862 1.00 80.69 204 ALA A N 1
ATOM 1545 C CA . ALA A 1 204 ? 31.809 -7.379 -13.809 1.00 80.69 204 ALA A CA 1
ATOM 1546 C C . ALA A 1 204 ? 31.825 -6.369 -12.653 1.00 80.69 204 ALA A C 1
ATOM 1548 O O . ALA A 1 204 ? 32.851 -6.183 -12.002 1.00 80.69 204 ALA A O 1
ATOM 1549 N N . ALA A 1 205 ? 30.689 -5.706 -12.402 1.00 85.62 205 ALA A N 1
ATOM 1550 C CA . ALA A 1 205 ? 30.613 -4.644 -11.409 1.00 85.62 205 ALA A CA 1
ATOM 1551 C C . ALA A 1 205 ? 30.915 -5.126 -9.984 1.00 85.62 205 ALA A C 1
ATOM 1553 O O . ALA A 1 205 ? 31.500 -4.380 -9.195 1.00 85.62 205 ALA A O 1
ATOM 1554 N N . LEU A 1 2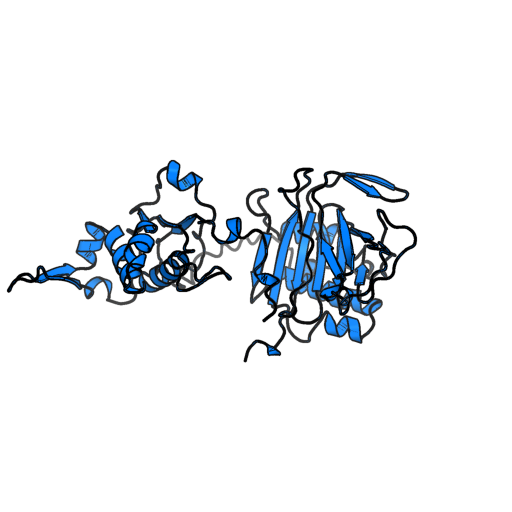06 ? 30.534 -6.369 -9.665 1.00 87.75 206 LEU A N 1
ATOM 1555 C CA . LEU A 1 206 ? 30.749 -6.984 -8.357 1.00 87.75 206 LEU A CA 1
ATOM 1556 C C . LEU A 1 206 ? 31.398 -8.370 -8.440 1.00 87.75 206 LEU A C 1
ATOM 1558 O O . LEU A 1 206 ? 30.924 -9.249 -9.169 1.00 87.75 206 LEU A O 1
ATOM 1562 N N . SER A 1 207 ? 32.392 -8.609 -7.582 1.00 85.56 207 SER A N 1
ATOM 1563 C CA . SER A 1 207 ? 32.976 -9.937 -7.371 1.00 85.56 207 SER A CA 1
ATOM 1564 C C . SER A 1 207 ? 31.974 -10.902 -6.719 1.00 85.56 207 SER A C 1
ATOM 1566 O O . SER A 1 207 ? 31.012 -10.486 -6.068 1.00 85.56 207 SER A O 1
ATOM 1568 N N . GLN A 1 208 ? 32.192 -12.217 -6.849 1.00 82.38 208 GLN A N 1
ATOM 1569 C CA . GLN A 1 208 ? 31.307 -13.221 -6.232 1.00 82.38 208 GLN A CA 1
ATOM 1570 C C . GLN A 1 208 ? 31.197 -13.062 -4.706 1.00 82.38 208 GLN A C 1
ATOM 1572 O O . GLN A 1 208 ? 30.130 -13.301 -4.139 1.00 82.38 208 GLN A O 1
ATOM 1577 N N . GLN A 1 209 ? 32.273 -12.625 -4.044 1.00 82.81 209 GLN A N 1
ATOM 1578 C CA . GLN A 1 209 ? 32.293 -12.386 -2.601 1.00 82.81 209 GLN A CA 1
ATOM 1579 C C . GLN A 1 209 ? 31.431 -11.180 -2.206 1.00 82.81 209 GLN A C 1
ATOM 1581 O O . GLN A 1 209 ? 30.709 -11.227 -1.212 1.00 82.81 209 GLN A O 1
ATOM 1586 N N . MET A 1 210 ? 31.461 -10.105 -2.994 1.00 85.75 210 MET A N 1
ATOM 1587 C CA . MET A 1 210 ? 30.602 -8.940 -2.765 1.00 85.75 210 MET A CA 1
ATOM 1588 C C . MET A 1 210 ? 29.132 -9.297 -2.988 1.00 85.75 210 MET A C 1
ATOM 1590 O O . MET A 1 210 ? 28.269 -8.925 -2.195 1.00 85.75 210 MET A O 1
ATOM 1594 N N . GLN A 1 211 ? 28.844 -10.080 -4.031 1.00 87.75 211 GLN A N 1
ATOM 1595 C CA . GLN A 1 211 ? 27.491 -10.554 -4.313 1.00 87.75 211 GLN A CA 1
ATOM 1596 C C . GLN A 1 211 ? 26.924 -11.388 -3.156 1.00 87.75 211 GLN A C 1
ATOM 1598 O O . GLN A 1 211 ? 25.792 -11.144 -2.736 1.00 87.75 211 GLN A O 1
ATOM 1603 N N . SER A 1 212 ? 27.692 -12.342 -2.616 1.00 83.00 212 SER A N 1
ATOM 1604 C CA . SER A 1 212 ? 27.236 -13.191 -1.506 1.00 83.00 212 SER A CA 1
ATOM 1605 C C . SER A 1 212 ? 26.995 -12.390 -0.226 1.00 83.00 212 SER A C 1
ATOM 1607 O O . SER A 1 212 ? 25.990 -12.609 0.449 1.00 83.00 212 SER A O 1
ATOM 1609 N N . ARG A 1 213 ? 27.852 -11.404 0.065 1.00 84.12 213 ARG A N 1
ATOM 1610 C CA . ARG A 1 213 ? 27.683 -10.485 1.198 1.00 84.12 213 ARG A CA 1
ATOM 1611 C C . ARG A 1 213 ? 26.437 -9.620 1.062 1.00 84.12 213 ARG A C 1
ATOM 1613 O O . ARG A 1 213 ? 25.634 -9.580 1.991 1.00 84.12 213 ARG A O 1
ATOM 1620 N N . ILE A 1 214 ? 26.214 -8.995 -0.095 1.00 86.25 214 ILE A N 1
ATOM 1621 C CA . ILE A 1 214 ? 24.997 -8.203 -0.334 1.00 86.25 214 ILE A CA 1
ATOM 1622 C C . ILE A 1 214 ? 23.755 -9.085 -0.185 1.00 86.25 214 ILE A C 1
ATOM 1624 O O . ILE A 1 214 ? 22.826 -8.709 0.524 1.00 86.25 214 ILE A O 1
ATOM 1628 N N . LEU A 1 215 ? 23.751 -10.279 -0.786 1.00 83.75 215 LEU A N 1
ATOM 1629 C CA . LEU A 1 215 ? 22.645 -11.230 -0.647 1.00 83.75 215 LEU A CA 1
ATOM 1630 C C . LEU A 1 215 ? 22.412 -11.649 0.812 1.00 83.75 215 LEU A C 1
ATOM 1632 O O . LEU A 1 215 ? 21.262 -11.794 1.208 1.00 83.75 215 LEU A O 1
ATOM 1636 N N . SER A 1 216 ? 23.461 -11.781 1.629 1.00 82.69 216 SER A N 1
ATOM 1637 C CA . SER A 1 216 ? 23.327 -12.117 3.056 1.00 82.69 216 SER A CA 1
ATOM 1638 C C . SER A 1 216 ? 22.659 -11.014 3.888 1.00 82.69 216 SER A C 1
ATOM 1640 O O . SER A 1 216 ? 21.973 -11.310 4.863 1.00 82.69 216 SER A O 1
ATOM 1642 N N . HIS A 1 217 ? 22.803 -9.749 3.478 1.00 81.12 217 HIS A N 1
ATOM 1643 C CA . HIS A 1 217 ? 22.109 -8.617 4.099 1.00 81.12 217 HIS A CA 1
ATOM 1644 C C . HIS A 1 217 ? 20.654 -8.479 3.632 1.00 81.12 217 HIS A C 1
ATOM 1646 O O . HIS A 1 217 ? 19.852 -7.803 4.279 1.00 81.12 217 HIS A O 1
ATOM 1652 N N . LEU A 1 218 ? 20.303 -9.114 2.514 1.00 75.19 218 LEU A N 1
ATOM 1653 C CA . LEU A 1 218 ? 18.964 -9.118 1.945 1.00 75.19 218 LEU A CA 1
ATOM 1654 C C . LEU A 1 218 ? 18.190 -10.324 2.488 1.00 75.19 218 LEU A C 1
ATOM 1656 O O . LEU A 1 218 ? 18.043 -11.340 1.815 1.00 75.19 218 LEU A O 1
ATOM 1660 N N . SER A 1 219 ? 17.677 -10.214 3.714 1.00 59.81 219 SER A N 1
ATOM 1661 C CA . SER A 1 219 ? 16.763 -11.214 4.278 1.00 59.81 219 SER A CA 1
ATOM 1662 C C . SER A 1 219 ? 15.471 -11.271 3.453 1.00 59.81 219 SER A C 1
ATOM 1664 O O . SER A 1 219 ? 14.570 -10.456 3.648 1.00 59.81 219 SER A O 1
ATOM 1666 N N . PHE A 1 220 ? 15.381 -12.223 2.525 1.00 61.47 220 PHE A N 1
ATOM 1667 C CA . PHE A 1 220 ? 14.203 -12.475 1.696 1.00 61.47 220 PHE A CA 1
ATOM 1668 C C . PHE A 1 220 ? 13.678 -13.887 1.938 1.00 61.47 220 PHE A C 1
ATOM 1670 O O . PHE A 1 220 ? 14.447 -14.843 1.935 1.00 61.47 220 PHE A O 1
ATOM 1677 N N . ASP A 1 221 ? 12.359 -14.006 2.086 1.00 51.78 221 ASP A N 1
ATOM 1678 C CA . ASP A 1 221 ? 11.653 -15.287 2.163 1.00 51.78 221 ASP A CA 1
ATOM 1679 C C . ASP A 1 221 ? 10.827 -15.490 0.874 1.00 51.78 221 ASP A C 1
ATOM 1681 O O . ASP A 1 221 ? 9.640 -15.137 0.814 1.00 51.78 221 ASP A O 1
ATOM 1685 N N . PRO A 1 222 ? 11.451 -15.934 -0.237 1.00 51.41 222 PRO A N 1
ATOM 1686 C CA . PRO A 1 222 ? 10.707 -16.296 -1.438 1.00 51.41 222 PRO A CA 1
ATOM 1687 C C . PRO A 1 222 ? 9.851 -17.540 -1.134 1.00 51.41 222 PRO A C 1
ATOM 1689 O O . PRO A 1 222 ? 10.392 -18.523 -0.631 1.00 51.41 222 PRO A O 1
ATOM 1692 N N . PRO A 1 223 ? 8.535 -17.552 -1.442 1.00 48.09 223 PRO A N 1
ATOM 1693 C CA . PRO A 1 223 ? 7.855 -16.760 -2.476 1.00 48.09 223 PRO A CA 1
ATOM 1694 C C . PRO A 1 223 ? 6.955 -15.617 -1.961 1.00 48.09 223 PRO A C 1
ATOM 1696 O O . PRO A 1 223 ? 6.210 -15.034 -2.747 1.00 48.09 223 PRO A O 1
ATOM 1699 N N . ALA A 1 224 ? 6.978 -15.293 -0.664 1.00 45.00 224 ALA A N 1
ATOM 1700 C CA . ALA A 1 224 ? 5.994 -14.399 -0.043 1.00 45.00 224 ALA A CA 1
ATOM 1701 C C . ALA A 1 224 ? 6.110 -12.927 -0.487 1.00 45.00 224 ALA A C 1
ATOM 1703 O O . ALA A 1 224 ? 5.117 -12.199 -0.495 1.00 45.00 224 ALA A O 1
ATOM 1704 N N . VAL A 1 225 ? 7.315 -12.481 -0.862 1.00 51.75 225 VAL A N 1
ATOM 1705 C CA . VAL A 1 225 ? 7.590 -11.102 -1.289 1.00 51.75 225 VAL A CA 1
ATOM 1706 C C . VAL A 1 225 ? 8.506 -11.116 -2.511 1.00 51.75 225 VAL A C 1
ATOM 1708 O O . VAL A 1 225 ? 9.673 -11.483 -2.422 1.00 51.75 225 VAL A O 1
ATOM 1711 N N . THR A 1 226 ? 7.982 -10.684 -3.659 1.00 66.44 226 THR A N 1
ATOM 1712 C CA . THR A 1 226 ? 8.745 -10.538 -4.913 1.00 66.44 226 THR A CA 1
ATOM 1713 C C . THR A 1 226 ? 9.313 -9.139 -5.108 1.00 66.44 226 THR A C 1
ATOM 1715 O O . THR A 1 226 ? 10.186 -8.945 -5.945 1.00 66.44 226 THR A O 1
ATOM 1718 N N . GLN A 1 227 ? 8.844 -8.155 -4.338 1.00 75.88 227 GLN A N 1
ATOM 1719 C CA . GLN A 1 227 ? 9.310 -6.778 -4.423 1.00 75.88 227 GLN A CA 1
ATOM 1720 C C . GLN A 1 227 ? 9.236 -6.086 -3.060 1.00 75.88 227 GLN A C 1
ATOM 1722 O O . GLN A 1 227 ? 8.206 -6.115 -2.387 1.00 75.88 227 GLN A O 1
ATOM 1727 N N . GLN A 1 228 ? 10.310 -5.394 -2.694 1.00 75.88 228 GLN A N 1
ATOM 1728 C CA . GLN A 1 228 ? 10.392 -4.517 -1.533 1.00 75.88 228 GLN A CA 1
ATOM 1729 C C . GLN A 1 228 ? 10.885 -3.141 -1.978 1.00 75.88 228 GLN A C 1
ATOM 1731 O O . GLN A 1 228 ? 11.837 -3.031 -2.744 1.00 75.88 228 GLN A O 1
ATOM 1736 N N . VAL A 1 229 ? 10.244 -2.077 -1.495 1.00 76.81 229 VAL A N 1
ATOM 1737 C CA . VAL A 1 229 ? 10.657 -0.700 -1.787 1.00 76.81 229 VAL A CA 1
ATOM 1738 C C . VAL A 1 229 ? 11.113 -0.033 -0.499 1.00 76.81 229 VAL A C 1
ATOM 1740 O O . VAL A 1 229 ? 10.367 0.011 0.479 1.00 76.81 229 VAL A O 1
ATOM 1743 N N . LEU A 1 230 ? 12.334 0.489 -0.513 1.00 74.44 230 LEU A N 1
ATOM 1744 C CA . LEU A 1 230 ? 12.949 1.237 0.575 1.00 74.44 230 LEU A CA 1
ATOM 1745 C C . LEU A 1 230 ? 12.974 2.722 0.205 1.00 74.44 230 LEU A C 1
ATOM 1747 O O . LEU A 1 230 ? 13.370 3.077 -0.905 1.00 74.44 230 LEU A O 1
ATOM 1751 N N . PHE A 1 231 ? 12.556 3.574 1.141 1.00 76.75 231 PHE A N 1
ATOM 1752 C CA . PHE A 1 231 ? 12.507 5.029 0.989 1.00 76.75 231 PHE A CA 1
ATOM 1753 C C . PHE A 1 231 ? 13.209 5.720 2.158 1.00 76.75 231 PHE A C 1
ATOM 1755 O O . PHE A 1 231 ? 13.218 5.201 3.274 1.00 76.75 231 PHE A O 1
ATOM 1762 N N . GLY A 1 232 ? 13.713 6.933 1.927 1.00 72.56 232 GLY A N 1
ATOM 1763 C CA . GLY A 1 232 ? 14.276 7.775 2.982 1.00 72.56 232 GLY A CA 1
ATOM 1764 C C . GLY A 1 232 ? 15.720 7.400 3.304 1.00 72.56 232 GLY A C 1
ATOM 1765 O O . GLY A 1 232 ? 16.561 7.418 2.410 1.00 72.56 232 GLY A O 1
ATOM 1766 N N . THR A 1 233 ? 16.017 7.104 4.573 1.00 74.62 233 THR A N 1
ATOM 1767 C CA . THR A 1 233 ? 17.352 6.652 4.998 1.00 74.62 233 THR A CA 1
ATOM 1768 C C . THR A 1 233 ? 17.535 5.192 4.602 1.00 74.62 233 THR A C 1
ATOM 1770 O O . THR A 1 233 ? 16.973 4.294 5.231 1.00 74.62 233 THR A O 1
ATOM 1773 N N . LEU A 1 234 ? 18.288 4.959 3.528 1.00 79.00 234 LEU A N 1
ATOM 1774 C CA . LEU A 1 234 ? 18.569 3.613 3.038 1.00 79.00 234 LEU A CA 1
ATOM 1775 C C . LEU A 1 234 ? 19.504 2.854 4.001 1.00 79.00 234 LEU A C 1
ATOM 1777 O O . LEU A 1 234 ? 20.273 3.484 4.732 1.00 79.00 234 LEU A O 1
ATOM 1781 N N . PRO A 1 235 ? 19.449 1.508 4.025 1.00 81.00 235 PRO A N 1
ATOM 1782 C CA . PRO A 1 235 ? 20.352 0.705 4.841 1.00 81.00 235 PRO A CA 1
ATOM 1783 C C . PRO A 1 235 ? 21.829 1.007 4.534 1.00 81.00 235 PRO A C 1
ATOM 1785 O O . PRO A 1 235 ? 22.160 1.191 3.361 1.00 81.00 235 PRO A O 1
ATOM 1788 N N . PRO A 1 236 ? 22.734 0.971 5.531 1.00 82.38 236 PRO A N 1
ATOM 1789 C CA . PRO A 1 236 ? 24.145 1.315 5.336 1.00 82.38 236 PRO A CA 1
ATOM 1790 C C . PRO A 1 236 ? 24.836 0.543 4.204 1.00 82.38 236 PRO A C 1
ATOM 1792 O O . PRO A 1 236 ? 25.599 1.131 3.445 1.00 82.38 236 PRO A O 1
ATOM 1795 N N . PHE A 1 237 ? 24.510 -0.745 4.029 1.00 83.50 237 PHE A N 1
ATOM 1796 C CA . PHE A 1 237 ? 25.088 -1.561 2.955 1.00 83.50 237 PHE A CA 1
ATOM 1797 C C . PHE A 1 237 ? 24.745 -1.027 1.553 1.00 83.50 237 PHE A C 1
ATOM 1799 O O . PHE A 1 237 ? 25.530 -1.204 0.626 1.00 83.50 237 PHE A O 1
ATOM 1806 N N . VAL A 1 238 ? 23.588 -0.371 1.381 1.00 84.75 238 VAL A N 1
ATOM 1807 C CA . VAL A 1 238 ? 23.187 0.223 0.096 1.00 84.75 238 VAL A CA 1
ATOM 1808 C C . VAL A 1 238 ? 24.074 1.420 -0.224 1.00 84.75 238 VAL A C 1
ATOM 1810 O O . VAL A 1 238 ? 24.499 1.554 -1.367 1.00 84.75 238 VAL A O 1
ATOM 1813 N N . SER A 1 239 ? 24.400 2.246 0.774 1.00 83.88 239 SER A N 1
ATOM 1814 C CA . SER A 1 239 ? 25.347 3.352 0.603 1.00 83.88 239 SER A CA 1
ATOM 1815 C C . SER A 1 239 ? 26.721 2.838 0.175 1.00 83.88 239 SER A C 1
ATOM 1817 O O . SER A 1 239 ? 27.247 3.307 -0.825 1.00 83.88 239 SER A O 1
ATOM 1819 N N . SER A 1 240 ? 27.241 1.791 0.825 1.00 85.38 240 SER A N 1
ATOM 1820 C CA . SER A 1 240 ? 28.529 1.193 0.447 1.00 85.38 240 SER A CA 1
ATOM 1821 C C . SER A 1 240 ? 28.532 0.625 -0.980 1.00 85.38 240 SER A C 1
ATOM 1823 O O . SER A 1 240 ? 29.513 0.772 -1.703 1.00 85.38 240 SER A O 1
ATOM 1825 N N . VAL A 1 241 ? 27.425 0.007 -1.421 1.00 88.50 241 VAL A N 1
ATOM 1826 C CA . VAL A 1 241 ? 27.265 -0.430 -2.821 1.00 88.50 241 VAL A CA 1
ATOM 1827 C C . VAL A 1 241 ? 27.317 0.762 -3.772 1.00 88.50 241 VAL A C 1
ATOM 1829 O O . VAL A 1 241 ? 27.990 0.693 -4.794 1.00 88.50 241 VAL A O 1
ATOM 1832 N N . VAL A 1 242 ? 26.628 1.853 -3.448 1.00 88.75 242 VAL A N 1
ATOM 1833 C CA . VAL A 1 242 ? 26.593 3.059 -4.286 1.00 88.75 242 VAL A CA 1
ATOM 1834 C C . VAL A 1 242 ? 27.966 3.714 -4.373 1.00 88.75 242 VAL A C 1
ATOM 1836 O O . VAL A 1 242 ? 28.379 4.064 -5.475 1.00 88.75 242 VAL A O 1
ATOM 1839 N N . ASP A 1 243 ? 28.702 3.796 -3.266 1.00 87.00 243 ASP A N 1
ATOM 1840 C CA . ASP A 1 243 ? 30.064 4.336 -3.234 1.00 87.00 243 ASP A CA 1
ATOM 1841 C C . ASP A 1 243 ? 31.021 3.511 -4.112 1.00 87.00 243 ASP A C 1
ATOM 1843 O O . ASP A 1 243 ? 31.804 4.068 -4.887 1.00 87.00 243 ASP A O 1
ATOM 1847 N N . HIS A 1 244 ? 30.911 2.176 -4.067 1.00 87.62 244 HIS A N 1
ATOM 1848 C CA . HIS A 1 244 ? 31.672 1.286 -4.952 1.00 87.62 244 HIS A CA 1
ATOM 1849 C C . HIS A 1 244 ? 31.327 1.515 -6.427 1.00 87.62 244 HIS A C 1
ATOM 1851 O O . HIS A 1 244 ? 32.219 1.666 -7.264 1.00 87.62 244 HIS A O 1
ATOM 1857 N N . LEU A 1 245 ? 30.034 1.584 -6.761 1.00 89.56 245 LEU A N 1
ATOM 1858 C CA . LEU A 1 245 ? 29.590 1.837 -8.134 1.00 89.56 245 LEU A CA 1
ATOM 1859 C C . LEU A 1 245 ? 30.000 3.226 -8.627 1.00 89.56 245 LEU A C 1
ATOM 1861 O O . LEU A 1 245 ? 30.346 3.360 -9.799 1.00 89.56 245 LEU A O 1
ATOM 1865 N N . HIS A 1 246 ? 30.013 4.233 -7.757 1.00 89.25 246 HIS A N 1
ATOM 1866 C CA . HIS A 1 246 ? 30.498 5.575 -8.063 1.00 89.25 246 HIS A CA 1
ATOM 1867 C C . HIS A 1 246 ? 31.983 5.550 -8.440 1.00 89.25 246 HIS A C 1
ATOM 1869 O O . HIS A 1 246 ? 32.348 6.011 -9.523 1.00 89.25 246 HIS A O 1
ATOM 1875 N N . ALA A 1 247 ? 32.831 4.962 -7.586 1.00 87.00 247 ALA A N 1
ATOM 1876 C CA . ALA A 1 247 ? 34.273 4.870 -7.820 1.00 87.00 247 ALA A CA 1
ATOM 1877 C C . ALA A 1 247 ? 34.606 4.068 -9.087 1.00 87.00 247 ALA A C 1
ATOM 1879 O O . ALA A 1 247 ? 35.474 4.455 -9.867 1.00 87.00 247 ALA A O 1
ATOM 1880 N N . ARG A 1 248 ? 33.888 2.965 -9.312 1.00 87.00 248 ARG A N 1
ATOM 1881 C CA . ARG A 1 248 ? 34.113 2.076 -10.450 1.00 87.00 248 ARG A CA 1
ATOM 1882 C C . ARG A 1 248 ? 33.656 2.677 -11.775 1.00 87.00 248 ARG A C 1
ATOM 1884 O O . ARG A 1 248 ? 34.393 2.623 -12.756 1.00 87.00 248 ARG A O 1
ATOM 1891 N N . SER A 1 249 ? 32.457 3.251 -11.816 1.00 87.69 249 SER A N 1
ATOM 1892 C CA . SER A 1 249 ? 31.900 3.820 -13.048 1.00 87.69 249 SER A CA 1
ATOM 1893 C C . SER A 1 249 ? 32.646 5.064 -13.531 1.00 87.69 249 SER A C 1
ATOM 1895 O O . SER A 1 249 ? 32.714 5.294 -14.737 1.00 87.69 249 SER A O 1
ATOM 1897 N N . ALA A 1 250 ? 33.307 5.799 -12.630 1.00 87.38 250 ALA A N 1
ATOM 1898 C CA . ALA A 1 250 ? 34.177 6.925 -12.980 1.00 87.38 250 ALA A CA 1
ATOM 1899 C C . ALA A 1 250 ? 35.366 6.532 -13.884 1.00 87.38 250 ALA A C 1
ATOM 1901 O O . ALA A 1 250 ? 35.976 7.396 -14.509 1.00 87.38 250 ALA A O 1
ATOM 1902 N N . LEU A 1 251 ? 35.710 5.240 -13.962 1.00 84.69 251 LEU A N 1
ATOM 1903 C CA . LEU A 1 251 ? 36.820 4.744 -14.782 1.00 84.69 251 LEU A CA 1
ATOM 1904 C C . LEU A 1 251 ? 36.468 4.607 -16.270 1.00 84.69 251 LEU A C 1
ATOM 1906 O O . LEU A 1 251 ? 37.376 4.482 -17.091 1.00 84.69 251 LEU A O 1
ATOM 1910 N N . TYR A 1 252 ? 35.179 4.569 -16.622 1.00 82.88 252 TYR A N 1
ATOM 1911 C CA . TYR A 1 252 ? 34.740 4.276 -17.992 1.00 82.88 252 TYR A CA 1
ATOM 1912 C C . TYR A 1 252 ? 33.535 5.085 -18.481 1.00 82.88 252 TYR A C 1
ATOM 1914 O O . TYR A 1 252 ? 33.283 5.092 -19.686 1.00 82.88 252 TYR A O 1
ATOM 1922 N N . LEU A 1 253 ? 32.784 5.743 -17.595 1.00 86.88 253 LEU A N 1
ATOM 1923 C CA . LEU A 1 253 ? 31.740 6.687 -17.989 1.00 86.88 253 LEU A CA 1
ATOM 1924 C C . LEU A 1 253 ? 32.333 8.081 -18.186 1.00 86.88 253 LEU A C 1
ATOM 1926 O O . LEU A 1 253 ? 33.264 8.483 -17.488 1.00 86.88 253 LEU A O 1
ATOM 1930 N N . ASP A 1 254 ? 31.776 8.829 -19.134 1.00 88.00 254 ASP A N 1
ATOM 1931 C CA . ASP A 1 254 ? 32.080 10.246 -19.273 1.00 88.00 254 ASP A CA 1
ATOM 1932 C C . ASP A 1 254 ? 31.515 11.048 -18.087 1.00 88.00 254 ASP A C 1
ATOM 1934 O O . ASP A 1 254 ? 30.616 10.604 -17.368 1.00 88.00 254 ASP A O 1
ATOM 1938 N N . THR A 1 255 ? 32.059 12.246 -17.873 1.00 86.94 255 THR A N 1
ATOM 1939 C CA . THR A 1 255 ? 31.725 13.078 -16.711 1.00 86.94 255 THR A CA 1
ATOM 1940 C C . THR A 1 255 ? 30.255 13.501 -16.673 1.00 86.94 255 THR A C 1
ATOM 1942 O O . THR A 1 255 ? 29.710 13.635 -15.581 1.00 86.94 255 THR A O 1
ATOM 1945 N N . ASP A 1 256 ? 29.609 13.695 -17.828 1.00 86.56 256 ASP A N 1
ATOM 1946 C CA . ASP A 1 256 ? 28.201 14.103 -17.898 1.00 86.56 256 ASP A CA 1
ATOM 1947 C C . ASP A 1 256 ? 27.290 12.938 -17.490 1.00 86.56 256 ASP A C 1
ATOM 1949 O O . ASP A 1 256 ? 26.518 13.053 -16.538 1.00 86.56 256 ASP A O 1
ATOM 1953 N N . THR A 1 257 ? 27.467 11.770 -18.112 1.00 86.25 257 THR A N 1
ATOM 1954 C CA . THR A 1 257 ? 26.733 10.543 -17.763 1.00 86.25 257 THR A CA 1
ATOM 1955 C C . THR A 1 257 ? 26.942 10.154 -16.300 1.00 86.25 257 THR A C 1
ATOM 1957 O O . THR A 1 257 ? 25.990 9.793 -15.604 1.00 86.25 257 THR A O 1
ATOM 1960 N N . HIS A 1 258 ? 28.178 10.245 -15.803 1.00 88.75 258 HIS A N 1
ATOM 1961 C CA . HIS A 1 258 ? 28.501 9.933 -14.411 1.00 88.75 258 HIS A CA 1
ATOM 1962 C C . HIS A 1 258 ? 27.799 10.890 -13.436 1.00 88.75 258 HIS A C 1
ATOM 1964 O O . HIS A 1 258 ? 27.143 10.430 -12.503 1.00 88.75 258 HIS A O 1
ATOM 1970 N N . ALA A 1 259 ? 27.816 12.200 -13.700 1.00 85.75 259 ALA A N 1
ATOM 1971 C CA . ALA A 1 259 ? 27.126 13.187 -12.867 1.00 85.75 259 ALA A CA 1
ATOM 1972 C C . ALA A 1 259 ? 25.599 12.982 -12.832 1.00 85.75 259 ALA A C 1
ATOM 1974 O O . ALA A 1 259 ? 24.971 13.163 -11.791 1.00 85.75 259 ALA A O 1
ATOM 1975 N N . LYS A 1 260 ? 24.993 12.547 -13.944 1.00 85.69 260 LYS A N 1
ATOM 1976 C CA . LYS A 1 260 ? 23.556 12.218 -14.013 1.00 85.69 260 LYS A CA 1
ATOM 1977 C C . LYS A 1 260 ? 23.176 11.001 -13.168 1.00 85.69 260 LYS A C 1
ATOM 1979 O O . LYS A 1 260 ? 22.050 10.913 -12.672 1.00 85.69 260 LYS A O 1
ATOM 1984 N N . LEU A 1 261 ? 24.094 10.042 -13.040 1.00 85.19 261 LEU A N 1
ATOM 1985 C CA . LEU A 1 261 ? 23.916 8.819 -12.252 1.00 85.19 261 LEU A CA 1
ATOM 1986 C C . LEU A 1 261 ? 24.155 9.041 -10.763 1.00 85.19 261 LEU A C 1
ATOM 1988 O O . LEU A 1 261 ? 23.494 8.396 -9.953 1.00 85.19 261 LEU A O 1
ATOM 1992 N N . PHE A 1 262 ? 25.072 9.940 -10.416 1.00 85.25 262 PHE A N 1
ATOM 1993 C CA . PHE A 1 262 ? 25.466 10.232 -9.047 1.00 85.25 262 PHE A CA 1
ATOM 1994 C C . PHE A 1 262 ? 25.303 11.729 -8.777 1.00 85.25 262 PHE A C 1
ATOM 1996 O O . PHE A 1 262 ? 26.253 12.506 -8.851 1.00 85.25 262 PHE A O 1
ATOM 2003 N N . ASP A 1 263 ? 24.072 12.130 -8.459 1.00 69.88 263 ASP A N 1
ATOM 2004 C CA . ASP A 1 263 ? 23.796 13.477 -7.956 1.00 69.88 263 ASP A CA 1
ATOM 2005 C C . ASP A 1 263 ? 24.562 13.707 -6.632 1.00 69.88 263 ASP A C 1
ATOM 2007 O O . ASP A 1 263 ? 24.860 12.761 -5.900 1.00 69.88 263 ASP A O 1
ATOM 2011 N N . GLN A 1 264 ? 24.840 14.963 -6.265 1.00 58.69 264 GLN A N 1
ATOM 2012 C CA . GLN A 1 264 ? 25.534 15.334 -5.017 1.00 58.69 264 GLN A CA 1
ATOM 2013 C C . GLN A 1 264 ? 24.753 14.950 -3.741 1.00 58.69 264 GLN A C 1
ATOM 2015 O O . GLN A 1 264 ? 25.192 15.206 -2.617 1.00 58.69 264 GLN A O 1
ATOM 2020 N N . HIS A 1 265 ? 23.577 14.345 -3.895 1.00 64.31 265 HIS A N 1
ATOM 2021 C CA . HIS A 1 265 ? 22.685 13.924 -2.830 1.00 64.31 265 HIS A CA 1
ATOM 2022 C C . HIS A 1 265 ? 22.620 12.403 -2.720 1.00 64.31 265 HIS A C 1
ATOM 2024 O O . HIS A 1 265 ? 22.677 11.684 -3.709 1.00 64.31 265 HIS A O 1
ATOM 2030 N N . LEU A 1 266 ? 22.429 11.899 -1.498 1.00 66.00 266 LEU A N 1
ATOM 2031 C CA . LEU A 1 266 ? 22.286 10.464 -1.260 1.00 66.00 266 LEU A CA 1
ATOM 2032 C C . LEU A 1 266 ? 21.049 9.888 -1.976 1.00 66.00 266 LEU A C 1
ATOM 2034 O O . LEU A 1 266 ? 20.005 10.552 -2.030 1.00 66.00 266 LEU A O 1
ATOM 2038 N N . PRO A 1 267 ? 21.126 8.635 -2.461 1.00 71.12 267 PRO A N 1
ATOM 2039 C CA . PRO A 1 267 ? 19.988 7.949 -3.055 1.00 71.12 267 PRO A CA 1
ATOM 2040 C C . PRO A 1 267 ? 18.826 7.886 -2.060 1.00 71.12 267 PRO A C 1
ATOM 2042 O O . PRO A 1 267 ? 19.001 7.599 -0.876 1.00 71.12 267 PRO A O 1
ATOM 2045 N N . ARG A 1 268 ? 17.616 8.170 -2.548 1.00 73.56 268 ARG A N 1
ATOM 2046 C CA . ARG A 1 268 ? 16.402 8.272 -1.714 1.00 73.56 268 ARG A CA 1
ATOM 2047 C C . ARG A 1 268 ? 15.479 7.068 -1.847 1.00 73.56 268 ARG A C 1
ATOM 2049 O O . ARG A 1 268 ? 14.565 6.917 -1.033 1.00 73.56 268 ARG A O 1
ATOM 2056 N N . GLN A 1 269 ? 15.708 6.232 -2.859 1.00 84.31 269 GLN A N 1
ATOM 2057 C CA . GLN A 1 269 ? 14.917 5.041 -3.120 1.00 84.31 269 GLN A CA 1
ATOM 2058 C C . GLN A 1 269 ? 15.801 3.875 -3.573 1.00 84.31 269 GLN A C 1
ATOM 2060 O O . GLN A 1 269 ? 16.628 4.015 -4.474 1.00 84.31 269 GLN A O 1
ATOM 2065 N N . CYS A 1 270 ? 15.566 2.706 -2.978 1.00 86.19 270 CYS A N 1
ATOM 2066 C CA . CYS A 1 270 ? 16.100 1.428 -3.438 1.00 86.19 270 CYS A CA 1
ATOM 2067 C C . CYS A 1 270 ? 14.948 0.425 -3.548 1.00 86.19 270 CYS A C 1
ATOM 2069 O O . CYS A 1 270 ? 14.206 0.212 -2.589 1.00 86.19 270 CYS A O 1
ATOM 2071 N N . ILE A 1 271 ? 14.764 -0.165 -4.726 1.00 84.94 271 ILE A N 1
ATOM 2072 C CA . ILE A 1 271 ? 13.764 -1.202 -4.981 1.00 84.94 271 ILE A CA 1
ATOM 2073 C C . ILE A 1 271 ? 14.503 -2.527 -5.102 1.00 84.94 271 ILE A C 1
ATOM 2075 O O . ILE A 1 271 ? 15.365 -2.680 -5.962 1.00 84.94 271 ILE A O 1
ATOM 2079 N N . ILE A 1 272 ? 14.140 -3.490 -4.268 1.00 85.62 272 ILE A N 1
ATOM 2080 C CA . ILE A 1 272 ? 14.665 -4.848 -4.322 1.00 85.62 272 ILE A CA 1
ATOM 2081 C C . ILE A 1 272 ? 13.593 -5.726 -4.955 1.00 85.62 272 ILE A C 1
ATOM 2083 O O . ILE A 1 272 ? 12.492 -5.841 -4.423 1.00 85.62 272 ILE A O 1
ATOM 2087 N N . ASN A 1 273 ? 13.910 -6.334 -6.091 1.00 82.75 273 ASN A N 1
ATOM 2088 C CA . ASN A 1 273 ? 13.023 -7.225 -6.829 1.00 82.75 273 ASN A CA 1
ATOM 2089 C C . ASN A 1 273 ? 13.600 -8.640 -6.842 1.00 82.75 273 ASN A C 1
ATOM 2091 O O . ASN A 1 273 ? 14.758 -8.824 -7.207 1.00 82.75 273 ASN A O 1
ATOM 2095 N N . VAL A 1 274 ? 12.796 -9.641 -6.509 1.00 79.94 274 VAL A N 1
ATOM 2096 C CA . VAL A 1 274 ? 13.145 -11.059 -6.607 1.00 79.94 274 VAL A CA 1
ATOM 2097 C C . VAL A 1 274 ? 12.375 -11.677 -7.764 1.00 79.94 274 VAL A C 1
ATOM 2099 O O . VAL A 1 274 ? 11.146 -11.743 -7.762 1.00 79.94 274 VAL A O 1
ATOM 2102 N N . TYR A 1 275 ? 13.124 -12.149 -8.750 1.00 73.50 275 TYR A N 1
ATOM 2103 C CA . TYR A 1 275 ? 12.616 -12.812 -9.937 1.00 73.50 275 TYR A CA 1
ATOM 2104 C C . TYR A 1 275 ? 12.859 -14.311 -9.803 1.00 73.50 275 TYR A C 1
ATOM 2106 O O . TYR A 1 275 ? 14.001 -14.763 -9.697 1.00 73.50 275 TYR A O 1
ATOM 2114 N N . GLY A 1 276 ? 11.772 -15.076 -9.786 1.00 69.75 276 GLY A N 1
ATOM 2115 C CA . GLY A 1 276 ? 11.805 -16.519 -9.975 1.00 69.75 276 GLY A CA 1
ATOM 2116 C C . GLY A 1 276 ? 11.987 -16.901 -11.445 1.00 69.75 276 GLY A C 1
ATOM 2117 O O . GLY A 1 276 ? 12.098 -16.055 -12.331 1.00 69.75 276 GLY A O 1
ATOM 2118 N N . TYR A 1 277 ? 11.987 -18.203 -11.700 1.00 70.94 277 TYR A N 1
ATOM 2119 C CA . TYR A 1 277 ? 12.045 -18.790 -13.033 1.00 70.94 277 TYR A CA 1
ATOM 2120 C C . TYR A 1 277 ? 10.762 -19.597 -13.242 1.00 70.94 277 TYR A C 1
ATOM 2122 O O . TYR A 1 277 ? 10.502 -20.576 -12.547 1.00 70.94 277 TYR A O 1
ATOM 2130 N N . SER A 1 278 ? 9.913 -19.139 -14.154 1.00 66.00 278 SER A N 1
ATOM 2131 C CA . SER A 1 278 ? 8.658 -19.795 -14.513 1.00 66.00 278 SER A CA 1
ATOM 2132 C C . SER A 1 278 ? 8.340 -19.477 -15.965 1.00 66.00 278 SER A C 1
ATOM 2134 O O . SER A 1 278 ? 8.689 -18.399 -16.446 1.00 66.00 278 SER A O 1
ATOM 2136 N N . ASP A 1 279 ? 7.680 -20.410 -16.645 1.00 64.81 279 ASP A N 1
ATOM 2137 C CA . ASP A 1 279 ? 7.115 -20.180 -17.977 1.00 64.81 279 ASP A CA 1
ATOM 2138 C C . ASP A 1 279 ? 5.689 -19.602 -17.900 1.00 64.81 279 ASP A C 1
ATOM 2140 O O . ASP A 1 279 ? 5.102 -19.280 -18.929 1.00 64.81 279 ASP A O 1
ATOM 2144 N N . ASP A 1 280 ? 5.126 -19.455 -16.694 1.00 64.31 280 ASP A N 1
ATOM 2145 C CA . ASP A 1 280 ? 3.846 -18.777 -16.477 1.00 64.31 280 ASP A CA 1
ATOM 2146 C C . ASP A 1 280 ? 4.016 -17.252 -16.644 1.00 64.31 280 ASP A C 1
ATOM 2148 O O . ASP A 1 280 ? 4.688 -16.631 -15.815 1.00 64.31 280 ASP A O 1
ATOM 2152 N N . PRO A 1 281 ? 3.390 -16.620 -17.660 1.00 57.62 281 PRO A N 1
ATOM 2153 C CA . PRO A 1 281 ? 3.479 -15.179 -17.892 1.00 57.62 281 PRO A CA 1
ATOM 2154 C C . PRO A 1 281 ? 2.975 -14.334 -16.719 1.00 57.62 281 PRO A C 1
ATOM 2156 O O . PRO A 1 281 ? 3.383 -13.185 -16.587 1.00 57.62 281 PRO A O 1
ATOM 2159 N N . ALA A 1 282 ? 2.096 -14.880 -15.872 1.00 52.88 282 ALA A N 1
ATOM 2160 C CA . ALA A 1 282 ? 1.580 -14.193 -14.691 1.00 52.88 282 ALA A CA 1
ATOM 2161 C C . ALA A 1 282 ? 2.543 -14.254 -13.489 1.00 52.88 282 ALA A C 1
ATOM 2163 O O . ALA A 1 282 ? 2.358 -13.518 -12.516 1.00 52.88 282 ALA A O 1
ATOM 2164 N N . ALA A 1 283 ? 3.572 -15.105 -13.543 1.00 51.75 283 ALA A N 1
ATOM 2165 C CA . ALA A 1 283 ? 4.494 -15.357 -12.446 1.00 51.75 283 ALA A CA 1
ATOM 2166 C C . ALA A 1 283 ? 5.876 -14.732 -12.713 1.00 51.75 283 ALA A C 1
ATOM 2168 O O . ALA A 1 283 ? 6.529 -15.009 -13.713 1.00 51.75 283 ALA A O 1
ATOM 2169 N N . TYR A 1 284 ? 6.366 -13.920 -11.770 1.00 59.91 284 TYR A N 1
ATOM 2170 C CA . TYR A 1 284 ? 7.770 -13.479 -11.689 1.00 59.91 284 TYR A CA 1
ATOM 2171 C C . TYR A 1 284 ? 8.368 -12.743 -12.915 1.00 59.91 284 TYR A C 1
ATOM 2173 O O . TYR A 1 284 ? 9.582 -12.776 -13.110 1.00 59.91 284 TYR A O 1
ATOM 2181 N N . HIS A 1 285 ? 7.566 -12.039 -13.717 1.00 62.84 285 HIS A N 1
ATOM 2182 C CA . HIS A 1 285 ? 8.063 -11.153 -14.785 1.00 62.84 285 HIS A CA 1
ATOM 2183 C C . HIS A 1 285 ? 8.184 -9.681 -14.353 1.00 62.84 285 HIS A C 1
ATOM 2185 O O . HIS A 1 285 ? 7.434 -9.210 -13.494 1.00 62.84 285 HIS A O 1
ATOM 2191 N N . LEU A 1 286 ? 9.091 -8.941 -14.999 1.00 60.16 286 LEU A N 1
ATOM 2192 C CA . LEU A 1 286 ? 9.061 -7.478 -15.023 1.00 60.16 286 LEU A CA 1
ATOM 2193 C C . LEU A 1 286 ? 8.354 -7.062 -16.308 1.00 60.16 286 LEU A C 1
ATOM 2195 O O . LEU A 1 286 ? 8.925 -7.209 -17.394 1.00 60.16 286 LEU A O 1
ATOM 2199 N N . ALA A 1 287 ? 7.127 -6.557 -16.177 1.00 60.84 287 ALA A N 1
ATOM 2200 C CA . ALA A 1 287 ? 6.406 -5.992 -17.307 1.00 60.84 287 ALA A CA 1
ATOM 2201 C C . ALA A 1 287 ? 7.268 -4.920 -17.988 1.00 60.84 287 ALA A C 1
ATOM 2203 O O . ALA A 1 287 ? 7.948 -4.129 -17.328 1.00 60.84 287 ALA A O 1
ATOM 2204 N N . GLN A 1 288 ? 7.257 -4.934 -19.315 1.00 66.94 288 GLN A N 1
ATOM 2205 C CA . GLN A 1 288 ? 7.996 -3.984 -20.127 1.00 66.94 288 GLN A CA 1
ATOM 2206 C C . GLN A 1 288 ? 7.468 -2.575 -19.853 1.00 66.94 288 GLN A C 1
ATOM 2208 O O . GLN A 1 288 ? 6.273 -2.318 -19.989 1.00 66.94 288 GLN A O 1
ATOM 2213 N N . HIS A 1 289 ? 8.346 -1.685 -19.401 1.00 65.12 289 HIS A N 1
ATOM 2214 C CA . HIS A 1 289 ? 7.967 -0.335 -18.998 1.00 65.12 289 HIS A CA 1
ATOM 2215 C C . HIS A 1 289 ? 9.064 0.670 -19.341 1.00 65.12 289 HIS A C 1
ATOM 2217 O O . HIS A 1 289 ? 10.229 0.310 -19.505 1.00 65.12 289 HIS A O 1
ATOM 2223 N N . THR A 1 290 ? 8.672 1.935 -19.451 1.00 65.81 290 THR A N 1
ATOM 2224 C CA . THR A 1 290 ? 9.581 3.085 -19.434 1.00 65.81 290 THR A CA 1
ATOM 2225 C C . THR A 1 290 ? 9.659 3.651 -18.025 1.00 65.81 290 THR A C 1
ATOM 2227 O O . THR A 1 290 ? 8.670 3.626 -17.284 1.00 65.81 290 THR A O 1
ATOM 2230 N N . ASP A 1 291 ? 10.805 4.212 -17.655 1.00 68.44 291 ASP A N 1
ATOM 2231 C CA . ASP A 1 291 ? 10.941 4.849 -16.351 1.00 68.44 291 ASP A CA 1
ATOM 2232 C C . ASP A 1 291 ? 10.131 6.148 -16.249 1.00 68.44 291 ASP A C 1
ATOM 2234 O O . ASP A 1 291 ? 9.954 6.896 -17.211 1.00 68.44 291 ASP A O 1
ATOM 2238 N N . LEU A 1 292 ? 9.631 6.429 -15.043 1.00 63.69 292 LEU A N 1
ATOM 2239 C CA . LEU A 1 292 ? 8.864 7.640 -14.761 1.00 63.69 292 LEU A CA 1
ATOM 2240 C C . LEU A 1 292 ? 9.789 8.865 -14.687 1.00 63.69 292 LEU A C 1
ATOM 2242 O O . LEU A 1 292 ? 10.800 8.852 -13.980 1.00 63.69 292 LEU A O 1
ATOM 2246 N N . ALA A 1 293 ? 9.376 9.963 -15.325 1.00 59.31 293 ALA A N 1
ATOM 2247 C CA . ALA A 1 293 ? 10.088 11.249 -15.329 1.00 59.31 293 ALA A CA 1
ATOM 2248 C C . ALA A 1 293 ? 10.113 11.981 -13.966 1.00 59.31 293 ALA A C 1
ATOM 2250 O O . ALA A 1 293 ? 10.752 13.018 -13.830 1.00 59.31 293 ALA A O 1
ATOM 2251 N N . GLN A 1 294 ? 9.427 11.453 -12.946 1.00 58.84 294 GLN A N 1
ATOM 2252 C CA . GLN A 1 294 ? 9.366 12.041 -11.598 1.00 58.84 294 GLN A CA 1
ATOM 2253 C C . GLN A 1 294 ? 10.645 11.827 -10.762 1.00 58.84 294 GLN A C 1
ATOM 2255 O O . GLN A 1 294 ? 10.802 12.428 -9.703 1.00 58.84 294 GLN A O 1
ATOM 2260 N N . PHE A 1 295 ? 11.551 10.954 -11.208 1.00 64.69 295 PHE A N 1
ATOM 2261 C CA . PHE A 1 295 ? 12.819 10.663 -10.531 1.00 64.69 295 PHE A CA 1
ATOM 2262 C C . PHE A 1 295 ? 13.988 11.320 -11.282 1.00 64.69 295 PHE A C 1
ATOM 2264 O O . PHE A 1 295 ? 13.888 11.525 -12.490 1.00 64.69 295 PHE A O 1
ATOM 2271 N N . GLY A 1 296 ? 15.087 11.637 -10.584 1.00 63.94 296 GLY A N 1
ATOM 2272 C CA . GLY A 1 296 ? 16.291 12.264 -11.164 1.00 63.94 296 GLY A CA 1
ATOM 2273 C C . GLY A 1 296 ? 16.887 11.425 -12.292 1.00 63.94 296 GLY A C 1
ATOM 2274 O O . GLY A 1 296 ? 16.550 10.255 -12.367 1.00 63.94 296 GLY A O 1
ATOM 2275 N N . GLU A 1 297 ? 17.722 11.997 -13.160 1.00 78.75 297 GLU A N 1
ATOM 2276 C CA . GLU A 1 297 ? 18.030 11.525 -14.527 1.00 78.75 297 GLU A CA 1
ATOM 2277 C C . GLU A 1 297 ? 18.673 10.133 -14.668 1.00 78.75 297 GLU A C 1
ATOM 2279 O O . GLU A 1 297 ? 18.383 9.426 -15.636 1.00 78.75 297 GLU A O 1
ATOM 2284 N N . GLY A 1 298 ? 19.436 9.667 -13.678 1.00 83.38 298 GLY A N 1
ATOM 2285 C CA . GLY A 1 298 ? 20.054 8.339 -13.680 1.00 83.38 298 GLY A CA 1
ATOM 2286 C C . GLY A 1 298 ? 19.290 7.244 -12.920 1.00 83.38 298 GLY A C 1
ATOM 2287 O O . GLY A 1 298 ? 18.763 7.479 -11.828 1.00 83.38 298 GLY A O 1
ATOM 2288 N N . VAL A 1 299 ? 19.243 6.029 -13.484 1.00 88.69 299 VAL A N 1
ATOM 2289 C CA . VAL A 1 299 ? 18.844 4.796 -12.774 1.00 88.69 299 VAL A CA 1
ATOM 2290 C C . VAL A 1 299 ? 19.982 3.785 -12.822 1.00 88.69 299 VAL A C 1
ATOM 2292 O O . VAL A 1 299 ? 20.571 3.548 -13.875 1.00 88.69 299 VAL A O 1
ATOM 2295 N N . MET A 1 300 ? 20.237 3.139 -11.684 1.00 91.62 300 MET A N 1
ATOM 2296 C CA . MET A 1 300 ? 21.158 2.008 -11.581 1.00 91.62 300 MET A CA 1
ATOM 2297 C C . MET A 1 300 ? 20.385 0.734 -11.265 1.00 91.62 300 MET A C 1
ATOM 2299 O O . MET A 1 300 ? 19.570 0.715 -10.343 1.00 91.62 300 MET A O 1
ATOM 2303 N N . ILE A 1 301 ? 20.647 -0.343 -12.000 1.00 92.06 301 ILE A N 1
ATOM 2304 C CA . ILE A 1 301 ? 20.043 -1.657 -11.778 1.00 92.06 301 ILE A CA 1
ATOM 2305 C C . ILE A 1 301 ? 21.160 -2.676 -11.591 1.00 92.06 301 ILE A C 1
ATOM 2307 O O . ILE A 1 301 ? 21.788 -3.118 -12.551 1.00 92.06 301 ILE A O 1
ATOM 2311 N N . LEU A 1 302 ? 21.379 -3.088 -10.350 1.00 92.50 302 LEU A N 1
ATOM 2312 C CA . LEU A 1 302 ? 22.291 -4.167 -10.004 1.00 92.50 302 LEU A CA 1
ATOM 2313 C C . LEU A 1 302 ? 21.580 -5.522 -10.128 1.00 92.50 302 LEU A C 1
ATOM 2315 O O . LEU A 1 302 ? 20.463 -5.695 -9.643 1.00 92.50 302 LEU A O 1
ATOM 2319 N N . SER A 1 303 ? 22.232 -6.490 -10.769 1.00 91.94 303 SER A N 1
ATOM 2320 C CA . SER A 1 303 ? 21.746 -7.858 -10.957 1.00 91.94 303 SER A CA 1
ATOM 2321 C C . SER A 1 303 ? 22.540 -8.833 -10.088 1.00 91.94 303 SER A C 1
ATOM 2323 O O . SER A 1 303 ? 23.756 -8.906 -10.213 1.00 91.94 303 SER A O 1
ATOM 2325 N N . LEU A 1 304 ? 21.876 -9.605 -9.230 1.00 90.12 304 LEU A N 1
ATOM 2326 C CA . LEU A 1 304 ? 22.479 -10.602 -8.337 1.00 90.12 304 LEU A CA 1
ATOM 2327 C C . LEU A 1 304 ? 21.802 -11.970 -8.500 1.00 90.12 304 LEU A C 1
ATOM 2329 O O . LEU A 1 304 ? 20.653 -12.065 -8.938 1.00 90.12 304 LEU A O 1
ATOM 2333 N N . GLY A 1 305 ? 22.486 -13.033 -8.077 1.00 86.56 305 GLY A N 1
ATOM 2334 C CA . GLY A 1 305 ? 21.941 -14.393 -8.056 1.00 86.56 305 GLY A CA 1
ATOM 2335 C C . GLY A 1 305 ? 22.139 -15.124 -9.381 1.00 86.56 305 GLY A C 1
ATOM 2336 O O . GLY A 1 305 ? 23.187 -15.725 -9.596 1.00 86.56 305 GLY A O 1
ATOM 2337 N N . SER A 1 306 ? 21.137 -15.098 -10.261 1.00 85.31 306 SER A N 1
ATOM 2338 C CA . SER A 1 306 ? 21.152 -15.827 -11.536 1.00 85.31 306 SER A CA 1
ATOM 2339 C C . SER A 1 306 ? 21.223 -14.907 -12.757 1.00 85.31 306 SER A C 1
ATOM 2341 O O . SER A 1 306 ? 20.851 -13.734 -12.694 1.00 85.31 306 SER A O 1
ATOM 2343 N N . CYS A 1 307 ? 21.709 -15.451 -13.876 1.00 85.19 307 CYS A N 1
ATOM 2344 C CA . CYS A 1 307 ? 21.737 -14.751 -15.152 1.00 85.19 307 CYS A CA 1
ATOM 2345 C C . CYS A 1 307 ? 20.329 -14.612 -15.738 1.00 85.19 307 CYS A C 1
ATOM 2347 O O . CYS A 1 307 ? 19.506 -15.523 -15.620 1.00 85.19 307 CYS A O 1
ATOM 2349 N N . ILE A 1 308 ? 20.069 -13.488 -16.403 1.00 85.81 308 ILE A N 1
ATOM 2350 C CA . ILE A 1 308 ? 18.782 -13.245 -17.049 1.00 85.81 308 ILE A CA 1
ATOM 2351 C C . ILE A 1 308 ? 18.937 -12.404 -18.309 1.00 85.81 308 ILE A C 1
ATOM 2353 O O . ILE A 1 308 ? 19.769 -11.499 -18.348 1.00 85.81 308 ILE A O 1
ATOM 2357 N N . ALA A 1 309 ? 18.113 -12.657 -19.321 1.00 86.25 309 ALA A N 1
ATOM 2358 C CA . ALA A 1 309 ? 17.972 -11.741 -20.444 1.00 86.25 309 ALA A CA 1
ATOM 2359 C C . ALA A 1 309 ? 16.995 -10.601 -20.105 1.00 86.25 309 ALA A C 1
ATOM 2361 O O . ALA A 1 309 ? 15.830 -10.841 -19.771 1.00 86.25 309 ALA A O 1
ATOM 2362 N N . MET A 1 310 ? 17.468 -9.359 -20.214 1.00 86.81 310 MET A N 1
ATOM 2363 C CA . MET A 1 310 ? 16.636 -8.158 -20.176 1.00 86.81 310 MET A CA 1
ATOM 2364 C C . MET A 1 310 ? 16.367 -7.694 -21.606 1.00 86.81 310 MET A C 1
ATOM 2366 O O . MET A 1 310 ? 17.297 -7.533 -22.398 1.00 86.81 310 MET A O 1
ATOM 2370 N N . ARG A 1 311 ? 15.091 -7.497 -21.933 1.00 87.12 311 ARG A N 1
ATOM 2371 C CA . ARG A 1 311 ? 14.634 -7.039 -23.245 1.00 87.12 311 ARG A CA 1
ATOM 2372 C C . ARG A 1 311 ? 14.493 -5.523 -23.242 1.00 87.12 311 ARG A C 1
ATOM 2374 O O . ARG A 1 311 ? 13.872 -4.988 -22.329 1.00 87.12 311 ARG A O 1
ATOM 2381 N N . PHE A 1 312 ? 15.027 -4.878 -24.270 1.00 85.56 312 PHE A N 1
ATOM 2382 C CA . PHE A 1 312 ? 14.919 -3.458 -24.570 1.00 85.56 312 PHE A CA 1
ATOM 2383 C C . PHE A 1 312 ? 14.194 -3.267 -25.896 1.00 85.56 312 PHE A C 1
ATOM 2385 O O . PHE A 1 312 ? 14.488 -3.960 -26.867 1.00 85.56 312 PHE A O 1
ATOM 2392 N N . GLU A 1 313 ? 13.276 -2.315 -25.961 1.00 85.94 313 GLU A N 1
ATOM 2393 C CA . GLU A 1 313 ? 12.539 -2.011 -27.187 1.00 85.94 313 GLU A CA 1
ATOM 2394 C C . GLU A 1 313 ? 12.264 -0.516 -27.262 1.00 85.94 313 GLU A C 1
ATOM 2396 O O . GLU A 1 313 ? 11.861 0.101 -26.270 1.00 85.94 313 GLU A O 1
ATOM 2401 N N . LYS A 1 314 ? 12.515 0.077 -28.427 1.00 83.19 314 LYS A N 1
ATOM 2402 C CA . LYS A 1 314 ? 12.349 1.513 -28.636 1.00 83.19 314 LYS A CA 1
ATOM 2403 C C . LYS A 1 314 ? 10.865 1.872 -28.580 1.00 83.19 314 LYS A C 1
ATOM 2405 O O . LYS A 1 314 ? 10.045 1.198 -29.191 1.00 83.19 314 LYS A O 1
ATOM 2410 N N . CYS A 1 315 ? 10.520 2.941 -27.871 1.00 76.94 315 CYS A N 1
ATOM 2411 C CA . CYS A 1 315 ? 9.149 3.435 -27.828 1.00 76.94 315 CYS A CA 1
ATOM 2412 C C . CYS A 1 315 ? 8.736 3.948 -29.215 1.00 76.94 315 CYS A C 1
ATOM 2414 O O . CYS A 1 315 ? 9.354 4.883 -29.736 1.00 76.94 315 CYS A O 1
ATOM 2416 N N . GLU A 1 316 ? 7.677 3.384 -29.796 1.00 65.56 316 GLU A N 1
ATOM 2417 C CA . GLU A 1 316 ? 7.023 3.963 -30.970 1.00 65.56 316 GLU A CA 1
ATOM 2418 C C . GLU A 1 316 ? 6.389 5.299 -30.557 1.00 65.56 316 GLU A C 1
ATOM 2420 O O . GLU A 1 316 ? 5.467 5.354 -29.742 1.00 65.56 316 GLU A O 1
ATOM 2425 N N . ARG A 1 317 ? 6.927 6.414 -31.060 1.00 53.03 317 ARG A N 1
ATOM 2426 C CA . ARG A 1 317 ? 6.241 7.705 -30.964 1.00 53.03 317 ARG A CA 1
ATOM 2427 C C . ARG A 1 317 ? 5.176 7.711 -32.053 1.00 53.03 317 ARG A C 1
ATOM 2429 O O . ARG A 1 317 ? 5.540 7.540 -33.209 1.00 53.03 317 ARG A O 1
ATOM 2436 N N . ASP A 1 318 ? 3.914 7.939 -31.687 1.00 42.75 318 ASP A N 1
ATOM 2437 C CA . ASP A 1 318 ? 2.812 8.224 -32.619 1.00 42.75 318 ASP A CA 1
ATOM 2438 C C . ASP A 1 318 ? 3.204 9.401 -33.535 1.00 42.75 318 ASP A C 1
ATOM 2440 O O . ASP A 1 318 ? 2.970 10.575 -33.233 1.00 42.75 318 ASP A O 1
ATOM 2444 N N . THR A 1 319 ? 3.853 9.111 -34.659 1.00 39.38 319 THR A N 1
ATOM 2445 C CA . THR A 1 319 ? 3.959 10.037 -35.779 1.00 39.38 319 THR A CA 1
ATOM 2446 C C . THR A 1 319 ? 2.653 9.915 -36.541 1.00 39.38 319 THR A C 1
ATOM 2448 O O . THR A 1 319 ? 2.366 8.871 -37.125 1.00 39.38 319 THR A O 1
ATOM 2451 N N . GLY A 1 320 ? 1.824 10.956 -36.458 1.00 41.00 320 GLY A N 1
ATOM 2452 C CA . GLY A 1 320 ? 0.537 11.009 -37.139 1.00 41.00 320 GLY A CA 1
ATOM 2453 C C . GLY A 1 320 ? 0.652 10.651 -38.620 1.00 41.00 320 GLY A C 1
ATOM 2454 O O . GLY A 1 320 ? 1.604 11.057 -39.275 1.00 41.00 320 GLY A O 1
ATOM 2455 N N . SER A 1 321 ? -0.336 9.883 -39.087 1.00 46.69 321 SER A N 1
ATOM 2456 C CA . SER A 1 321 ? -0.721 9.659 -40.485 1.00 46.69 321 SER A CA 1
ATOM 2457 C C . SER A 1 321 ? 0.373 9.900 -41.531 1.00 46.69 321 SER A C 1
ATOM 2459 O O . SER A 1 321 ? 0.472 10.999 -42.065 1.00 46.69 321 SER A O 1
ATOM 2461 N N . ASP A 1 322 ? 1.108 8.853 -41.883 1.00 38.00 322 ASP A N 1
ATOM 2462 C CA . ASP A 1 322 ? 1.313 8.495 -43.285 1.00 38.00 322 ASP A CA 1
ATOM 2463 C C . ASP A 1 322 ? 1.704 7.019 -43.364 1.00 38.00 322 ASP A C 1
ATOM 2465 O O . ASP A 1 322 ? 2.462 6.498 -42.544 1.00 38.00 322 ASP A O 1
ATOM 2469 N N . GLY A 1 323 ? 1.065 6.313 -44.294 1.00 47.06 323 GLY A N 1
ATOM 2470 C CA . GLY A 1 323 ? 1.234 4.881 -44.467 1.00 47.06 323 GLY A CA 1
ATOM 2471 C C . GLY A 1 323 ? 2.596 4.560 -45.060 1.00 47.06 323 GLY A C 1
ATOM 2472 O O . GLY A 1 323 ? 2.825 4.839 -46.227 1.00 47.06 323 GLY A O 1
ATOM 2473 N N . ASP A 1 324 ? 3.442 3.910 -44.270 1.00 34.75 324 ASP A N 1
ATOM 2474 C CA . ASP A 1 324 ? 4.393 2.921 -44.765 1.00 34.75 324 ASP A CA 1
ATOM 2475 C C . ASP A 1 324 ? 4.714 1.936 -43.635 1.00 34.75 324 ASP A C 1
ATOM 2477 O O . ASP A 1 324 ? 5.362 2.254 -42.638 1.00 34.75 324 ASP A O 1
ATOM 2481 N N . THR A 1 325 ? 4.199 0.714 -43.762 1.00 41.38 325 THR A N 1
ATOM 2482 C CA . THR A 1 325 ? 4.486 -0.396 -42.852 1.00 41.38 325 THR A CA 1
ATOM 2483 C C . THR A 1 325 ? 5.897 -0.918 -43.106 1.00 41.38 325 THR A C 1
ATOM 2485 O O . THR A 1 325 ? 6.078 -1.923 -43.794 1.00 41.38 325 THR A O 1
ATOM 2488 N N . HIS A 1 326 ? 6.897 -0.270 -42.515 1.00 39.78 326 HIS A N 1
ATOM 2489 C CA . HIS A 1 326 ? 8.164 -0.920 -42.200 1.00 39.78 326 HIS A CA 1
ATOM 2490 C C . HIS A 1 326 ? 8.166 -1.299 -40.717 1.00 39.78 326 HIS A C 1
ATOM 2492 O O . HIS A 1 326 ? 8.435 -0.492 -39.836 1.00 39.78 326 HIS A O 1
ATOM 2498 N N . ASN A 1 327 ? 7.808 -2.560 -40.466 1.00 42.78 327 ASN A N 1
ATOM 2499 C CA . ASN A 1 327 ? 7.895 -3.227 -39.173 1.00 42.78 327 ASN A CA 1
ATOM 2500 C C . ASN A 1 327 ? 9.376 -3.419 -38.802 1.00 42.78 327 ASN A C 1
ATOM 2502 O O . ASN A 1 327 ? 9.947 -4.472 -39.079 1.00 42.78 327 ASN A O 1
ATOM 2506 N N . ASP A 1 328 ? 10.004 -2.387 -38.243 1.00 45.41 328 ASP A N 1
ATOM 2507 C CA . ASP A 1 328 ? 11.361 -2.449 -37.690 1.00 45.41 328 ASP A CA 1
ATOM 2508 C C . ASP A 1 328 ? 11.319 -2.260 -36.164 1.00 45.41 328 ASP A C 1
ATOM 2510 O O . ASP A 1 328 ? 12.005 -1.418 -35.582 1.00 45.41 328 ASP A O 1
ATOM 2514 N N . SER A 1 329 ? 10.465 -3.042 -35.490 1.00 52.81 329 SER A N 1
ATOM 2515 C CA . SER A 1 329 ? 10.464 -3.175 -34.030 1.00 52.81 329 SER A CA 1
ATOM 2516 C C . SER A 1 329 ? 11.686 -4.002 -33.605 1.00 52.81 329 SER A C 1
ATOM 2518 O O . SER A 1 329 ? 11.591 -5.185 -33.253 1.00 52.81 329 SER A O 1
ATOM 2520 N N . SER A 1 330 ? 12.880 -3.427 -33.716 1.00 68.19 330 SER A N 1
ATOM 2521 C CA . SER A 1 330 ? 14.111 -4.102 -33.316 1.00 68.19 330 SER A CA 1
ATOM 2522 C C . SER A 1 330 ? 14.196 -4.141 -31.784 1.00 68.19 330 SER A C 1
ATOM 2524 O O . SER A 1 330 ? 14.655 -3.217 -31.120 1.00 68.19 330 SER A O 1
ATOM 2526 N N . ALA A 1 331 ? 13.665 -5.211 -31.194 1.00 73.38 331 ALA A N 1
ATOM 2527 C CA . ALA A 1 331 ? 13.818 -5.498 -29.775 1.00 73.38 331 ALA A CA 1
ATOM 2528 C C . ALA A 1 331 ? 15.167 -6.182 -29.517 1.00 73.38 331 ALA A C 1
ATOM 2530 O O . ALA A 1 331 ? 15.509 -7.156 -30.188 1.00 73.38 331 ALA A O 1
ATOM 2531 N N . PHE A 1 332 ? 15.901 -5.711 -28.512 1.00 80.69 332 PHE A N 1
ATOM 2532 C CA . PHE A 1 332 ? 17.229 -6.194 -28.138 1.00 80.69 332 PHE A CA 1
ATOM 2533 C C . PHE A 1 332 ? 17.181 -6.942 -26.818 1.00 80.69 332 PHE A C 1
ATOM 2535 O O . PHE A 1 332 ? 16.563 -6.484 -25.867 1.00 80.69 332 PHE A O 1
ATOM 2542 N N . GLU A 1 333 ? 17.858 -8.084 -26.728 1.00 82.88 333 GLU A N 1
ATOM 2543 C CA . GLU A 1 333 ? 17.979 -8.822 -25.469 1.00 82.88 333 GLU A CA 1
ATOM 2544 C C . GLU A 1 333 ? 19.441 -8.848 -25.014 1.00 82.88 333 GLU A C 1
ATOM 2546 O O . GLU A 1 333 ? 20.320 -9.400 -25.685 1.00 82.88 333 GLU A O 1
ATOM 2551 N N . VAL A 1 334 ? 19.679 -8.245 -23.851 1.00 84.75 334 VAL A N 1
ATOM 2552 C CA . VAL A 1 334 ? 20.980 -8.145 -23.191 1.00 84.75 334 VAL A CA 1
ATOM 2553 C C . VAL A 1 334 ? 21.046 -9.178 -22.074 1.00 84.75 334 VAL A C 1
ATOM 2555 O O . VAL A 1 334 ? 20.154 -9.236 -21.225 1.00 84.75 334 VAL A O 1
ATOM 2558 N N . LEU A 1 335 ? 22.118 -9.972 -22.036 1.00 86.25 335 LEU A N 1
ATOM 2559 C CA . LEU A 1 335 ? 22.358 -10.897 -20.934 1.00 86.25 335 LEU A CA 1
ATOM 2560 C C . LEU A 1 335 ? 22.936 -10.151 -19.733 1.00 86.25 335 LEU A C 1
ATOM 2562 O O . LEU A 1 335 ? 24.050 -9.638 -19.796 1.00 86.25 335 LEU A O 1
ATOM 2566 N N . LEU A 1 336 ? 22.219 -10.175 -18.617 1.00 88.00 336 LEU A N 1
ATOM 2567 C CA . LEU A 1 336 ? 22.705 -9.701 -17.329 1.00 88.00 336 LEU A CA 1
ATOM 2568 C C . LEU A 1 336 ? 23.280 -10.878 -16.549 1.00 88.00 336 LEU A C 1
ATOM 2570 O O . LEU A 1 336 ? 22.562 -11.822 -16.212 1.00 88.00 336 LEU A O 1
ATOM 2574 N N . GLN A 1 337 ? 24.581 -10.833 -16.277 1.00 88.19 337 GLN A N 1
ATOM 2575 C CA . GLN A 1 337 ? 25.264 -11.824 -15.447 1.00 88.19 337 GLN A CA 1
ATOM 2576 C C . GLN A 1 337 ? 25.128 -11.465 -13.954 1.00 88.19 337 GLN A C 1
ATOM 2578 O O . GLN A 1 337 ? 24.913 -10.302 -13.613 1.00 88.19 337 GLN A O 1
ATOM 2583 N N . PRO A 1 338 ? 25.234 -12.432 -13.029 1.00 88.44 338 PRO A N 1
ATOM 2584 C CA . PRO A 1 338 ? 25.295 -12.121 -11.604 1.00 88.44 338 PRO A CA 1
ATOM 2585 C C . PRO A 1 338 ? 26.482 -11.199 -11.298 1.00 88.44 338 PRO A C 1
ATOM 2587 O O . PRO A 1 338 ? 27.619 -11.503 -11.655 1.00 88.44 338 PRO A O 1
ATOM 2590 N N . GLY A 1 339 ? 26.208 -10.071 -10.649 1.00 88.75 339 GLY A N 1
ATOM 2591 C CA . GLY A 1 339 ? 27.168 -9.001 -10.392 1.00 88.75 339 GLY A CA 1
ATOM 2592 C C . GLY A 1 339 ? 27.215 -7.923 -11.468 1.00 88.75 339 GLY A C 1
ATOM 2593 O O . GLY A 1 339 ? 28.004 -6.996 -11.323 1.00 88.75 339 GLY A O 1
ATOM 2594 N N . SER A 1 340 ? 26.391 -8.006 -12.519 1.00 90.94 340 SER A N 1
ATOM 2595 C CA . SER A 1 340 ? 26.327 -6.962 -13.541 1.00 90.94 340 SER A CA 1
ATOM 2596 C C . SER A 1 340 ? 25.513 -5.757 -13.074 1.00 90.94 340 SER A C 1
ATOM 2598 O O . SER A 1 340 ? 24.469 -5.933 -12.437 1.00 90.94 340 SER A O 1
ATOM 2600 N N . VAL A 1 341 ? 25.901 -4.557 -13.494 1.00 92.00 341 VAL A N 1
ATOM 2601 C CA . VAL A 1 341 ? 25.119 -3.330 -13.307 1.00 92.00 341 VAL A CA 1
ATOM 2602 C C . VAL A 1 341 ? 24.713 -2.752 -14.651 1.00 92.00 341 VAL A C 1
ATOM 2604 O O . VAL A 1 341 ? 25.502 -2.718 -15.593 1.00 92.00 341 VAL A O 1
ATOM 2607 N N . VAL A 1 342 ? 23.465 -2.302 -14.723 1.00 91.50 342 VAL A N 1
ATOM 2608 C CA . VAL A 1 342 ? 22.917 -1.549 -15.848 1.00 91.50 342 VAL A CA 1
ATOM 2609 C C . VAL A 1 342 ? 22.689 -0.113 -15.405 1.00 91.50 342 VAL A C 1
ATOM 2611 O O . VAL A 1 342 ? 22.009 0.129 -14.407 1.00 91.50 342 VAL A O 1
ATOM 2614 N N . TYR A 1 343 ? 23.240 0.822 -16.163 1.00 91.31 343 TYR A N 1
ATOM 2615 C CA . TYR A 1 343 ? 23.045 2.253 -16.015 1.00 91.31 343 TYR A CA 1
ATOM 2616 C C . TYR A 1 343 ? 22.158 2.744 -17.155 1.00 91.31 343 TYR A C 1
ATOM 2618 O O . TYR A 1 343 ? 22.435 2.458 -18.323 1.00 91.31 343 TYR A O 1
ATOM 2626 N N . LEU A 1 344 ? 21.092 3.461 -16.806 1.00 90.31 344 LEU A N 1
ATOM 2627 C CA . LEU A 1 344 ? 20.163 4.063 -17.758 1.00 90.31 344 LEU A CA 1
ATOM 2628 C C . LEU A 1 344 ? 20.141 5.579 -17.560 1.00 90.31 344 LEU A C 1
ATOM 2630 O O . LEU A 1 344 ? 19.745 6.060 -16.493 1.00 90.31 344 LEU A O 1
ATOM 2634 N N . THR A 1 345 ? 20.527 6.310 -18.602 1.00 89.12 345 THR A N 1
ATOM 2635 C CA . THR A 1 345 ? 20.421 7.771 -18.715 1.00 89.12 345 THR A CA 1
ATOM 2636 C C . THR A 1 345 ? 19.726 8.152 -20.025 1.00 89.12 345 THR A C 1
ATOM 2638 O O . THR A 1 345 ? 19.550 7.316 -20.915 1.00 89.12 345 THR A O 1
ATOM 2641 N N . ASP A 1 346 ? 19.297 9.413 -20.136 1.00 86.44 346 ASP A N 1
ATOM 2642 C CA . ASP A 1 346 ? 18.809 10.018 -21.383 1.00 86.44 346 ASP A CA 1
ATOM 2643 C C . ASP A 1 346 ? 17.796 9.144 -22.157 1.00 86.44 346 ASP A C 1
ATOM 2645 O O . ASP A 1 346 ? 16.740 8.758 -21.642 1.00 86.44 346 ASP A O 1
ATOM 2649 N N . GLU A 1 347 ? 18.101 8.827 -23.420 1.00 85.62 347 GLU A N 1
ATOM 2650 C CA . GLU A 1 347 ? 17.217 8.073 -24.297 1.00 85.62 347 GLU A CA 1
ATOM 2651 C C . GLU A 1 347 ? 16.942 6.669 -23.769 1.00 85.62 347 GLU A C 1
ATOM 2653 O O . GLU A 1 347 ? 15.778 6.271 -23.752 1.00 85.62 347 GLU A O 1
ATOM 2658 N N . ALA A 1 348 ? 17.958 5.932 -23.308 1.00 84.31 348 ALA A N 1
ATOM 2659 C CA . ALA A 1 348 ? 17.799 4.573 -22.784 1.00 84.31 348 ALA A CA 1
ATOM 2660 C C . ALA A 1 348 ? 16.789 4.489 -21.637 1.00 84.31 348 ALA A C 1
ATOM 2662 O O . ALA A 1 348 ? 16.165 3.450 -21.428 1.00 84.31 348 ALA A O 1
ATOM 2663 N N . ARG A 1 349 ? 16.621 5.584 -20.895 1.00 83.19 349 ARG A N 1
ATOM 2664 C CA . ARG A 1 349 ? 15.680 5.658 -19.786 1.00 83.19 349 ARG A CA 1
ATOM 2665 C C . ARG A 1 349 ? 14.252 5.996 -20.218 1.00 83.19 349 ARG A C 1
ATOM 2667 O O . ARG A 1 349 ? 13.301 5.404 -19.707 1.00 83.19 349 ARG A O 1
ATOM 2674 N N . TYR A 1 350 ? 14.093 6.976 -21.107 1.00 82.00 350 TYR A N 1
ATOM 2675 C CA . TYR A 1 350 ? 12.778 7.557 -21.418 1.00 82.00 350 TYR A CA 1
ATOM 2676 C C . TYR A 1 350 ? 12.186 7.084 -22.747 1.00 82.00 350 TYR A C 1
ATOM 2678 O O . TYR A 1 350 ? 10.968 6.991 -22.888 1.00 82.00 350 TYR A O 1
ATOM 2686 N N . ASN A 1 351 ? 13.042 6.774 -23.718 1.00 84.19 351 ASN A N 1
ATOM 2687 C CA . ASN A 1 351 ? 12.658 6.425 -25.086 1.00 84.19 351 ASN A CA 1
ATOM 2688 C C . ASN A 1 351 ? 12.785 4.926 -25.375 1.00 84.19 351 ASN A C 1
ATOM 2690 O O . ASN A 1 351 ? 12.478 4.495 -26.488 1.00 84.19 351 ASN A O 1
ATOM 2694 N N . TRP A 1 352 ? 13.242 4.144 -24.398 1.00 84.25 352 TRP A N 1
ATOM 2695 C CA . TRP A 1 352 ? 13.333 2.695 -24.482 1.00 84.25 352 TRP A CA 1
ATOM 2696 C C . TRP A 1 352 ? 12.570 2.066 -23.328 1.00 84.25 352 TRP A C 1
ATOM 2698 O O . TRP A 1 352 ? 12.744 2.409 -22.159 1.00 84.25 352 TRP A O 1
ATOM 2708 N N . THR A 1 353 ? 11.716 1.116 -23.670 1.00 84.38 353 THR A N 1
ATOM 2709 C CA . THR A 1 353 ? 11.116 0.225 -22.689 1.00 84.38 353 THR A CA 1
ATOM 2710 C C . THR A 1 353 ? 12.105 -0.871 -22.331 1.00 84.38 353 THR A C 1
ATOM 2712 O O . THR A 1 353 ? 12.835 -1.358 -23.195 1.00 84.38 353 THR A O 1
ATOM 2715 N N . HIS A 1 354 ? 12.107 -1.286 -21.070 1.00 85.38 354 HIS A N 1
ATOM 2716 C CA . HIS A 1 354 ? 12.895 -2.417 -20.608 1.00 85.38 354 HIS A CA 1
ATOM 2717 C C . HIS A 1 354 ? 12.040 -3.365 -19.768 1.00 85.38 354 HIS A C 1
ATOM 2719 O O . HIS A 1 354 ? 11.107 -2.958 -19.072 1.00 85.38 354 HIS A O 1
ATOM 2725 N N . GLY A 1 355 ? 12.325 -4.661 -19.857 1.00 84.19 355 GLY A N 1
ATOM 2726 C CA . GLY A 1 355 ? 11.541 -5.684 -19.178 1.00 84.19 355 GLY A CA 1
ATOM 2727 C C . GLY A 1 355 ? 12.247 -7.028 -19.112 1.00 84.19 355 GLY A C 1
ATOM 2728 O O . GLY A 1 355 ? 13.235 -7.286 -19.799 1.00 84.19 355 GLY A O 1
ATOM 2729 N N . ILE A 1 356 ? 11.722 -7.905 -18.266 1.00 82.69 356 ILE A N 1
ATOM 2730 C CA . ILE A 1 356 ? 12.210 -9.270 -18.089 1.00 82.69 356 ILE A CA 1
ATOM 2731 C C . ILE A 1 356 ? 11.014 -10.188 -18.277 1.00 82.69 356 ILE A C 1
ATOM 2733 O O . ILE A 1 356 ? 10.110 -10.217 -17.444 1.00 82.69 356 ILE A O 1
ATOM 2737 N N . GLN A 1 357 ? 11.013 -10.940 -19.373 1.00 77.94 357 GLN A N 1
ATOM 2738 C CA . GLN A 1 357 ? 9.928 -11.869 -19.681 1.00 77.94 357 GLN A CA 1
ATOM 2739 C C . GLN A 1 357 ? 9.973 -13.097 -18.766 1.00 77.94 357 GLN A C 1
ATOM 2741 O O . GLN A 1 357 ? 11.064 -13.550 -18.421 1.00 77.94 357 GLN A O 1
ATOM 2746 N N . ALA A 1 358 ? 8.817 -13.665 -18.415 1.00 74.75 358 ALA A N 1
ATOM 2747 C CA . ALA A 1 358 ? 8.740 -14.958 -17.733 1.00 74.75 358 ALA A CA 1
ATOM 2748 C C . ALA A 1 358 ? 9.217 -16.065 -18.684 1.00 74.75 358 ALA A C 1
ATOM 2750 O O . ALA A 1 358 ? 8.608 -16.295 -19.728 1.00 74.75 358 ALA A O 1
ATOM 2751 N N . ARG A 1 359 ? 10.352 -16.684 -18.357 1.00 76.44 359 ARG A N 1
ATOM 2752 C CA . ARG A 1 359 ? 10.932 -17.829 -19.068 1.00 76.44 359 ARG A CA 1
ATOM 2753 C C . ARG A 1 359 ? 11.732 -18.660 -18.066 1.00 76.44 359 ARG A C 1
ATOM 2755 O O . ARG A 1 359 ? 12.287 -18.106 -17.115 1.00 76.44 359 ARG A O 1
ATOM 2762 N N . THR A 1 360 ? 11.862 -19.959 -18.298 1.00 78.44 360 THR A N 1
ATOM 2763 C CA . THR A 1 360 ? 12.765 -20.844 -17.537 1.00 78.44 360 THR A CA 1
ATOM 2764 C C . THR A 1 360 ? 14.185 -20.891 -18.106 1.00 78.44 360 THR A C 1
ATOM 2766 O O . THR A 1 360 ? 15.134 -21.230 -17.392 1.00 78.44 360 THR A O 1
ATOM 2769 N N . THR A 1 361 ? 14.359 -20.512 -19.375 1.00 82.19 361 THR A N 1
ATOM 2770 C CA . THR A 1 361 ? 15.646 -20.560 -20.079 1.00 82.19 361 THR A CA 1
ATOM 2771 C C . THR A 1 361 ? 15.847 -19.402 -21.055 1.00 82.19 361 THR A C 1
ATOM 2773 O O . THR A 1 361 ? 14.893 -18.969 -21.698 1.00 82.19 361 THR A O 1
ATOM 2776 N N . ASP A 1 362 ? 17.097 -18.967 -21.226 1.00 82.06 362 ASP A N 1
ATOM 2777 C CA . ASP A 1 362 ? 17.533 -17.988 -22.231 1.00 82.06 362 ASP A CA 1
ATOM 2778 C C . ASP A 1 362 ? 18.460 -18.643 -23.260 1.00 82.06 362 ASP A C 1
ATOM 2780 O O . ASP A 1 362 ? 19.413 -19.321 -22.888 1.00 82.06 362 ASP A O 1
ATOM 2784 N N . ASN A 1 363 ? 18.219 -18.438 -24.554 1.00 79.62 363 ASN A N 1
ATOM 2785 C CA . ASN A 1 363 ? 19.089 -18.957 -25.611 1.00 79.62 363 ASN A CA 1
ATOM 2786 C C . ASN A 1 363 ? 20.142 -17.917 -26.005 1.00 79.62 363 ASN A C 1
ATOM 2788 O O . ASN A 1 363 ? 19.839 -17.011 -26.765 1.00 79.62 363 ASN A O 1
ATOM 2792 N N . VAL A 1 364 ? 21.369 -18.034 -25.502 1.00 77.38 364 VAL A N 1
ATOM 2793 C CA . VAL A 1 364 ? 22.435 -17.052 -25.749 1.00 77.38 364 VAL A CA 1
ATOM 2794 C C . VAL A 1 364 ? 23.241 -17.416 -26.994 1.00 77.38 364 VAL A C 1
ATOM 2796 O O . VAL A 1 364 ? 23.766 -18.531 -27.098 1.00 77.38 364 VAL A O 1
ATOM 2799 N N . ILE A 1 365 ? 23.432 -16.451 -27.901 1.00 67.81 365 ILE A N 1
ATOM 2800 C CA . ILE A 1 365 ? 24.281 -16.616 -29.091 1.00 67.81 365 ILE A CA 1
ATOM 2801 C C . ILE A 1 365 ? 25.673 -17.123 -28.677 1.00 67.81 365 ILE A C 1
ATOM 2803 O O . ILE A 1 365 ? 26.368 -16.512 -27.868 1.00 67.81 365 ILE A O 1
ATOM 2807 N N . GLY A 1 366 ? 26.083 -18.272 -29.219 1.00 65.62 366 GLY A N 1
ATOM 2808 C CA . GLY A 1 366 ? 27.402 -18.867 -28.971 1.00 65.62 366 GLY A CA 1
ATOM 2809 C C . GLY A 1 366 ? 27.576 -19.594 -27.629 1.00 65.62 366 GLY A C 1
ATOM 2810 O O . GLY A 1 366 ? 28.596 -20.253 -27.447 1.00 65.62 366 GLY A O 1
ATOM 2811 N N . ARG A 1 367 ? 26.604 -19.532 -26.706 1.00 67.00 367 ARG A N 1
ATOM 2812 C CA . ARG A 1 367 ? 26.615 -20.292 -25.434 1.00 67.00 367 ARG A CA 1
ATOM 2813 C C . ARG A 1 367 ? 25.468 -21.300 -25.301 1.00 67.00 367 ARG A C 1
ATOM 2815 O O . ARG A 1 367 ? 25.541 -22.173 -24.441 1.00 67.00 367 ARG A O 1
ATOM 2822 N N . GLY A 1 368 ? 24.450 -21.218 -26.158 1.00 75.50 368 GLY A N 1
ATOM 2823 C CA . GLY A 1 368 ? 23.292 -22.110 -26.136 1.00 75.50 368 GLY A CA 1
ATOM 2824 C C . GLY A 1 368 ? 22.308 -21.775 -25.013 1.00 75.50 368 GLY A C 1
ATOM 2825 O O . GLY A 1 368 ? 22.225 -20.634 -24.557 1.00 75.50 368 GLY A O 1
ATOM 2826 N N . LEU A 1 369 ? 21.538 -22.775 -24.580 1.00 80.25 369 LEU A N 1
ATOM 2827 C CA . LEU A 1 369 ? 20.442 -22.606 -23.627 1.00 80.25 369 LEU A CA 1
ATOM 2828 C C . LEU A 1 369 ? 20.952 -22.487 -22.177 1.00 80.25 369 LEU A C 1
ATOM 2830 O O . LEU A 1 369 ? 21.439 -23.459 -21.599 1.00 80.25 369 LEU A O 1
ATOM 2834 N N . LEU A 1 370 ? 20.798 -21.313 -21.568 1.00 81.94 370 LEU A N 1
ATOM 2835 C CA . LEU A 1 370 ? 21.074 -21.053 -20.155 1.00 81.94 370 LEU A CA 1
ATOM 2836 C C . LEU A 1 370 ? 19.804 -21.216 -19.320 1.00 81.94 370 LEU A C 1
ATOM 2838 O O . LEU A 1 370 ? 18.768 -20.632 -19.632 1.00 81.94 370 LEU A O 1
ATOM 2842 N N . ARG A 1 371 ? 19.883 -21.980 -18.228 1.00 79.88 371 ARG A N 1
ATOM 2843 C CA . ARG A 1 371 ? 18.785 -22.097 -17.257 1.00 79.88 371 ARG A CA 1
ATOM 2844 C C . ARG A 1 371 ? 18.779 -20.908 -16.307 1.00 79.88 371 ARG A C 1
ATOM 2846 O O . ARG A 1 371 ? 19.814 -20.582 -15.728 1.00 79.88 371 ARG A O 1
ATOM 2853 N N . ARG A 1 372 ? 17.603 -20.313 -16.111 1.00 82.31 372 ARG A N 1
ATOM 2854 C CA . ARG A 1 372 ? 17.399 -19.266 -15.110 1.00 82.31 372 ARG A CA 1
ATOM 2855 C C . ARG A 1 372 ? 17.226 -19.880 -13.726 1.00 82.31 372 ARG A C 1
ATOM 2857 O O . ARG A 1 372 ? 16.617 -20.934 -13.566 1.00 82.31 372 ARG A O 1
ATOM 2864 N N . GLY A 1 373 ? 17.770 -19.196 -12.732 1.00 79.94 373 GLY A N 1
ATOM 2865 C CA . GLY A 1 373 ? 17.532 -19.423 -11.312 1.00 79.94 373 GLY A CA 1
ATOM 2866 C C . GLY A 1 373 ? 16.858 -18.206 -10.684 1.00 79.94 373 GLY A C 1
ATOM 2867 O O . GLY A 1 373 ? 16.249 -17.393 -11.375 1.00 79.94 373 GLY A O 1
ATOM 2868 N N . ILE A 1 374 ? 16.980 -18.064 -9.365 1.00 80.38 374 ILE A N 1
ATOM 2869 C CA . ILE A 1 374 ? 16.466 -16.886 -8.660 1.00 80.38 374 ILE A CA 1
ATOM 2870 C C . ILE A 1 374 ? 17.420 -15.712 -8.895 1.00 80.38 374 ILE A C 1
ATOM 2872 O O . ILE A 1 374 ? 18.619 -15.812 -8.627 1.00 80.38 374 ILE A O 1
ATOM 2876 N N . ARG A 1 375 ? 16.884 -14.593 -9.381 1.00 84.69 375 ARG A N 1
ATOM 2877 C CA . ARG A 1 375 ? 17.611 -13.328 -9.525 1.00 84.69 375 ARG A CA 1
ATOM 2878 C C . ARG A 1 375 ? 17.093 -12.319 -8.514 1.00 84.69 375 ARG A C 1
ATOM 2880 O O . ARG A 1 375 ? 15.888 -12.141 -8.381 1.00 84.69 375 ARG A O 1
ATOM 2887 N N . VAL A 1 376 ? 18.005 -11.584 -7.891 1.00 86.81 376 VAL A N 1
ATOM 2888 C CA . VAL A 1 376 ? 17.680 -10.404 -7.088 1.00 86.81 376 VAL A CA 1
ATOM 2889 C C . VAL A 1 376 ? 18.173 -9.162 -7.828 1.00 86.81 376 VAL A C 1
ATOM 2891 O O . VAL A 1 376 ? 19.345 -9.063 -8.173 1.00 86.81 376 VAL A O 1
ATOM 2894 N N . GLY A 1 377 ? 17.272 -8.236 -8.140 1.00 88.81 377 GLY A N 1
ATOM 2895 C CA . GLY A 1 377 ? 17.582 -6.957 -8.770 1.00 88.81 377 GLY A CA 1
ATOM 2896 C C . GLY A 1 377 ? 17.483 -5.819 -7.761 1.00 88.81 377 GLY A C 1
ATOM 2897 O O . GLY A 1 377 ? 16.439 -5.677 -7.132 1.00 88.81 377 GLY A O 1
ATOM 2898 N N . LEU A 1 378 ? 18.529 -5.006 -7.625 1.00 90.69 378 LEU A N 1
ATOM 2899 C CA . LEU A 1 378 ? 18.504 -3.787 -6.812 1.00 90.69 378 LEU A CA 1
ATOM 2900 C C . LEU A 1 378 ? 18.466 -2.587 -7.752 1.00 90.69 378 LEU A C 1
ATOM 2902 O O . LEU A 1 378 ? 19.430 -2.324 -8.466 1.00 90.69 378 LEU A O 1
ATOM 2906 N N . THR A 1 379 ? 17.352 -1.866 -7.758 1.00 90.69 379 THR A N 1
ATOM 2907 C CA . THR A 1 379 ? 17.175 -0.646 -8.543 1.00 90.69 379 THR A CA 1
ATOM 2908 C C . THR A 1 379 ? 17.329 0.564 -7.634 1.00 90.69 379 THR A C 1
ATOM 2910 O O . THR A 1 379 ? 16.527 0.759 -6.722 1.00 90.69 379 THR A O 1
ATOM 2913 N N . ILE A 1 380 ? 18.342 1.385 -7.888 1.00 90.06 380 ILE A N 1
ATOM 2914 C CA . ILE A 1 380 ? 18.685 2.565 -7.091 1.00 90.06 380 ILE A CA 1
ATOM 2915 C C . ILE A 1 380 ? 18.360 3.816 -7.903 1.00 90.06 380 ILE A C 1
ATOM 2917 O O . ILE A 1 380 ? 18.691 3.898 -9.089 1.00 90.06 380 ILE A O 1
ATOM 2921 N N . ARG A 1 381 ? 17.664 4.765 -7.265 1.00 86.38 381 ARG A N 1
ATOM 2922 C CA . ARG A 1 381 ? 17.187 6.002 -7.897 1.00 86.38 381 ARG A CA 1
ATOM 2923 C C . ARG A 1 381 ? 17.383 7.213 -6.988 1.00 86.38 381 ARG A C 1
ATOM 2925 O O . ARG A 1 381 ? 17.240 7.131 -5.762 1.00 86.38 381 ARG A O 1
ATOM 2932 N N . TYR A 1 382 ? 17.628 8.351 -7.626 1.00 81.25 382 TYR A N 1
ATOM 2933 C CA . TYR A 1 382 ? 17.726 9.668 -6.998 1.00 81.25 382 TYR A CA 1
ATOM 2934 C C . TYR A 1 382 ? 16.425 10.448 -7.230 1.00 81.25 382 TYR A C 1
ATOM 2936 O O . TYR A 1 382 ? 15.713 10.216 -8.209 1.00 81.25 382 TYR A O 1
ATOM 2944 N N . TYR A 1 383 ? 16.062 11.334 -6.303 1.00 66.62 383 TYR A N 1
ATOM 2945 C CA . TYR A 1 383 ? 14.843 12.141 -6.422 1.00 66.62 383 TYR A CA 1
ATOM 2946 C C . TYR A 1 383 ? 15.152 13.445 -7.154 1.00 66.62 383 TYR A C 1
ATOM 2948 O O . TYR A 1 383 ? 16.207 14.030 -6.932 1.00 66.62 383 TYR A O 1
ATOM 2956 N N . ASN A 1 384 ? 14.237 13.914 -8.001 1.00 60.75 384 ASN A N 1
ATOM 2957 C CA . ASN A 1 384 ? 14.393 15.211 -8.647 1.00 60.75 384 ASN A CA 1
ATOM 2958 C C . ASN A 1 384 ? 13.891 16.310 -7.692 1.00 60.75 384 ASN A C 1
ATOM 2960 O O . ASN A 1 384 ? 12.715 16.318 -7.330 1.00 60.75 384 ASN A O 1
ATOM 2964 N N . GLN A 1 385 ? 14.770 17.231 -7.281 1.00 51.56 385 GLN A N 1
ATOM 2965 C CA . GLN A 1 385 ? 14.440 18.309 -6.332 1.00 51.56 385 GLN A CA 1
ATOM 2966 C C . GLN A 1 385 ? 13.326 19.247 -6.816 1.00 51.56 385 GLN A C 1
ATOM 2968 O O . GLN A 1 385 ? 12.690 19.915 -6.008 1.00 51.56 385 GLN A O 1
ATOM 2973 N N . SER A 1 386 ? 13.054 19.286 -8.122 1.00 51.19 386 SER A N 1
ATOM 2974 C CA . SER A 1 386 ? 12.036 20.169 -8.705 1.00 51.19 386 SER A CA 1
ATOM 2975 C C . SER A 1 386 ? 10.580 19.753 -8.427 1.00 51.19 386 SER A C 1
ATOM 2977 O O . SER A 1 386 ? 9.670 20.496 -8.780 1.00 51.19 386 SER A O 1
ATOM 2979 N N . PHE A 1 387 ? 10.346 18.610 -7.770 1.00 44.84 387 PHE A N 1
ATOM 2980 C CA . PHE A 1 387 ? 9.005 18.127 -7.401 1.00 44.84 387 PHE A CA 1
ATOM 2981 C C . PHE A 1 387 ? 8.634 18.314 -5.915 1.00 44.84 387 PHE A C 1
ATOM 2983 O O . PHE A 1 387 ? 7.532 17.930 -5.529 1.00 44.84 387 PHE A O 1
ATOM 2990 N N . ASP A 1 388 ? 9.514 18.900 -5.091 1.00 39.16 388 ASP A N 1
ATOM 2991 C CA . ASP A 1 388 ? 9.265 19.173 -3.658 1.00 39.16 388 ASP A CA 1
ATOM 2992 C C . ASP A 1 388 ? 8.669 20.577 -3.379 1.00 39.16 388 ASP A C 1
ATOM 2994 O O . ASP A 1 388 ? 8.571 20.991 -2.221 1.00 39.16 388 ASP A O 1
ATOM 2998 N N . THR A 1 389 ? 8.247 21.314 -4.416 1.00 34.03 389 THR A N 1
ATOM 2999 C CA . THR A 1 389 ? 7.561 22.622 -4.303 1.00 34.03 389 THR A CA 1
ATOM 3000 C C . THR A 1 389 ? 6.072 22.553 -4.586 1.00 34.03 389 THR A C 1
ATOM 3002 O O . THR A 1 389 ? 5.715 22.007 -5.656 1.00 34.03 389 THR A O 1
#

Foldseek 3Di:
DPCVVVPDPCVVLLDAAEEEEEQALAALLVVLLVLLCQLQVVVRPPRDNVDRSHHAYEYAQLLRHDHPDCCQAVPWDWDAPPDVVRIDIDHNVRCSVPPSPVSSLVSNLVNHDPDPCSVVSSVSYHYDNHHDDPPVSVVRHLYYPHPPDNDPPDPDDDDPPPPDDDDDLVNLDDDPVQQDDADDFFFFPDPDDDDDPQKDKRQSLDDPSSLVVVVVVPPDDPPSDQKDKAFADDDPNVVVSVVSCLVNVVVPDDPVSSCQADPPDDFGMKMKGKAFAAPPQVHRKFPWDADDPQFGFKKKKAKADWKFWKKKWFDDDPPPDDDDPPPPRDITITIRGHGMMIMGGDCSRHGMIIIGGRHQWTQTVPPGIDGTGMMIMMMITHGDPVPPD

pLDDT: mean 77.09, std 17.88, range [26.19, 96.88]

Organism: NCBI:txid1540922

Sequence (389 aa):
MPASHVIGNTSLAFSRAWHSVDARERVLGRLAGKIALTLMGKHKPMYDPAADCGDYVVVKNATQVVTTGDKANQMVYRSHTGYAGGLKEVSFKRMAEKKPDEIIRKAVSGMLPKNRTRKHLLDRLLIFSGDTIPDSIAGNVVKDYTNGDKPEAQATQGWKDSADSSDSLDSLFVGADDLQVPVAPSLVHTSPPVHIPGLHIDNAALSQQMQSRILSHLSFDPPAVTQQVLFGTLPPFVSSVVDHLHARSALYLDTDTHAKLFDQHLPRQCIINVYGYSDDPAAYHLAQHTDLAQFGEGVMILSLGSCIAMRFEKCERDTGSDGDTHNDSSAFEVLLQPGSVVYLTDEARYNWTHGIQARTTDNVIGRGLLRRGIRVGLTIRYYNQSFDT